Protein 4INZ (pdb70)

Secondary structure (DSSP, 8-state):
-EEEEEETTEEEEEEEEE-SSEEEEE--TT--GGGGHHHHHHHTTTSEEEEE--TTSTTS---SSGGGGSHHHHHHHHHHHHHHTT-S-EEEEE-THHHHHHHHHHHH-GGGEEEEEEESS--HHHHHHHHHH-HHHHHHTHHHHHTTSTHHHHHHHHHHHHHHIIIIIHHHHHHT-S-HHHHHHHHHHHHHS-HHHHHHHHTT---SSHHHHT-SSSS--S-S---S-EEEEEETT-SSS-GGGGTTGGGT-SSEEEEEETT--S-HHHHSHHHHHHHHHHHHH-/-EEEETTEEEEEEEE--SSEEEEE--TT--GGGGHHHHHHHTTTSEEEEEPPTTSTTS----SGGGGSHHHHHHHHHHHHHHTT-S-EEEEE-THHHHHHHHHHHH-GGGEEEEEEESS--HHHHHHHHHH-HHHHHHTTHHHHTTSTHHHHHHHHHHHHHHIIIIIHHHHHHT---HHHHHHHHHHHHHS-HHHHHHHHHT---SSHHHHTSSSSS--S-S---S-EEEEEETT-SSS-GGGGTTGGGT-SSEEEEEETT--S-HHHHSHHHHHHHHHHHHH-

Nearest PDB structures (foldseek):
  4inz-assembly2_B  TM=1.004E+00  e=4.047E-64  Priestia megaterium
  4o08-assembly2_B  TM=1.001E+00  e=4.659E-62  Priestia megaterium
  4io0-assembly2_B  TM=1.001E+00  e=1.285E-59  Priestia megaterium
  8agm-assembly2_DDD  TM=9.256E-01  e=1.103E-31  metagenome
  3a2l-assembly1_A  TM=7.648E-01  e=1.924E-16  Bradyrhizobium japonicum

Solvent-accessible surface area: 22863 Å² total; per-residue (Å²): 87,86,53,73,20,108,3,47,70,6,64,0,2,21,23,18,95,31,108,47,96,0,0,0,0,0,0,0,12,4,6,12,1,38,0,0,27,63,0,8,91,71,0,2,112,88,29,29,0,0,0,0,0,4,7,0,2,13,14,0,69,45,27,108,50,81,146,25,3,55,19,89,40,3,5,43,4,0,51,52,0,0,85,50,33,68,50,92,23,0,2,0,0,0,0,7,21,0,0,3,0,0,4,0,0,0,11,62,62,54,116,24,3,67,54,0,0,1,1,0,3,11,4,3,9,0,12,0,67,12,12,94,100,19,152,99,0,54,150,19,13,108,65,5,126,82,6,53,122,143,102,0,50,83,66,5,63,117,111,79,27,9,2,0,64,118,90,22,10,71,40,0,77,183,138,60,44,9,84,84,81,12,34,30,24,0,16,14,3,5,26,1,10,25,3,91,6,3,0,5,1,11,37,17,18,95,16,70,81,140,117,22,50,155,116,143,10,14,16,87,31,119,95,77,58,4,109,24,39,0,5,3,0,5,0,49,94,3,91,26,12,29,41,67,1,14,74,34,3,102,119,31,0,75,82,32,27,65,54,101,3,68,122,0,25,39,9,0,0,6,24,83,37,138,75,0,14,89,20,0,58,88,8,26,115,159,122,105,22,112,3,45,68,3,61,0,20,14,60,38,99,43,155,46,94,1,0,0,0,0,0,0,14,5,6,12,2,45,0,0,31,62,0,5,90,71,0,17,136,87,29,28,0,0,0,0,0,6,6,0,2,14,81,0,76,77,24,100,40,89,111,15,3,66,17,92,41,3,5,42,4,1,50,52,0,0,86,52,43,69,44,92,22,0,5,0,0,0,0,9,22,0,0,3,0,0,4,0,0,0,15,76,62,54,115,24,4,70,54,0,0,1,1,0,3,10,4,1,10,0,12,0,63,11,10,97,104,18,162,85,0,80,152,20,14,115,65,4,110,80,6,63,96,127,96,0,35,76,88,6,63,127,108,91,24,16,4,0,57,113,91,20,10,62,39,0,82,174,127,59,40,11,80,86,117,12,35,104,27,0,21,72,2,4,110,70,11,24,4,85,6,1,0,5,1,10,44,23,19,114,14,52,69,133,113,24,44,156,67,141,9,11,15,86,28,170,108,69,67,4,94,22,54,1,0,3,0,6,0,39,93,3,91,29,12,27,52,69,2,7,76,29,4,86,123,51,0,68,83,30,15,8,9,54,7,30,118,0,20,36,8,0,0,6,23,82,35,92,56,0,15,15,0,0,57,10,9,24,109,115

Radius of gyration: 27.03 Å; Cα contacts (8 Å, |Δi|>4): 1140; chains: 2; bounding box: 72×45×69 Å

InterPro domains:
  IPR000073 Alpha/beta hydrolase fold-1 [PF00561] (23-274)
  IPR000639 Epoxide hydrolase-like [PR00412] (28-46)
  IPR000639 Epoxide hydrolase-like [PR00412] (93-106)
  IPR000639 Epoxide hydrolase-like [PR00412] (107-120)
  IPR000639 Epoxide hydrolase-like [PR00412] (229-245)
  IPR000639 Epoxide hydrolase-like [PR00412] (262-284)
  IPR029058 Alpha/Beta hydrolase fold [G3DSA:3.40.50.1820] (2-286)
  IPR029058 Alpha/Beta hydrolase fold [SSF53474] (4-287)

Sequence (570 aa):
SKQYINVNGVNLHYISKGQGELMLFLHGFPDFSHIWRHQIDEFSNDFHTVALDLRGYNLSEKPSGLESYEIDVLVEDIRQVIEGLGYSSCTLVVHDWGAGIGWTFAYRYPEYVQKLIAFNGPHPYTFMRELRTNKNQQKASEYAKWFQKQEVQDYMMERDDNFSGLRKLVIDPGVKKGYLTADDVQAYMNSWENGSVLSMMLSYYRNLKIFTEEDLRRKSLFPLEEEVLNIPVQIIWGNQDPTTFMPENLDGIEEYVPNISVHRLAEASHAPQHEKPQEVNNVMWNFLNKQYINVNGVNNLHYISKGQGELMLFLHGFPDFSHIWRHQIDEFSNDFHTVALDLRGYNLSEKPSGLESYEIDVLVEDIRQVIEGLGYSSCTLVVHDWGAGIGWTFAYRYPEYVQKLIAFNGPHPYTFMRELRTNKNQQKASEYAKWFQKQEVQDYMERDNFSGLRKLVIDPGVKKGYLTADDVQAYMNSWENGSVLSMLSYYRNLKIFTEEDLRRKSLFPLEEEVLNIPVQIIWGNQDPTFMPENLDGIEEYVPNNISVHRLAEASHAPQHEKPQEVNNVMWNFLNK

B-factor: mean 27.92, std 10.81, range [12.81, 71.01]

Foldseek 3Di:
DWDWFDFLNWIWIKDWAADDFEEEEEEAPPFAQVLQVLVCVVCRPPHTYMYIGQAQWFQIDPDDDLVCQDLVNRLRRVCCVCVRVPHQAHAYEYAAVRQLNVLQNCQVCVRRHQEYEYEDYANFFLLLVCCVPPPLLVVLAVVLVVLLDPCVQCCQPPPLRVNVCVVPVPVCVVLPLADPVNVVVRSSGPVRGHSVSSSSNSNNFQCPDPVSSPDRTRDDGPAQAREHAYEYEYECAESNHHPSSCPPCCVRYVRYYYDYDPPDYRRCCRSPVVVVSVVVVVSVVD/DWDDFLHWIWDKDWAAADFEEEEEEAPPFAQVLQVLVRVVCRPPHTYIYIGQAQWFQIDPDDDLVCQDLVSSLRRVCGVQVRVPHQAHAYEAAAVRCVNVLQNCQVPVSRYQEYEYEDYANFFLLLVCCVPPPLLVVLAVVLVVLLDPCVQCVQPPPLRVVRCVVPVVVCVVLPLADPVNVVVSSSRPVRGHPVSNSSNSNNWQCDDPVSSVDRTRDDGDAQAREHAYEYEYECAASRGHPSSCPPCCVRYVRYHYHYDPPGYRRCCRSPVVVVSVSVVVSVVD

CATH classification: 3.40.50.1820

Structure (mmCIF, N/CA/C/O backbone):
data_4INZ
#
_entry.id   4INZ
#
_cell.length_a   63.829
_cell.length_b   77.651
_cell.length_c   120.034
_cell.angle_alpha   90.00
_cell.angle_beta   90.00
_cell.angle_gamma   90.00
#
_symmetry.space_group_name_H-M   'P 21 21 21'
#
loop_
_entity.id
_entity.type
_entity.pdbx_description
1 polymer 'Soluble epoxide hydrolase'
2 non-polymer 1,2-ETHANEDIOL
3 non-polymer DI(HYDROXYETHYL)ETHER
4 water water
#
loop_
_atom_site.group_PDB
_atom_site.id
_atom_site.type_symbol
_atom_site.label_atom_id
_atom_site.label_alt_id
_atom_site.label_comp_id
_atom_site.label_asym_id
_atom_site.label_entity_id
_atom_site.label_seq_id
_atom_site.pdbx_PDB_ins_code
_atom_site.Cartn_x
_atom_site.Cartn_y
_atom_site.Cartn_z
_atom_site.occupancy
_atom_site.B_iso_or_equiv
_atom_site.auth_seq_id
_atom_site.auth_comp_id
_atom_site.auth_asym_id
_atom_site.auth_atom_id
_atom_site.pdbx_PDB_model_num
ATOM 1 N N . SER A 1 19 ? 9.768 0.721 30.059 1.00 43.09 2 SER A N 1
ATOM 2 C CA . SER A 1 19 ? 10.019 1.622 28.940 1.00 45.26 2 SER A CA 1
ATOM 3 C C . SER A 1 19 ? 9.534 3.035 29.251 1.00 44.53 2 SER A C 1
ATOM 4 O O . SER A 1 19 ? 8.828 3.258 30.242 1.00 41.21 2 SER A O 1
ATOM 7 N N . LYS A 1 20 ? 9.923 3.987 28.406 1.00 45.02 3 LYS A N 1
ATOM 8 C CA . LYS A 1 20 ? 9.500 5.375 28.567 1.00 46.20 3 LYS A CA 1
ATOM 9 C C . LYS A 1 20 ? 8.871 5.868 27.279 1.00 47.30 3 LYS A C 1
ATOM 10 O O . LYS A 1 20 ? 9.525 5.889 26.230 1.00 48.16 3 LYS A O 1
ATOM 16 N N . GLN A 1 21 ? 7.602 6.258 27.359 1.00 45.96 4 GLN A N 1
ATOM 17 C CA . GLN A 1 21 ? 6.876 6.715 26.182 1.00 47.07 4 GLN A CA 1
ATOM 18 C C . GLN A 1 21 ? 5.822 7.765 26.512 1.00 44.79 4 GLN A C 1
ATOM 19 O O . GLN A 1 21 ? 5.784 8.308 27.620 1.00 39.48 4 GLN A O 1
ATOM 25 N N . TYR A 1 22 ? 4.963 8.034 25.531 1.00 47.18 5 TYR A N 1
ATOM 26 C CA . TYR A 1 22 ? 4.020 9.144 25.602 1.00 47.01 5 TYR A CA 1
ATOM 27 C C . TYR A 1 22 ? 2.569 8.734 25.419 1.00 48.99 5 TYR A C 1
ATOM 28 O O . TYR A 1 22 ? 2.257 7.748 24.740 1.00 51.20 5 TYR A O 1
ATOM 37 N N . ILE A 1 23 ? 1.684 9.520 26.021 1.00 46.91 6 ILE A N 1
ATOM 38 C CA . ILE A 1 23 ? 0.254 9.372 25.812 1.00 46.59 6 ILE A CA 1
ATOM 39 C C . ILE A 1 23 ? -0.363 10.750 25.583 1.00 45.63 6 ILE A C 1
ATOM 40 O O . ILE A 1 23 ? -0.093 11.699 26.314 1.00 45.45 6 ILE A O 1
ATOM 45 N N . ASN A 1 24 ? -1.159 10.871 24.529 1.00 46.02 7 ASN A N 1
ATOM 46 C CA . ASN A 1 24 ? -1.788 12.142 24.218 1.00 45.95 7 ASN A CA 1
ATOM 47 C C . ASN A 1 24 ? -3.119 12.259 24.939 1.00 45.29 7 ASN A C 1
ATOM 48 O O . ASN A 1 24 ? -4.039 11.472 24.703 1.00 45.03 7 ASN A O 1
ATOM 53 N N . VAL A 1 25 ? -3.214 13.237 25.830 1.00 44.61 8 VAL A N 1
ATOM 54 C CA . VAL A 1 25 ? -4.433 13.456 26.588 1.00 44.32 8 VAL A CA 1
ATOM 55 C C . VAL A 1 25 ? -4.699 14.942 26.738 1.00 42.98 8 VAL A C 1
ATOM 56 O O . VAL A 1 25 ? -3.774 15.736 26.921 1.00 42.05 8 VAL A O 1
ATOM 60 N N . ASN A 1 26 ? -5.969 15.317 26.644 1.00 41.92 9 ASN A N 1
ATOM 61 C CA . ASN A 1 26 ? -6.390 16.648 27.048 1.00 41.61 9 ASN A CA 1
ATOM 62 C C . ASN A 1 26 ? -5.558 17.756 26.405 1.00 42.25 9 ASN A C 1
ATOM 63 O O . ASN A 1 26 ? -5.260 18.772 27.038 1.00 40.50 9 ASN A O 1
ATOM 68 N N . GLY A 1 27 ? -5.174 17.547 25.149 1.00 44.15 10 GLY A N 1
ATOM 69 C CA . GLY A 1 27 ? -4.494 18.571 24.374 1.00 43.64 10 GLY A CA 1
ATOM 70 C C . GLY A 1 27 ? -2.990 18.652 24.571 1.00 43.57 10 GLY A C 1
ATOM 71 O O . GLY A 1 27 ? -2.340 19.552 24.034 1.00 44.70 10 GLY A O 1
ATOM 72 N N . VAL A 1 28 ? -2.434 17.717 25.336 1.00 40.10 11 VAL A N 1
ATOM 73 C CA . VAL A 1 28 ? -0.998 17.702 25.598 1.00 40.40 11 VAL A CA 1
ATOM 74 C C . VAL A 1 28 ? -0.425 16.293 25.482 1.00 39.34 11 VAL A C 1
ATOM 75 O O . VAL A 1 28 ? -1.157 15.309 25.600 1.00 42.22 11 VAL A O 1
ATOM 79 N N . ASN A 1 29 ? 0.881 16.202 25.238 1.00 34.51 12 ASN A N 1
ATOM 80 C CA . ASN A 1 29 ? 1.581 14.926 25.258 1.00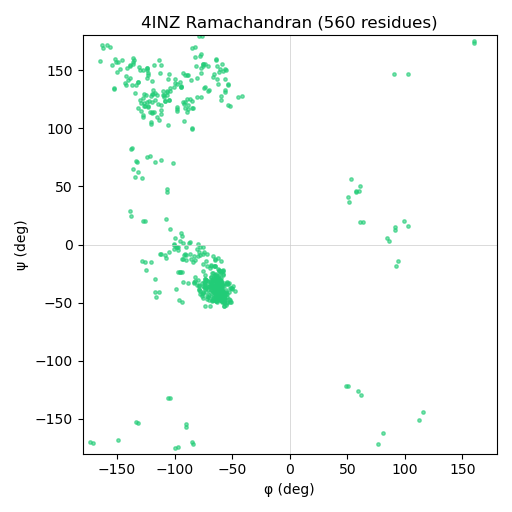 33.78 12 ASN A CA 1
ATOM 81 C C . ASN A 1 29 ? 2.256 14.759 26.607 1.00 31.62 12 ASN A C 1
ATOM 82 O O . ASN A 1 29 ? 3.142 15.544 26.958 1.00 29.64 12 ASN A O 1
ATOM 87 N N . LEU A 1 30 ? 1.836 13.750 27.367 1.00 29.14 13 LEU A N 1
ATOM 88 C CA . LEU A 1 30 ? 2.452 13.474 28.659 1.00 26.71 13 LEU A CA 1
ATOM 89 C C . LEU A 1 30 ? 3.375 12.269 28.576 1.00 26.35 13 LEU A C 1
ATOM 90 O O . LEU A 1 30 ? 3.022 11.242 27.994 1.00 27.78 13 LEU A O 1
ATOM 95 N N . HIS A 1 31 ? 4.557 12.407 29.163 1.00 24.93 14 HIS A N 1
ATOM 96 C CA . HIS A 1 31 ? 5.530 11.328 29.233 1.00 24.08 14 HIS A CA 1
ATOM 97 C C . HIS A 1 31 ? 5.304 10.471 30.481 1.00 23.94 14 HIS A C 1
ATOM 98 O O . HIS A 1 31 ? 4.893 10.980 31.521 1.00 23.63 14 HIS A O 1
ATOM 105 N N . TYR A 1 32 ? 5.558 9.168 30.390 1.00 24.29 15 TYR A N 1
ATOM 106 C CA . TYR A 1 32 ? 5.398 8.307 31.569 1.00 22.04 15 TYR A CA 1
ATOM 107 C C . TYR A 1 32 ? 6.344 7.117 31.539 1.00 23.73 15 TYR A C 1
ATOM 108 O O . TYR A 1 32 ? 6.822 6.722 30.474 1.00 23.19 15 TYR A O 1
ATOM 117 N N . ILE A 1 33 ? 6.620 6.567 32.720 1.00 21.69 16 ILE A N 1
ATOM 118 C CA . ILE A 1 33 ? 7.366 5.323 32.864 1.00 23.24 16 ILE A CA 1
ATOM 119 C C . ILE A 1 33 ? 6.369 4.201 33.043 1.00 24.79 16 ILE A C 1
ATOM 120 O O . ILE A 1 33 ? 5.406 4.346 33.796 1.00 22.91 16 ILE A O 1
ATOM 125 N N . SER A 1 34 ? 6.615 3.074 32.378 1.00 26.55 17 SER A N 1
ATOM 126 C CA . SER A 1 34 ? 5.710 1.936 32.433 1.00 28.79 17 SER A CA 1
ATOM 127 C C . SER A 1 34 ? 6.484 0.643 32.666 1.00 29.13 17 SER A C 1
ATOM 128 O O . SER A 1 34 ? 7.542 0.428 32.067 1.00 28.78 17 SER A O 1
ATOM 131 N N . LYS A 1 35 ? 5.955 -0.208 33.542 1.00 28.20 18 LYS A N 1
ATOM 132 C CA . LYS A 1 35 ? 6.532 -1.526 33.790 1.00 28.06 18 LYS A CA 1
ATOM 133 C C . LYS A 1 35 ? 5.445 -2.480 34.289 1.00 26.73 18 LYS A C 1
ATOM 134 O O . LYS A 1 35 ? 4.446 -2.044 34.847 1.00 26.01 18 LYS A O 1
ATOM 140 N N . GLY A 1 36 ? 5.627 -3.777 34.071 1.00 24.84 19 GLY A N 1
ATOM 141 C CA . GLY A 1 36 ? 4.692 -4.757 34.587 1.00 25.78 19 GLY A CA 1
ATOM 142 C C . GLY A 1 36 ? 3.425 -4.952 33.781 1.00 26.95 19 GLY A C 1
ATOM 143 O O . GLY A 1 36 ? 3.343 -4.570 32.617 1.00 29.58 19 GLY A O 1
ATOM 144 N N . GLN A 1 37 ? 2.428 -5.553 34.419 1.00 29.35 20 GLN A N 1
ATOM 145 C CA . GLN A 1 37 ? 1.204 -5.967 33.748 1.00 29.14 20 GLN A CA 1
ATOM 146 C C . GLN A 1 37 ? 0.141 -6.259 34.797 1.00 29.99 20 GLN A C 1
ATOM 147 O O . GLN A 1 37 ? 0.460 -6.532 35.959 1.00 28.34 20 GLN A O 1
ATOM 153 N N . GLY A 1 38 ? -1.122 -6.205 34.390 1.00 29.45 21 GLY A N 1
ATOM 154 C CA . GLY A 1 38 ? -2.219 -6.432 35.312 1.00 31.07 21 GLY A CA 1
ATOM 155 C C . GLY A 1 38 ? -3.036 -5.177 35.548 1.00 30.27 21 GLY A C 1
ATOM 156 O O . GLY A 1 38 ? -3.126 -4.314 34.671 1.00 31.38 21 GLY A O 1
ATOM 157 N N . GLU A 1 39 ? -3.638 -5.084 36.732 1.00 31.64 22 GLU A N 1
ATOM 158 C CA . GLU A 1 39 ? -4.380 -3.894 37.133 1.00 31.79 22 GLU A CA 1
ATOM 159 C C . GLU A 1 39 ? -3.447 -2.690 37.161 1.00 29.19 22 GLU A C 1
ATOM 160 O O . GLU A 1 39 ? -2.250 -2.826 37.441 1.00 29.14 22 GLU A O 1
ATOM 166 N N . LEU A 1 40 ? -3.994 -1.514 36.873 1.00 25.78 23 LEU A N 1
ATOM 167 C CA . LEU A 1 40 ? -3.194 -0.296 36.814 1.00 24.24 23 LEU A CA 1
ATOM 168 C C . LEU A 1 40 ? -2.921 0.278 38.200 1.00 25.30 23 LEU A C 1
ATOM 169 O O . LEU A 1 40 ? -3.844 0.502 38.987 1.00 26.61 23 LEU A O 1
ATOM 174 N N . MET A 1 41 ? -1.641 0.504 38.483 1.00 21.90 24 MET A N 1
ATOM 175 C CA . MET A 1 41 ? -1.221 1.287 39.634 1.00 20.65 24 MET A CA 1
ATOM 176 C C . MET A 1 41 ? -0.561 2.547 39.078 1.00 20.53 24 MET A C 1
ATOM 177 O O . MET A 1 41 ? 0.538 2.496 38.516 1.00 21.05 24 MET A O 1
ATOM 182 N N . LEU A 1 42 ? -1.259 3.669 39.206 1.00 20.12 25 LEU A N 1
ATOM 183 C CA . LEU A 1 42 ? -0.828 4.932 38.616 1.00 19.92 25 LEU A CA 1
ATOM 184 C C . LEU A 1 42 ? -0.272 5.853 39.696 1.00 19.59 25 LEU A C 1
ATOM 185 O O . LEU A 1 42 ? -0.956 6.137 40.680 1.00 21.11 25 LEU A O 1
ATOM 190 N N . PHE A 1 43 ? 0.969 6.302 39.508 1.00 18.42 26 PHE A N 1
ATOM 191 C CA . PHE A 1 43 ? 1.684 7.116 40.498 1.00 16.20 26 PHE A CA 1
ATOM 192 C C . PHE A 1 43 ? 1.775 8.564 40.029 1.00 18.12 26 PHE A C 1
ATOM 193 O O . PHE A 1 43 ? 2.177 8.826 38.884 1.00 19.61 26 PHE A O 1
ATOM 201 N N . LEU A 1 44 ? 1.439 9.495 40.919 1.00 17.02 27 LEU A N 1
ATOM 202 C CA . LEU A 1 44 ? 1.506 10.926 40.632 1.00 16.95 27 LEU A CA 1
ATOM 203 C C . LEU A 1 44 ? 2.440 11.632 41.607 1.00 17.84 27 LEU A C 1
ATOM 204 O O . LEU A 1 44 ? 2.156 11.710 42.815 1.00 17.93 27 LEU A O 1
ATOM 209 N N . HIS A 1 45 ? 3.540 12.156 41.074 1.00 16.97 28 HIS A N 1
ATOM 210 C CA . HIS A 1 45 ? 4.522 12.902 41.846 1.00 15.00 28 HIS A CA 1
ATOM 211 C C . HIS A 1 45 ? 4.054 14.325 42.095 1.00 14.81 28 HIS A C 1
ATOM 212 O O . HIS A 1 45 ? 2.967 14.729 41.658 1.00 17.36 28 HIS A O 1
ATOM 219 N N . GLY A 1 46 ? 4.887 15.084 42.805 1.00 17.17 29 GLY A N 1
ATOM 220 C CA . GLY A 1 46 ? 4.638 16.496 43.038 1.00 17.61 29 GLY A CA 1
ATOM 221 C C . GLY A 1 46 ? 5.887 17.327 42.777 1.00 17.15 29 GLY A C 1
ATOM 222 O O . GLY A 1 46 ? 6.754 16.931 42.007 1.00 19.34 29 GLY A O 1
ATOM 223 N N . PHE A 1 47 ? 5.987 18.471 43.442 1.00 18.86 30 PHE A N 1
ATOM 224 C CA . PHE A 1 47 ? 7.044 19.442 43.171 1.00 18.60 30 PHE A CA 1
ATOM 225 C C . PHE A 1 47 ? 8.242 19.256 44.096 1.00 18.52 30 PHE A C 1
ATOM 226 O O . PHE A 1 47 ? 8.068 19.111 45.305 1.00 18.93 30 PHE A O 1
ATOM 234 N N . PRO A 1 48 ? 9.473 19.306 43.549 1.00 18.63 31 PRO A N 1
ATOM 235 C CA . PRO A 1 48 ? 9.870 19.464 42.151 1.00 17.75 31 PRO A CA 1
ATOM 236 C C . PRO A 1 48 ? 10.397 18.151 41.603 1.00 16.85 31 PRO A C 1
ATOM 237 O O . PRO A 1 48 ? 11.433 18.133 40.932 1.00 20.08 31 PRO A O 1
ATOM 241 N N . ASP A 1 49 ? 9.696 17.062 41.888 1.00 17.55 32 ASP A N 1
ATOM 242 C CA . ASP A 1 49 ? 10.144 15.745 41.460 1.00 18.67 32 ASP A CA 1
ATOM 243 C C . ASP A 1 49 ? 9.577 15.398 40.089 1.00 18.62 32 ASP A C 1
ATOM 244 O O . ASP A 1 49 ? 9.278 16.281 39.293 1.00 18.09 32 ASP A O 1
ATOM 249 N N . PHE A 1 50 ? 9.450 14.105 39.825 1.00 18.16 33 PHE A N 1
ATOM 250 C CA . PHE A 1 50 ? 8.909 13.608 38.567 1.00 17.00 33 PHE A CA 1
ATOM 251 C C . PHE A 1 50 ? 8.762 12.102 38.698 1.00 17.32 33 PHE A C 1
ATOM 252 O O . PHE A 1 50 ? 8.895 11.570 39.791 1.00 17.23 33 PHE A O 1
ATOM 260 N N . SER A 1 51 ? 8.482 11.414 37.596 1.00 17.75 34 SER A N 1
ATOM 261 C CA . SER A 1 51 ? 8.179 9.987 37.665 1.00 17.39 34 SER A CA 1
ATOM 262 C C . SER A 1 51 ? 9.234 9.168 38.413 1.00 17.63 34 SER A C 1
ATOM 263 O O . SER A 1 51 ? 8.909 8.176 39.078 1.00 16.74 34 SER A O 1
ATOM 266 N N . HIS A 1 52 ? 10.492 9.584 38.311 1.00 18.21 35 HIS A N 1
ATOM 267 C CA . HIS A 1 52 ? 11.603 8.824 38.891 1.00 18.70 35 HIS A CA 1
ATOM 268 C C . HIS A 1 52 ? 11.486 8.666 40.413 1.00 17.98 35 HIS A C 1
ATOM 269 O O . HIS A 1 52 ? 12.067 7.746 40.987 1.00 18.07 35 HIS A O 1
ATOM 276 N N . ILE A 1 53 ? 10.743 9.550 41.076 1.00 16.60 36 ILE A N 1
ATOM 277 C CA . ILE A 1 53 ? 10.665 9.457 42.537 1.00 16.12 36 ILE A CA 1
ATOM 278 C C . ILE A 1 53 ? 10.043 8.124 42.969 1.00 16.91 36 ILE A C 1
ATOM 279 O O . ILE A 1 53 ? 10.260 7.655 44.092 1.00 18.46 36 ILE A O 1
ATOM 284 N N . TRP A 1 54 ? 9.300 7.502 42.057 1.00 16.60 37 TRP A N 1
ATOM 285 C CA . TRP A 1 54 ? 8.571 6.274 42.361 1.00 16.70 37 TRP A CA 1
ATOM 286 C C . TRP A 1 54 ? 9.339 5.001 42.018 1.00 17.02 37 TRP A C 1
ATOM 287 O O . TRP A 1 54 ? 8.794 3.894 42.107 1.00 17.68 37 TRP A O 1
ATOM 298 N N . ARG A 1 55 ? 10.602 5.157 41.634 1.00 16.01 38 ARG A N 1
ATOM 299 C CA . ARG A 1 55 ? 11.396 4.035 41.127 1.00 17.89 38 ARG A CA 1
ATOM 300 C C . ARG A 1 55 ? 11.332 2.759 41.983 1.00 18.24 38 ARG A C 1
ATOM 301 O O . ARG A 1 55 ? 11.284 1.646 41.445 1.00 18.28 38 ARG A O 1
ATOM 309 N N . HIS A 1 56 ? 11.353 2.908 43.307 1.00 17.15 39 HIS A N 1
ATOM 310 C CA . HIS A 1 56 ? 11.376 1.735 44.179 1.00 17.48 39 HIS A CA 1
ATOM 311 C C . HIS A 1 56 ? 10.035 1.011 44.219 1.00 18.07 39 HIS A C 1
ATOM 312 O O . HIS A 1 56 ? 9.983 -0.209 44.417 1.00 19.20 39 HIS A O 1
ATOM 319 N N . GLN A 1 57 ? 8.952 1.761 44.045 1.00 15.86 40 GLN A N 1
ATOM 320 C CA . GLN A 1 57 ? 7.626 1.150 43.982 1.00 17.01 40 GLN A CA 1
ATOM 321 C C . GLN A 1 57 ? 7.374 0.547 42.607 1.00 18.00 40 GLN A C 1
ATOM 322 O O . GLN A 1 57 ? 6.727 -0.487 42.489 1.00 19.61 40 GLN A O 1
ATOM 328 N N . ILE A 1 58 ? 7.878 1.199 41.567 1.00 17.78 41 ILE A N 1
ATOM 329 C CA . ILE A 1 58 ? 7.807 0.624 40.224 1.00 20.02 41 ILE A CA 1
ATOM 330 C C . ILE A 1 58 ? 8.490 -0.751 40.218 1.00 21.64 41 ILE A C 1
ATOM 331 O O . ILE A 1 58 ? 7.935 -1.731 39.713 1.00 23.57 41 ILE A O 1
ATOM 336 N N . ASP A 1 59 ? 9.683 -0.831 40.800 1.00 20.89 42 ASP A N 1
ATOM 337 C CA . ASP A 1 59 ? 10.409 -2.103 40.821 1.00 23.39 42 ASP A CA 1
ATOM 338 C C . ASP A 1 59 ? 9.693 -3.168 41.647 1.00 22.56 42 ASP A C 1
ATOM 339 O O . ASP A 1 59 ? 9.671 -4.351 41.282 1.00 24.14 42 ASP A O 1
ATOM 344 N N . GLU A 1 60 ? 9.097 -2.750 42.757 1.00 20.19 43 GLU A N 1
ATOM 345 C CA . GLU A 1 60 ? 8.507 -3.708 43.684 1.00 19.32 43 GLU A CA 1
ATOM 346 C C . GLU A 1 60 ? 7.155 -4.228 43.212 1.00 20.36 43 GLU A C 1
ATOM 347 O O . GLU A 1 60 ? 6.853 -5.412 43.353 1.00 23.87 43 GLU A O 1
ATOM 353 N N . PHE A 1 61 ? 6.336 -3.343 42.656 1.00 18.85 44 PHE A N 1
ATOM 354 C CA . PHE A 1 61 ? 4.952 -3.707 42.340 1.00 19.27 44 PHE A CA 1
ATOM 355 C C . PHE A 1 61 ? 4.704 -4.106 40.891 1.00 22.38 44 PHE A C 1
ATOM 356 O O . PHE A 1 61 ? 3.592 -4.503 40.541 1.00 23.02 44 PHE A O 1
ATOM 364 N N . SER A 1 62 ? 5.742 -4.037 40.061 1.00 21.93 45 SER A N 1
ATOM 365 C CA . SER A 1 62 ? 5.589 -4.366 38.639 1.00 23.98 45 SER A CA 1
ATOM 366 C C . SER A 1 62 ? 5.469 -5.864 38.328 1.00 26.92 45 SER A C 1
ATOM 367 O O . SER A 1 62 ? 5.185 -6.241 37.189 1.00 29.07 45 SER A O 1
ATOM 370 N N . ASN A 1 63 ? 5.676 -6.720 39.321 1.00 29.27 46 ASN A N 1
ATOM 371 C CA . ASN A 1 63 ? 5.475 -8.151 39.111 1.00 31.81 46 ASN A CA 1
ATOM 372 C C . ASN A 1 63 ? 4.016 -8.544 39.293 1.00 30.04 46 ASN A C 1
ATOM 373 O O . ASN A 1 63 ? 3.606 -9.634 38.894 1.00 32.35 46 ASN A O 1
ATOM 378 N N . ASP A 1 64 ? 3.233 -7.653 39.893 1.00 27.17 47 ASP A N 1
ATOM 379 C CA . ASP A 1 64 ? 1.836 -7.950 40.191 1.00 27.33 47 ASP A CA 1
ATOM 380 C C . ASP A 1 64 ? 0.866 -6.916 39.630 1.00 26.69 47 ASP A C 1
ATOM 381 O O . ASP A 1 64 ? -0.342 -7.165 39.555 1.00 27.96 47 ASP A O 1
ATOM 386 N N . PHE A 1 65 ? 1.399 -5.767 39.231 1.00 23.87 48 PHE A N 1
ATOM 387 C CA . PHE A 1 65 ? 0.590 -4.661 38.727 1.00 24.04 48 PHE A CA 1
ATOM 388 C C . PHE A 1 65 ? 1.228 -4.064 37.474 1.00 23.39 48 PHE A C 1
ATOM 389 O O . PHE A 1 65 ? 2.428 -4.211 37.247 1.00 22.83 48 PHE A O 1
ATOM 397 N N . HIS A 1 66 ? 0.421 -3.378 36.670 1.00 22.72 49 HIS A N 1
ATOM 398 C CA . HIS A 1 66 ? 0.946 -2.518 35.624 1.00 22.54 49 HIS A CA 1
ATOM 399 C C . HIS A 1 66 ? 1.248 -1.178 36.278 1.00 22.92 49 HIS A C 1
ATOM 400 O O . HIS A 1 66 ? 0.344 -0.366 36.495 1.00 23.71 49 HIS A O 1
ATOM 407 N N . THR A 1 67 ? 2.516 -0.957 36.609 1.00 22.22 50 THR A N 1
ATOM 408 C CA . THR A 1 67 ? 2.916 0.262 37.304 1.00 20.37 50 THR A CA 1
ATOM 409 C C . THR A 1 67 ? 3.232 1.360 36.300 1.00 21.06 50 THR A C 1
ATOM 410 O O . THR A 1 67 ? 4.118 1.207 35.465 1.00 22.88 50 THR A O 1
ATOM 414 N N . VAL A 1 68 ? 2.501 2.465 36.390 1.00 19.79 51 VAL A N 1
ATOM 415 C CA . VAL A 1 68 ? 2.719 3.617 35.520 1.00 19.83 51 VAL A CA 1
ATOM 416 C C . VAL A 1 68 ? 2.968 4.865 36.360 1.00 20.60 51 VAL A C 1
ATOM 417 O O . VAL A 1 68 ? 2.145 5.224 37.213 1.00 20.70 51 VAL A O 1
ATOM 421 N N . ALA A 1 69 ? 4.110 5.512 36.141 1.00 18.83 52 ALA A N 1
ATOM 422 C CA . ALA A 1 69 ? 4.408 6.770 36.823 1.00 19.45 52 ALA A CA 1
ATOM 423 C C . ALA A 1 69 ? 4.403 7.910 35.812 1.00 20.82 52 ALA A C 1
ATOM 424 O O . ALA A 1 69 ? 5.218 7.942 34.888 1.00 20.82 52 ALA A O 1
ATOM 426 N N . LEU A 1 70 ? 3.465 8.837 35.988 1.00 20.42 53 LEU A N 1
ATOM 427 C CA . LEU A 1 70 ? 3.260 9.935 35.051 1.00 18.37 53 LEU A CA 1
ATOM 428 C C . LEU A 1 70 ? 4.179 11.119 35.354 1.00 19.21 53 LEU A C 1
ATOM 429 O O . LEU A 1 70 ? 4.417 11.442 36.518 1.00 20.71 53 LEU A O 1
ATOM 434 N N . ASP A 1 71 ? 4.695 11.759 34.304 1.00 17.44 54 ASP A N 1
ATOM 435 C CA . ASP A 1 71 ? 5.274 13.090 34.451 1.00 16.86 54 ASP A CA 1
ATOM 436 C C . ASP A 1 71 ? 4.153 14.097 34.234 1.00 18.10 54 ASP A C 1
ATOM 437 O O . ASP A 1 71 ? 3.603 14.184 33.131 1.00 21.23 54 ASP A O 1
ATOM 442 N N . LEU A 1 72 ? 3.791 14.835 35.280 1.00 17.98 55 LEU A N 1
ATOM 443 C CA . LEU A 1 72 ? 2.724 15.831 35.168 1.00 19.84 55 LEU A CA 1
ATOM 444 C C . LEU A 1 72 ? 3.052 16.881 34.105 1.00 20.95 55 LEU A C 1
ATOM 445 O O . LEU A 1 72 ? 4.219 17.125 33.807 1.00 20.03 55 LEU A O 1
ATOM 450 N N . ARG A 1 73 ? 2.024 17.513 33.546 1.00 22.57 56 ARG A N 1
ATOM 451 C CA . ARG A 1 73 ? 2.257 18.524 32.522 1.00 23.22 56 ARG A CA 1
ATOM 452 C C . ARG A 1 73 ? 3.231 19.567 33.051 1.00 22.26 56 ARG A C 1
ATOM 453 O O . ARG A 1 73 ? 3.153 19.977 34.216 1.00 24.06 56 ARG A O 1
ATOM 461 N N . GLY A 1 74 ? 4.167 19.970 32.198 1.00 19.31 57 GLY A N 1
ATOM 462 C CA . GLY A 1 74 ? 5.173 20.937 32.585 1.00 20.27 57 GLY A CA 1
ATOM 463 C C . GLY A 1 74 ? 6.452 20.308 33.115 1.00 21.28 57 GLY A C 1
ATOM 464 O O . GLY A 1 74 ? 7.485 20.962 33.145 1.00 23.62 57 GLY A O 1
ATOM 465 N N . TYR A 1 75 ? 6.381 19.042 33.526 1.00 20.97 58 TYR A N 1
ATOM 466 C CA . TYR A 1 75 ? 7.518 18.353 34.144 1.00 18.99 58 TYR A CA 1
ATOM 467 C C . TYR A 1 75 ? 8.299 17.440 33.200 1.00 19.36 58 TYR A C 1
ATOM 468 O O . TYR A 1 75 ? 7.714 16.739 32.370 1.00 20.18 58 TYR A O 1
ATOM 477 N N . ASN A 1 76 ? 9.621 17.427 33.373 1.00 19.30 59 ASN A N 1
ATOM 478 C CA . ASN A 1 76 ? 10.497 16.509 32.647 1.00 18.76 59 ASN A CA 1
ATOM 479 C C . ASN A 1 76 ? 10.189 16.520 31.151 1.00 20.25 59 ASN A C 1
ATOM 480 O O . ASN A 1 76 ? 10.251 17.570 30.513 1.00 21.46 59 ASN A O 1
ATOM 485 N N . LEU A 1 77 ? 9.840 15.364 30.597 1.00 20.97 60 LEU A N 1
ATOM 486 C CA . LEU A 1 77 ? 9.620 15.257 29.153 1.00 21.13 60 LEU A CA 1
ATOM 487 C C . LEU A 1 77 ? 8.177 15.525 28.720 1.00 24.50 60 LEU A C 1
ATOM 488 O O . LEU A 1 77 ? 7.863 15.512 27.527 1.00 26.39 60 LEU A O 1
ATOM 493 N N . SER A 1 78 ? 7.296 15.775 29.681 1.00 22.37 61 SER A N 1
ATOM 494 C CA . SER A 1 78 ? 5.918 16.095 29.338 1.00 22.36 61 SER A CA 1
ATOM 495 C C . SER A 1 78 ? 5.822 17.475 28.716 1.00 23.21 61 SER A C 1
ATOM 496 O O . SER A 1 78 ? 6.657 18.338 28.971 1.00 24.12 61 SER A O 1
ATOM 499 N N . GLU A 1 79 ? 4.794 17.672 27.899 1.00 25.49 62 GLU A N 1
ATOM 500 C CA . GLU A 1 79 ? 4.558 18.946 27.250 1.00 27.97 62 GLU A CA 1
ATOM 501 C C . GLU A 1 79 ? 4.473 20.084 28.266 1.00 26.48 62 GLU A C 1
ATOM 502 O O . GLU A 1 79 ? 4.060 19.879 29.414 1.00 24.13 62 GLU A O 1
ATOM 508 N N . LYS A 1 80 ? 4.875 21.277 27.835 1.00 25.18 63 LYS A N 1
ATOM 509 C CA . LYS A 1 80 ? 4.886 22.454 28.694 1.00 27.07 63 LYS A CA 1
ATOM 510 C C . LYS A 1 80 ? 4.058 23.587 28.085 1.00 30.84 63 LYS A C 1
ATOM 511 O O . LYS A 1 80 ? 4.606 24.565 27.558 1.00 31.23 63 LYS A O 1
ATOM 517 N N . PRO A 1 81 ? 2.725 23.459 28.153 1.00 31.09 64 PRO A N 1
ATOM 518 C CA . PRO A 1 81 ? 1.853 24.464 27.533 1.00 32.68 64 PRO A CA 1
ATOM 519 C C . PRO A 1 81 ? 2.019 25.832 28.185 1.00 33.00 64 PRO A C 1
ATOM 520 O O . PRO A 1 81 ? 2.394 25.915 29.358 1.00 31.93 64 PRO A O 1
ATOM 524 N N . SER A 1 82 ? 1.743 26.889 27.421 1.00 32.73 65 SER A N 1
ATOM 525 C CA . SER A 1 82 ? 1.857 28.258 27.910 1.00 33.35 65 SER A CA 1
ATOM 526 C C . SER A 1 82 ? 0.628 28.674 28.701 1.00 32.76 65 SER A C 1
ATOM 527 O O . SER A 1 82 ? -0.467 28.155 28.479 1.00 32.36 65 SER A O 1
ATOM 530 N N . GLY A 1 83 ? 0.820 29.616 29.620 1.00 32.40 66 GLY A N 1
ATOM 531 C CA . GLY A 1 83 ? -0.287 30.248 30.319 1.00 31.88 66 GLY A CA 1
ATOM 532 C C . GLY A 1 83 ? -0.696 29.570 31.613 1.00 31.72 66 GLY A C 1
ATOM 533 O O . GLY A 1 83 ? -0.625 28.346 31.740 1.00 33.19 66 GLY A O 1
ATOM 534 N N . LEU A 1 84 ? -1.142 30.371 32.575 1.00 30.67 67 LEU A N 1
ATOM 535 C CA . LEU A 1 84 ? -1.545 29.855 33.882 1.00 32.60 67 LEU A CA 1
ATOM 536 C C . LEU A 1 84 ? -2.751 28.936 33.784 1.00 31.95 67 LEU A C 1
ATOM 537 O O . LEU A 1 84 ? -2.863 27.960 34.532 1.00 32.67 67 LEU A O 1
ATOM 542 N N . GLU A 1 85 ? -3.654 29.253 32.865 1.00 31.59 68 GLU A N 1
ATOM 543 C CA . GLU A 1 85 ? -4.894 28.502 32.731 1.00 33.65 68 GLU A CA 1
ATOM 544 C C . GLU A 1 85 ? -4.634 27.040 32.386 1.00 33.41 68 GLU A C 1
ATOM 545 O O . GLU A 1 85 ? -5.477 26.180 32.636 1.00 36.04 68 GLU A O 1
ATOM 551 N N . SER A 1 86 ? -3.459 26.761 31.825 1.00 31.29 69 SER A N 1
ATOM 552 C CA . SER A 1 86 ? -3.102 25.399 31.442 1.00 29.05 69 SER A CA 1
ATOM 553 C C . SER A 1 86 ? -2.743 24.526 32.641 1.00 27.75 69 SER A C 1
ATOM 554 O O . SER A 1 86 ? -2.526 23.317 32.495 1.00 26.35 69 SER A O 1
ATOM 557 N N . TYR A 1 87 ? -2.677 25.139 33.822 1.00 25.84 70 TYR A N 1
ATOM 558 C CA . TYR A 1 87 ? -2.243 24.430 35.030 1.00 24.90 70 TYR A CA 1
ATOM 559 C C . TYR A 1 87 ? -3.259 24.530 36.162 1.00 26.64 70 TYR A C 1
ATOM 560 O O . TYR A 1 87 ? -2.926 24.332 37.332 1.00 28.66 70 TYR A O 1
ATOM 569 N N . GLU A 1 88 ? -4.501 24.833 35.799 1.00 28.02 71 GLU A N 1
ATOM 570 C CA . GLU A 1 88 ? -5.605 24.874 36.752 1.00 28.57 71 GLU A CA 1
ATOM 571 C C . GLU A 1 88 ? -6.081 23.469 37.114 1.00 26.83 71 GLU A C 1
ATOM 572 O O . GLU A 1 88 ? -5.973 22.544 36.315 1.00 25.97 71 GLU A O 1
ATOM 578 N N . ILE A 1 89 ? -6.631 23.326 38.315 1.00 26.40 72 ILE A N 1
ATOM 579 C CA . ILE A 1 89 ? -7.024 22.018 38.843 1.00 26.15 72 ILE A CA 1
ATOM 580 C C . ILE A 1 89 ? -7.943 21.211 37.913 1.00 27.80 72 ILE A C 1
ATOM 581 O O . ILE A 1 89 ? -7.765 20.006 37.769 1.00 27.14 72 ILE A O 1
ATOM 586 N N . ASP A 1 90 ? -8.917 21.859 37.275 1.00 29.38 73 ASP A N 1
ATOM 587 C CA . ASP A 1 90 ? -9.826 21.116 36.409 1.00 30.68 73 ASP A CA 1
ATOM 588 C C . ASP A 1 90 ? -9.074 20.481 35.238 1.00 31.23 73 ASP A C 1
ATOM 589 O O . ASP A 1 90 ? -9.410 19.379 34.792 1.00 31.94 73 ASP A O 1
ATOM 594 N N . VAL A 1 91 ? -8.061 21.186 34.740 1.00 29.07 74 VAL A N 1
ATOM 595 C CA . VAL A 1 91 ? -7.249 20.684 33.638 1.00 28.57 74 VAL A CA 1
ATOM 596 C C . VAL A 1 91 ? -6.435 19.482 34.095 1.00 28.33 74 VAL A C 1
ATOM 597 O O . VAL A 1 91 ? -6.403 18.447 33.427 1.00 30.00 74 VAL A O 1
ATOM 601 N N . LEU A 1 92 ? -5.788 19.627 35.247 1.00 26.02 75 LEU A N 1
ATOM 602 C CA . LEU A 1 92 ? -4.967 18.564 35.813 1.00 26.28 75 LEU A CA 1
ATOM 603 C C . LEU A 1 92 ? -5.789 17.312 36.110 1.00 26.27 75 LEU A C 1
ATOM 604 O O . LEU A 1 92 ? -5.334 16.194 35.881 1.00 27.17 75 LEU A O 1
ATOM 609 N N . VAL A 1 93 ? -6.999 17.507 36.626 1.00 27.12 76 VAL A N 1
ATOM 610 C CA . VAL A 1 93 ? -7.890 16.391 36.927 1.00 28.03 76 VAL A CA 1
ATOM 611 C C . VAL A 1 93 ? -8.306 15.651 35.656 1.00 29.84 76 VAL A C 1
ATOM 612 O O . VAL A 1 93 ? -8.390 14.422 35.642 1.00 30.64 76 VAL A O 1
ATOM 616 N N . GLU A 1 94 ? -8.555 16.400 34.584 1.00 31.68 77 GLU A N 1
ATOM 617 C CA . GLU A 1 94 ? -8.915 15.790 33.306 1.00 32.91 77 GLU A CA 1
ATOM 618 C C . GLU A 1 94 ? -7.734 15.022 32.711 1.00 32.90 77 GLU A C 1
ATOM 619 O O . GLU A 1 94 ? -7.920 13.980 32.077 1.00 35.09 77 GLU A O 1
ATOM 625 N N . ASP A 1 95 ? -6.520 15.528 32.917 1.00 29.97 78 ASP A N 1
ATOM 626 C CA . ASP A 1 95 ? -5.332 14.791 32.500 1.00 31.22 78 ASP A CA 1
ATOM 627 C C . ASP A 1 95 ? -5.403 13.386 33.070 1.00 30.23 78 ASP A C 1
ATOM 628 O O . ASP A 1 95 ? -5.212 12.403 32.356 1.00 30.69 78 ASP A O 1
ATOM 633 N N . ILE A 1 96 ? -5.673 13.300 34.371 1.00 27.98 79 ILE A N 1
ATOM 634 C CA . ILE A 1 96 ? -5.642 12.021 35.059 1.00 27.45 79 ILE A CA 1
ATOM 635 C C . ILE A 1 96 ? -6.746 11.111 34.545 1.00 29.74 79 ILE A C 1
ATOM 636 O O . ILE A 1 96 ? -6.528 9.921 34.334 1.00 30.23 79 ILE A O 1
ATOM 641 N N . ARG A 1 97 ? -7.927 11.676 34.323 1.00 33.17 80 ARG A N 1
ATOM 642 C CA . ARG A 1 97 ? -9.036 10.888 33.803 1.00 34.91 80 ARG A CA 1
ATOM 643 C C . ARG A 1 97 ? -8.686 10.263 32.455 1.00 35.50 80 ARG A C 1
ATOM 644 O O . ARG A 1 97 ? -8.930 9.076 32.233 1.00 36.35 80 ARG A O 1
ATOM 652 N N . GLN A 1 98 ? -8.115 11.064 31.559 1.00 35.41 81 GLN A N 1
ATOM 653 C CA . GLN A 1 98 ? -7.804 10.596 30.210 1.00 35.14 81 GLN A CA 1
ATOM 654 C C . GLN A 1 98 ? -6.614 9.635 30.191 1.00 34.55 81 GLN A C 1
ATOM 655 O O . GLN A 1 98 ? -6.539 8.752 29.344 1.00 36.72 81 GLN A O 1
ATOM 661 N N . VAL A 1 99 ? -5.681 9.804 31.120 1.00 33.28 82 VAL A N 1
ATOM 662 C CA . VAL A 1 99 ? -4.552 8.888 31.200 1.00 32.36 82 VAL A CA 1
ATOM 663 C C . VAL A 1 99 ? -5.016 7.475 31.544 1.00 33.32 82 VAL A C 1
ATOM 664 O O . VAL A 1 99 ? -4.587 6.498 30.923 1.00 34.74 82 VAL A O 1
ATOM 668 N N . ILE A 1 100 ? -5.896 7.370 32.531 1.00 33.23 83 ILE A N 1
ATOM 669 C CA . ILE A 1 100 ? -6.429 6.074 32.948 1.00 35.74 83 ILE A CA 1
ATOM 670 C C . ILE A 1 100 ? -7.149 5.385 31.787 1.00 38.57 83 ILE A C 1
ATOM 671 O O . ILE A 1 100 ? -6.927 4.202 31.506 1.00 38.08 83 ILE A O 1
ATOM 676 N N . GLU A 1 101 ? -7.995 6.136 31.097 1.00 39.30 84 GLU A N 1
ATOM 677 C CA . GLU A 1 101 ? -8.711 5.588 29.952 1.00 42.14 84 GLU A CA 1
ATOM 678 C C . GLU A 1 101 ? -7.779 5.344 28.772 1.00 42.07 84 GLU A C 1
ATOM 679 O O . GLU A 1 101 ? -7.921 4.353 28.053 1.00 41.39 84 GLU A O 1
ATOM 685 N N . GLY A 1 102 ? -6.829 6.251 28.571 1.00 40.76 85 GLY A N 1
ATOM 686 C CA . GLY A 1 102 ? -5.902 6.140 27.460 1.00 41.45 85 GLY A CA 1
ATOM 687 C C . GLY A 1 102 ? -5.061 4.881 27.550 1.00 41.00 85 GLY A C 1
ATOM 688 O O . GLY A 1 102 ? -4.710 4.276 26.533 1.00 41.43 85 GLY A O 1
ATOM 689 N N . LEU A 1 103 ? -4.736 4.490 28.778 1.00 39.10 86 LEU A N 1
ATOM 690 C CA . LEU A 1 103 ? -3.938 3.295 29.029 1.00 38.69 86 LEU A CA 1
ATOM 691 C C . LEU A 1 103 ? -4.766 2.022 28.902 1.00 40.88 86 LEU A C 1
ATOM 692 O O . LEU A 1 103 ? -4.223 0.916 28.923 1.00 42.35 86 LEU A O 1
ATOM 697 N N . GLY A 1 104 ? -6.080 2.183 28.782 1.00 41.77 87 GLY A N 1
ATOM 698 C CA . GLY A 1 104 ? -6.967 1.058 28.543 1.00 43.21 87 GLY A CA 1
ATOM 699 C C . GLY A 1 104 ? -7.740 0.593 29.763 1.00 44.34 87 GLY A C 1
ATOM 700 O O . GLY A 1 104 ? -8.304 -0.501 29.762 1.00 45.66 87 GLY A O 1
ATOM 701 N N . TYR A 1 105 ? -7.781 1.426 30.800 1.00 41.80 88 TYR A N 1
ATOM 702 C CA . TYR A 1 105 ? -8.422 1.055 32.062 1.00 38.55 88 TYR A CA 1
ATOM 703 C C . TYR A 1 105 ? -9.672 1.880 32.372 1.00 40.45 88 TYR A C 1
ATOM 704 O O . TYR A 1 105 ? -9.849 2.981 31.844 1.00 41.81 88 TYR A O 1
ATOM 713 N N . SER A 1 106 ? -10.535 1.335 33.228 1.00 39.45 89 SER A N 1
ATOM 714 C CA . SER A 1 106 ? -11.699 2.062 33.731 1.00 39.13 89 SER A CA 1
ATOM 715 C C . SER A 1 106 ? -11.511 2.441 35.203 1.00 37.58 89 SER A C 1
ATOM 716 O O . SER A 1 106 ? -12.298 3.201 35.766 1.00 36.80 89 SER A O 1
ATOM 719 N N . SER A 1 107 ? -10.465 1.905 35.824 1.00 34.67 90 SER A N 1
ATOM 720 C CA . SER A 1 107 ? -10.113 2.296 37.183 1.00 34.00 90 SER A CA 1
ATOM 721 C C . SER A 1 107 ? -8.687 1.877 37.496 1.00 32.28 90 SER A C 1
ATOM 722 O O . SER A 1 107 ? -8.058 1.158 36.718 1.00 32.53 90 SER A O 1
ATOM 725 N N . CYS A 1 108 ? -8.184 2.324 38.643 1.00 30.71 91 CYS A N 1
ATOM 726 C CA . CYS A 1 108 ? -6.813 2.046 39.025 1.00 27.18 91 CYS A CA 1
ATOM 727 C C . CYS A 1 108 ? -6.628 2.121 40.534 1.00 25.40 91 CYS A C 1
ATOM 728 O O . CYS A 1 108 ? -7.514 2.560 41.265 1.00 26.60 91 CYS A O 1
ATOM 731 N N . THR A 1 109 ? -5.466 1.675 40.991 1.00 22.55 92 THR A N 1
ATOM 732 C CA . THR A 1 109 ? -4.992 2.016 42.319 1.00 21.12 92 THR A CA 1
ATOM 733 C C . THR A 1 109 ? -4.188 3.279 42.099 1.00 22.58 92 THR A C 1
ATOM 734 O O . THR A 1 109 ? -3.267 3.278 41.281 1.00 22.20 92 THR A O 1
ATOM 738 N N . LEU A 1 110 ? -4.556 4.356 42.796 1.00 20.70 93 LEU A N 1
ATOM 739 C CA . LEU A 1 110 ? -3.925 5.659 42.607 1.00 19.38 93 LEU A CA 1
ATOM 740 C C . LEU A 1 110 ? -2.973 5.976 43.765 1.00 18.80 93 LEU A C 1
ATOM 741 O O . LEU A 1 110 ? -3.374 5.963 44.934 1.00 21.70 93 LEU A O 1
ATOM 746 N N . VAL A 1 111 ? -1.714 6.260 43.437 1.00 17.62 94 VAL A N 1
ATOM 747 C CA . VAL A 1 111 ? -0.671 6.491 44.446 1.00 16.77 94 VAL A CA 1
ATOM 748 C C . VAL A 1 111 ? -0.118 7.902 44.268 1.00 16.98 94 VAL A C 1
ATOM 749 O O . VAL A 1 111 ? 0.349 8.250 43.186 1.00 19.42 94 VAL A O 1
ATOM 753 N N . VAL A 1 112 ? -0.178 8.720 45.313 1.00 15.24 95 VAL A N 1
ATOM 754 C CA . VAL A 1 112 ? -0.007 10.162 45.112 1.00 16.89 95 VAL A CA 1
ATOM 755 C C . VAL A 1 112 ? 0.843 10.836 46.181 1.00 17.06 95 VAL A C 1
ATOM 756 O O . VAL A 1 112 ? 0.917 10.359 47.310 1.00 17.66 95 VAL A O 1
ATOM 760 N N . HIS A 1 113 ? 1.460 11.961 45.817 1.00 16.00 96 HIS A N 1
ATOM 761 C CA . HIS A 1 113 ? 2.395 12.670 46.693 1.00 16.96 96 HIS A CA 1
ATOM 762 C C . HIS A 1 113 ? 2.404 14.162 46.337 1.00 18.32 96 HIS A C 1
ATOM 763 O O . HIS A 1 113 ? 2.420 14.516 45.158 1.00 18.96 96 HIS A O 1
ATOM 770 N N . ASP A 1 114 ? 2.358 15.022 47.353 1.00 18.85 97 ASP A N 1
ATOM 771 C CA . ASP A 1 114 ? 2.575 16.467 47.186 1.00 21.25 97 ASP A CA 1
ATOM 772 C C . ASP A 1 114 ? 1.542 17.059 46.208 1.00 20.36 97 ASP A C 1
ATOM 773 O O . ASP A 1 114 ? 0.341 16.863 46.408 1.00 20.66 97 ASP A O 1
ATOM 778 N N . TRP A 1 115 ? 1.975 17.758 45.155 1.00 20.12 98 TRP A N 1
ATOM 779 C CA . TRP A 1 115 ? 1.012 18.256 44.165 1.00 19.71 98 TRP A CA 1
ATOM 780 C C . TRP A 1 115 ? 0.196 17.106 43.577 1.00 18.51 98 TRP A C 1
ATOM 781 O O . TRP A 1 115 ? -0.990 17.260 43.281 1.00 20.90 98 TRP A O 1
ATOM 792 N N . GLY A 1 116 ? 0.837 15.955 43.403 1.00 18.58 99 GLY A N 1
ATOM 793 C CA . GLY A 1 116 ? 0.149 14.770 42.921 1.00 17.49 99 GLY A CA 1
ATOM 794 C C . GLY A 1 116 ? -0.986 14.356 43.841 1.00 19.48 99 GLY A C 1
ATOM 795 O O . GLY A 1 116 ? -1.997 13.823 43.387 1.00 20.15 99 GLY A O 1
ATOM 796 N N . ALA A 1 117 ? -0.808 14.598 45.137 1.00 18.52 100 ALA A N 1
ATOM 797 C CA . ALA A 1 117 ? -1.845 14.318 46.131 1.00 18.77 100 ALA A CA 1
ATOM 798 C C . ALA A 1 117 ? -2.966 15.362 46.095 1.00 19.45 100 ALA A C 1
ATOM 799 O O . ALA A 1 117 ? -4.140 15.018 46.188 1.00 21.21 100 ALA A O 1
ATOM 801 N N . GLY A 1 118 ? -2.611 16.635 45.959 1.00 19.56 101 GLY A N 1
ATOM 802 C CA . GLY A 1 118 ? -3.615 17.666 45.760 1.00 22.27 101 GLY A CA 1
ATOM 803 C C . GLY A 1 118 ? -4.523 17.301 44.591 1.00 24.22 101 GLY A C 1
ATOM 804 O O . GLY A 1 118 ? -5.753 17.363 44.687 1.00 25.51 101 GLY A O 1
ATOM 805 N N . ILE A 1 119 ? -3.906 16.895 43.487 1.00 22.22 102 ILE A N 1
ATOM 806 C CA . ILE A 1 119 ? -4.644 16.514 42.290 1.00 22.80 102 ILE A CA 1
ATOM 807 C C . ILE A 1 119 ? -5.399 15.205 42.509 1.00 22.04 102 ILE A C 1
ATOM 808 O O . ILE A 1 119 ? -6.589 15.098 42.200 1.00 24.75 102 ILE A O 1
ATOM 813 N N . GLY A 1 120 ? -4.700 14.219 43.058 1.00 21.66 103 GLY A N 1
ATOM 814 C CA . GLY A 1 120 ? -5.243 12.883 43.223 1.00 21.10 103 GLY A CA 1
ATOM 815 C C . GLY A 1 120 ? -6.406 12.781 44.193 1.00 22.50 103 GLY A C 1
ATOM 816 O O . GLY A 1 120 ? -7.365 12.061 43.918 1.00 23.82 103 GLY A O 1
ATOM 817 N N . TRP A 1 121 ? -6.324 13.474 45.330 1.00 23.15 104 TRP A N 1
ATOM 818 C CA . TRP A 1 121 ? -7.449 13.513 46.262 1.00 23.92 104 TRP A CA 1
ATOM 819 C C . TRP A 1 121 ? -8.654 14.095 45.538 1.00 25.56 104 TRP A C 1
ATOM 820 O O . TRP A 1 121 ? -9.762 13.550 45.598 1.00 24.13 104 TRP A O 1
ATOM 831 N N . THR A 1 122 ? -8.430 15.212 44.852 1.00 24.87 105 THR A N 1
ATOM 832 C CA . THR A 1 122 ? -9.503 15.885 44.127 1.00 26.49 105 THR A CA 1
ATOM 833 C C . THR A 1 122 ? -10.114 14.954 43.076 1.00 26.39 105 THR A C 1
ATOM 834 O O . THR A 1 122 ? -11.337 14.864 42.943 1.00 27.96 105 THR A O 1
ATOM 838 N N . PHE A 1 123 ? -9.256 14.248 42.347 1.00 25.50 106 PHE A N 1
ATOM 839 C CA . PHE A 1 123 ? -9.714 13.299 41.342 1.00 26.26 106 PHE A CA 1
ATOM 840 C C . PHE A 1 123 ? -10.534 12.166 41.963 1.00 27.68 106 PHE A C 1
ATOM 841 O O . PHE A 1 123 ? -11.568 11.771 41.420 1.00 27.51 106 PHE A O 1
ATOM 849 N N . ALA A 1 124 ? -10.064 11.630 43.088 1.00 26.99 107 ALA A N 1
ATOM 850 C CA . ALA A 1 124 ? -10.772 10.539 43.760 1.00 27.17 107 ALA A CA 1
ATOM 851 C C . ALA A 1 124 ? -12.152 10.982 44.242 1.00 29.13 107 ALA A C 1
ATOM 852 O O . ALA A 1 124 ? -13.119 10.221 44.172 1.00 28.88 107 ALA A O 1
ATOM 854 N N . TYR A 1 125 ? -12.241 12.213 44.735 1.00 29.73 108 TYR A N 1
ATOM 855 C CA . TYR A 1 125 ? -13.515 12.749 45.201 1.00 33.85 108 TYR A CA 1
ATOM 856 C C . TYR A 1 125 ? -14.499 12.939 44.047 1.00 34.55 108 TYR A C 1
ATOM 857 O O . TYR A 1 125 ? -15.690 12.655 44.178 1.00 35.68 108 TYR A O 1
ATOM 866 N N . ARG A 1 126 ? -13.998 13.424 42.916 1.00 34.21 109 ARG A N 1
ATOM 867 C CA . ARG A 1 126 ? -14.859 13.726 41.779 1.00 34.84 109 ARG A CA 1
ATOM 868 C C . ARG A 1 126 ? -15.155 12.487 40.938 1.00 36.72 109 ARG A C 1
ATOM 869 O O . ARG A 1 126 ? -16.242 12.356 40.374 1.00 38.00 109 ARG A O 1
ATOM 877 N N . TYR A 1 127 ? -14.187 11.582 40.857 1.00 36.54 110 TYR A N 1
ATOM 878 C CA . TYR A 1 127 ? -14.329 10.382 40.040 1.00 38.79 110 TYR A CA 1
ATOM 879 C C . TYR A 1 127 ? -14.002 9.126 40.839 1.00 38.78 110 TYR A C 1
ATOM 880 O O . TYR A 1 127 ? -13.126 8.353 40.446 1.00 38.48 110 TYR A O 1
ATOM 889 N N . PRO A 1 128 ? -14.712 8.908 41.955 1.00 38.41 111 PRO A N 1
ATOM 890 C CA . PRO A 1 128 ? -14.389 7.765 42.814 1.00 39.63 111 PRO A CA 1
ATOM 891 C C . PRO A 1 128 ? -14.485 6.429 42.082 1.00 39.36 111 PRO A C 1
ATOM 892 O O . PRO A 1 128 ? -13.855 5.464 42.505 1.00 38.65 111 PRO A O 1
ATOM 896 N N . GLU A 1 129 ? -15.253 6.377 40.998 1.00 39.77 112 GLU A N 1
ATOM 897 C CA . GLU A 1 129 ? -15.411 5.134 40.252 1.00 39.45 112 GLU A CA 1
ATOM 898 C C . GLU A 1 129 ? -14.149 4.784 39.454 1.00 38.95 112 GLU A C 1
ATOM 899 O O . GLU A 1 129 ? -13.993 3.657 38.984 1.00 40.30 112 GLU A O 1
ATOM 905 N N . TYR A 1 130 ? -13.247 5.750 39.309 1.00 35.97 113 TYR A N 1
ATOM 906 C CA . TYR A 1 130 ? -11.998 5.524 38.593 1.00 34.18 113 TYR A CA 1
ATOM 907 C C . TYR A 1 130 ? -10.903 5.061 39.551 1.00 32.59 113 TYR A C 1
ATOM 908 O O . TYR A 1 130 ? -9.814 4.686 39.120 1.00 33.23 113 TYR A O 1
ATOM 917 N N . VAL A 1 131 ? -11.191 5.095 40.849 1.00 30.79 114 VAL A N 1
ATOM 918 C CA . VAL A 1 131 ? -10.180 4.794 41.860 1.00 29.37 114 VAL A CA 1
ATOM 919 C C . VAL A 1 131 ? -10.568 3.614 42.758 1.00 28.96 114 VAL A C 1
ATOM 920 O O . VAL A 1 131 ? -11.393 3.755 43.659 1.00 29.45 114 VAL A O 1
ATOM 924 N N . GLN A 1 132 ? -9.966 2.454 42.512 1.00 28.64 115 GLN A N 1
ATOM 925 C CA . GLN A 1 132 ? -10.227 1.272 43.329 1.00 28.06 115 GLN A CA 1
ATOM 926 C C . GLN A 1 132 ? -9.766 1.493 44.764 1.00 28.18 115 GLN A C 1
ATOM 927 O O . GLN A 1 132 ? -10.492 1.216 45.725 1.00 28.46 115 GLN A O 1
ATOM 933 N N . LYS A 1 133 ? -8.537 1.975 44.895 1.00 25.61 116 LYS A N 1
ATOM 934 C CA . LYS A 1 133 ? -7.956 2.279 46.192 1.00 26.13 116 LYS A CA 1
ATOM 935 C C . LYS A 1 133 ? -7.017 3.456 46.013 1.00 24.68 116 LYS A C 1
ATOM 936 O O . LYS A 1 133 ? -6.434 3.636 44.938 1.00 23.60 116 LYS A O 1
ATOM 942 N N . LEU A 1 134 ? -6.864 4.245 47.070 1.00 23.45 117 LEU A N 1
ATOM 943 C CA . LEU A 1 134 ? -5.992 5.411 47.050 1.00 21.57 117 LEU A CA 1
ATOM 944 C C . LEU A 1 134 ? -4.890 5.263 48.088 1.00 21.11 117 LEU A C 1
ATOM 945 O O . LEU A 1 134 ? -5.165 4.952 49.251 1.00 20.23 117 LEU A O 1
ATOM 950 N N . ILE A 1 135 ? -3.645 5.477 47.662 1.00 18.22 118 ILE A N 1
ATOM 951 C CA . ILE A 1 135 ? -2.518 5.503 48.581 1.00 16.62 118 ILE A CA 1
ATOM 952 C C . ILE A 1 135 ? -1.912 6.893 48.517 1.00 17.62 118 ILE A C 1
ATOM 953 O O . ILE A 1 135 ? -1.399 7.308 47.473 1.00 18.71 118 ILE A O 1
ATOM 958 N N . ALA A 1 136 ? -2.003 7.625 49.625 1.00 17.10 119 ALA A N 1
ATOM 959 C CA . ALA A 1 136 ? -1.561 9.013 49.650 1.00 15.38 119 ALA A CA 1
ATOM 960 C C . ALA A 1 136 ? -0.378 9.208 50.588 1.00 16.97 119 ALA A C 1
ATOM 961 O O . ALA A 1 136 ? -0.432 8.806 51.751 1.00 18.41 119 ALA A O 1
ATOM 963 N N . PHE A 1 137 ? 0.679 9.835 50.070 1.00 17.09 120 PHE A N 1
ATOM 964 C CA . PHE A 1 137 ? 1.836 10.237 50.872 1.00 16.59 120 PHE A CA 1
ATOM 965 C C . PHE A 1 137 ? 1.702 11.709 51.275 1.00 18.31 120 PHE A C 1
ATOM 966 O O . PHE A 1 137 ? 0.674 12.333 51.018 1.00 19.48 120 PHE A O 1
ATOM 974 N N . ASN A 1 138 ? 2.734 12.263 51.908 1.00 18.11 121 ASN A N 1
ATOM 975 C CA . ASN A 1 138 ? 2.694 13.658 52.354 1.00 17.21 121 ASN A CA 1
ATOM 976 C C . ASN A 1 138 ? 2.130 14.597 51.295 1.00 18.46 121 ASN A C 1
ATOM 977 O O . ASN A 1 138 ? 2.611 14.617 50.169 1.00 17.66 121 ASN A O 1
ATOM 982 N N . GLY A 1 139 ? 1.125 15.380 51.669 1.00 18.70 122 GLY A N 1
ATOM 983 C CA . GLY A 1 139 ? 0.466 16.294 50.749 1.00 18.40 122 GLY A CA 1
ATOM 984 C C . GLY A 1 139 ? -0.891 16.654 51.319 1.00 20.74 122 GLY A C 1
ATOM 985 O O . GLY A 1 139 ? -1.296 16.105 52.337 1.00 20.80 122 GLY A O 1
ATOM 986 N N . PRO A 1 140 ? -1.608 17.572 50.663 1.00 20.41 123 PRO A N 1
ATOM 987 C CA . PRO A 1 140 ? -2.829 18.098 51.284 1.00 21.81 123 PRO A CA 1
ATOM 988 C C . PRO A 1 140 ? -4.094 17.277 51.010 1.00 23.81 123 PRO A C 1
ATOM 989 O O . PRO A 1 140 ? -4.439 17.029 49.852 1.00 24.95 123 PRO A O 1
ATOM 993 N N . HIS A 1 141 ? -4.777 16.864 52.077 1.00 22.26 124 HIS A N 1
ATOM 994 C CA . HIS A 1 141 ? -6.148 16.387 51.947 1.00 23.42 124 HIS A CA 1
ATOM 995 C C . HIS A 1 141 ? -7.018 17.618 51.714 1.00 25.28 124 HIS A C 1
ATOM 996 O O . HIS A 1 141 ? -6.830 18.635 52.372 1.00 27.86 124 HIS A O 1
ATOM 1003 N N . PRO A 1 142 ? -7.959 17.544 50.762 1.00 27.01 125 PRO A N 1
ATOM 1004 C CA . PRO A 1 142 ? -8.722 18.742 50.384 1.00 27.80 125 PRO A CA 1
ATOM 1005 C C . PRO A 1 142 ? -9.331 19.505 51.560 1.00 27.75 125 PRO A C 1
ATOM 1006 O O . PRO A 1 142 ? -9.355 20.737 51.537 1.00 29.11 125 PRO A O 1
ATOM 1010 N N . TYR A 1 143 ? -9.812 18.796 52.573 1.00 26.92 126 TYR A N 1
ATOM 1011 C CA . TYR A 1 143 ? -10.539 19.462 53.654 1.00 27.82 126 TYR A CA 1
ATOM 1012 C C . TYR A 1 143 ? -9.671 19.775 54.866 1.00 27.87 126 TYR A C 1
ATOM 1013 O O . TYR A 1 143 ? -9.700 20.897 55.375 1.00 27.51 126 TYR A O 1
ATOM 1022 N N . THR A 1 144 ? -8.901 18.798 55.337 1.00 27.47 127 THR A N 1
ATOM 1023 C CA . THR A 1 144 ? -8.075 19.044 56.509 1.00 26.66 127 THR A CA 1
ATOM 1024 C C . THR A 1 144 ? -7.004 20.096 56.239 1.00 26.06 127 THR A C 1
ATOM 1025 O O . THR A 1 144 ? -6.612 20.826 57.146 1.00 28.79 127 THR A O 1
ATOM 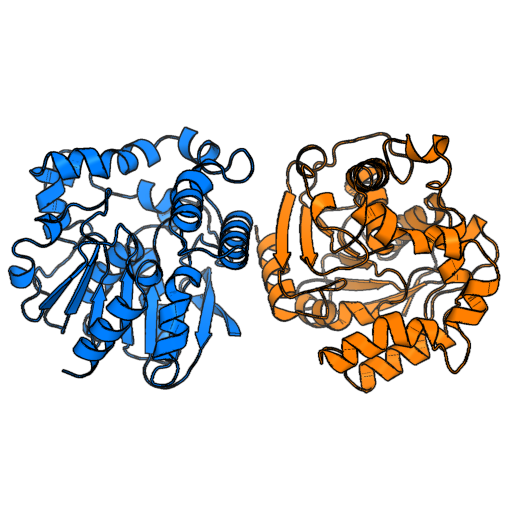1029 N N . PHE A 1 145 ? -6.532 20.187 54.995 1.00 24.96 128 PHE A N 1
ATOM 1030 C CA . PHE A 1 145 ? -5.494 21.168 54.692 1.00 24.62 128 PHE A CA 1
ATOM 1031 C C . PHE A 1 145 ? -5.985 22.597 54.879 1.00 25.94 128 PHE A C 1
ATOM 1032 O O . PHE A 1 145 ? -5.273 23.442 55.425 1.00 25.54 128 PHE A O 1
ATOM 1040 N N . MET A 1 146 ? -7.196 22.877 54.411 1.00 26.33 129 MET A N 1
ATOM 1041 C CA . MET A 1 146 ? -7.776 24.202 54.607 1.00 27.94 129 MET A CA 1
ATOM 1042 C C . MET A 1 146 ? -7.982 24.477 56.097 1.00 28.77 129 MET A C 1
ATOM 1043 O O . MET A 1 146 ? -7.750 25.586 56.572 1.00 28.44 129 MET A O 1
ATOM 1048 N N . ARG A 1 147 ? -8.405 23.456 56.834 1.00 27.19 130 ARG A N 1
ATOM 1049 C CA . ARG A 1 147 ? -8.562 23.594 58.276 1.00 28.33 130 ARG A CA 1
ATOM 1050 C C . ARG A 1 147 ? -7.249 24.031 58.936 1.00 29.34 130 ARG A C 1
ATOM 1051 O O . ARG A 1 147 ? -7.232 24.915 59.789 1.00 29.21 130 ARG A O 1
ATOM 1059 N N . GLU A 1 148 ? -6.145 23.407 58.543 1.00 29.77 131 GLU A N 1
ATOM 1060 C CA . GLU A 1 148 ? -4.854 23.729 59.144 1.00 28.30 131 GLU A CA 1
ATOM 1061 C C . GLU A 1 148 ? -4.324 25.094 58.698 1.00 28.71 131 GLU A C 1
ATOM 1062 O O . GLU A 1 148 ? -3.733 25.822 59.495 1.00 28.30 131 GLU A O 1
ATOM 1068 N N . LEU A 1 149 ? -4.543 25.445 57.432 1.00 29.26 132 LEU A N 1
ATOM 1069 C CA . LEU A 1 149 ? -4.156 26.772 56.948 1.00 30.90 132 LEU A CA 1
ATOM 1070 C C . LEU A 1 149 ? -4.870 27.864 57.732 1.00 33.07 132 LEU A C 1
ATOM 1071 O O . LEU A 1 149 ? -4.316 28.942 57.956 1.00 34.67 132 LEU A O 1
ATOM 1076 N N . ARG A 1 150 ? -6.105 27.588 58.137 1.00 32.55 133 ARG A N 1
ATOM 1077 C CA . ARG A 1 150 ? -6.903 28.573 58.867 1.00 34.00 133 ARG A CA 1
ATOM 1078 C C . ARG A 1 150 ? -6.442 28.771 60.310 1.00 35.88 133 ARG A C 1
ATOM 1079 O O . ARG A 1 150 ? -6.474 29.889 60.827 1.00 37.11 133 ARG A O 1
ATOM 1087 N N . THR A 1 151 ? -6.016 27.695 60.963 1.00 36.38 134 THR A N 1
ATOM 1088 C CA . THR A 1 151 ? -5.851 27.745 62.417 1.00 40.16 134 THR A CA 1
ATOM 1089 C C . THR A 1 151 ? -4.473 27.351 62.928 1.00 40.08 134 THR A C 1
ATOM 1090 O O . THR A 1 151 ? -4.090 27.717 64.040 1.00 43.26 134 THR A O 1
ATOM 1094 N N . ASN A 1 152 ? -3.735 26.594 62.128 1.00 36.25 135 ASN A N 1
ATOM 1095 C CA . ASN A 1 152 ? -2.473 26.027 62.582 1.00 33.95 135 ASN A CA 1
ATOM 1096 C C . ASN A 1 152 ? -1.311 26.955 62.258 1.00 35.31 135 ASN A C 1
ATOM 1097 O O . ASN A 1 152 ? -0.915 27.076 61.103 1.00 34.88 135 ASN A O 1
ATOM 1102 N N . LYS A 1 153 ? -0.774 27.619 63.279 1.00 36.66 136 LYS A N 1
ATOM 1103 C CA . LYS A 1 153 ? 0.323 28.561 63.070 1.00 37.43 136 LYS A CA 1
ATOM 1104 C C . LYS A 1 153 ? 1.548 27.908 62.436 1.00 35.87 136 LYS A C 1
ATOM 1105 O O . LYS A 1 153 ? 2.225 28.519 61.602 1.00 34.44 136 LYS A O 1
ATOM 1111 N N . ASN A 1 154 ? 1.830 26.669 62.832 1.00 34.46 137 ASN A N 1
ATOM 1112 C CA . ASN A 1 154 ? 2.959 25.940 62.274 1.00 34.30 137 ASN A CA 1
ATOM 1113 C C . ASN A 1 154 ? 2.762 25.665 60.783 1.00 30.88 137 ASN A C 1
ATOM 1114 O O . ASN A 1 154 ? 3.707 25.744 60.002 1.00 31.93 137 ASN A O 1
ATOM 1119 N N . GLN A 1 155 ? 1.533 25.352 60.385 1.00 29.42 138 GLN A N 1
ATOM 1120 C CA . GLN A 1 155 ? 1.252 25.080 58.979 1.00 27.67 138 GLN A CA 1
ATOM 1121 C C . GLN A 1 155 ? 1.300 26.364 58.164 1.00 29.78 138 GLN A C 1
ATOM 1122 O O . GLN A 1 155 ? 1.728 26.369 57.006 1.00 31.70 138 GLN A O 1
ATOM 1128 N N . GLN A 1 156 ? 0.843 27.452 58.768 1.00 31.25 139 GLN A N 1
ATOM 1129 C CA . GLN A 1 156 ? 0.888 28.748 58.106 1.00 32.69 139 GLN A CA 1
ATOM 1130 C C . GLN A 1 156 ? 2.327 29.131 57.769 1.00 35.23 139 GLN A C 1
ATOM 1131 O O . GLN A 1 156 ? 2.617 29.586 56.659 1.00 35.36 139 GLN A O 1
ATOM 1137 N N . LYS A 1 157 ? 3.228 28.936 58.729 1.00 36.98 140 LYS A N 1
ATOM 1138 C CA . LYS A 1 157 ? 4.643 29.206 58.512 1.00 38.94 140 LYS A CA 1
ATOM 1139 C C . LYS A 1 157 ? 5.218 28.245 57.479 1.00 37.15 140 LYS A C 1
ATOM 1140 O O . LYS A 1 157 ? 5.929 28.653 56.563 1.00 39.74 140 LYS A O 1
ATOM 1146 N N . ALA A 1 158 ? 4.903 26.966 57.638 1.00 33.55 141 ALA A N 1
ATOM 1147 C CA . ALA A 1 158 ? 5.400 25.933 56.738 1.00 34.71 141 ALA A CA 1
ATOM 1148 C C . ALA A 1 158 ? 5.013 26.206 55.289 1.00 34.99 141 ALA A C 1
ATOM 1149 O O . ALA A 1 158 ? 5.761 25.872 54.372 1.00 35.70 141 ALA A O 1
ATOM 1151 N N . SER A 1 159 ? 3.846 26.815 55.088 1.00 34.06 142 SER A N 1
ATOM 1152 C CA . SER A 1 159 ? 3.304 27.008 53.743 1.00 33.10 142 SER A CA 1
ATOM 1153 C C . SER A 1 159 ? 3.624 28.379 53.145 1.00 35.72 142 SER A C 1
ATOM 1154 O O . SER A 1 159 ? 3.178 28.690 52.042 1.00 36.45 142 SER A O 1
ATOM 1157 N N . GLU A 1 160 ? 4.394 29.189 53.869 1.00 37.08 143 GLU A N 1
ATOM 1158 C CA . GLU A 1 160 ? 4.696 30.553 53.439 1.00 39.03 143 GLU A CA 1
ATOM 1159 C C . GLU A 1 160 ? 5.369 30.588 52.074 1.00 37.87 143 GLU A C 1
ATOM 1160 O O . GLU A 1 160 ? 5.271 31.579 51.352 1.00 37.65 143 GLU A O 1
ATOM 1166 N N . TYR A 1 161 ? 6.055 29.505 51.723 1.00 37.27 144 TYR A N 1
ATOM 1167 C CA . TYR A 1 161 ? 6.758 29.446 50.446 1.00 34.64 144 TYR A CA 1
ATOM 1168 C C . TYR A 1 161 ? 5.784 29.541 49.273 1.00 32.84 144 TYR A C 1
ATOM 1169 O O . TYR A 1 161 ? 6.148 30.016 48.198 1.00 35.16 144 TYR A O 1
ATOM 1178 N N . ALA A 1 162 ? 4.549 29.091 49.477 1.00 32.47 145 ALA A N 1
ATOM 1179 C CA . ALA A 1 162 ? 3.545 29.138 48.414 1.00 32.98 145 ALA A CA 1
ATOM 1180 C C . ALA A 1 162 ? 3.212 30.580 48.035 1.00 35.15 145 ALA A C 1
ATOM 1181 O O . ALA A 1 162 ? 2.972 30.888 46.865 1.00 35.54 145 ALA A O 1
ATOM 1183 N N . LYS A 1 163 ? 3.203 31.463 49.028 1.00 34.47 146 LYS A N 1
ATOM 1184 C CA . LYS A 1 163 ? 3.022 32.882 48.767 1.00 35.09 146 LYS A CA 1
ATOM 1185 C C . LYS A 1 163 ? 4.253 33.423 48.042 1.00 35.06 146 LYS A C 1
ATOM 1186 O O . LYS A 1 163 ? 4.139 34.161 47.065 1.00 34.44 146 LYS A O 1
ATOM 1192 N N . TRP A 1 164 ? 5.434 33.030 48.508 1.00 34.09 147 TRP A N 1
ATOM 1193 C CA . TRP A 1 164 ? 6.671 33.462 47.873 1.00 31.47 147 TRP A CA 1
ATOM 1194 C C . TRP A 1 164 ? 6.733 32.999 46.418 1.00 30.45 147 TRP A C 1
ATOM 1195 O O . TRP A 1 164 ? 7.225 33.723 45.552 1.00 29.82 147 TRP A O 1
ATOM 1206 N N . PHE A 1 165 ? 6.223 31.799 46.147 1.00 28.93 148 PHE A N 1
ATOM 1207 C CA . PHE A 1 165 ? 6.233 31.267 44.779 1.00 26.62 148 PHE A CA 1
ATOM 1208 C C . PHE A 1 165 ? 5.426 32.125 43.808 1.00 28.01 148 PHE A C 1
ATOM 1209 O O . PHE A 1 165 ? 5.494 31.929 42.598 1.00 28.61 148 PHE A O 1
ATOM 1217 N N . GLN A 1 166 ? 4.649 33.064 44.337 1.00 31.12 149 GLN A N 1
ATOM 1218 C CA . GLN A 1 166 ? 3.879 33.964 43.485 1.00 32.69 149 GLN A CA 1
ATOM 1219 C C . GLN A 1 166 ? 4.805 35.019 42.872 1.00 34.28 149 GLN A C 1
ATOM 1220 O O . GLN A 1 166 ? 4.494 35.601 41.829 1.00 35.54 149 GLN A O 1
ATOM 1226 N N . LYS A 1 167 ? 5.947 35.253 43.519 1.00 34.47 150 LYS A N 1
ATOM 1227 C CA . LYS A 1 167 ? 6.865 36.315 43.104 1.00 35.15 150 LYS A CA 1
ATOM 1228 C C . LYS A 1 167 ? 7.692 35.933 41.876 1.00 37.98 150 LYS A C 1
ATOM 1229 O O . LYS A 1 167 ? 8.048 34.771 41.688 1.00 37.37 150 LYS A O 1
ATOM 1235 N N . GLN A 1 168 ? 8.014 36.923 41.051 1.00 41.01 151 GLN A N 1
ATOM 1236 C CA . GLN A 1 168 ? 8.758 36.665 39.822 1.00 42.67 151 GLN A CA 1
ATOM 1237 C C . GLN A 1 168 ? 10.194 36.203 40.064 1.00 39.70 151 GLN A C 1
ATOM 1238 O O . GLN A 1 168 ? 10.776 35.527 39.223 1.00 39.97 151 GLN A O 1
ATOM 1244 N N . GLU A 1 169 ? 10.764 36.557 41.211 1.00 35.90 152 GLU A N 1
ATOM 1245 C CA . GLU A 1 169 ? 12.158 36.220 41.478 1.00 33.92 152 GLU A CA 1
ATOM 1246 C C . GLU A 1 169 ? 12.380 34.717 41.661 1.00 31.11 152 GLU A C 1
ATOM 1247 O O . GLU A 1 169 ? 13.507 34.242 41.546 1.00 31.22 152 GLU A O 1
ATOM 1253 N N . VAL A 1 170 ? 11.313 33.969 41.939 1.00 29.34 153 VAL A N 1
ATOM 1254 C CA . VAL A 1 170 ? 11.469 32.567 42.321 1.00 28.10 153 VAL A CA 1
ATOM 1255 C C . VAL A 1 170 ? 11.984 31.688 41.183 1.00 29.65 153 VAL A C 1
ATOM 1256 O O . VAL A 1 170 ? 12.772 30.769 41.415 1.00 31.10 153 VAL A O 1
ATOM 1260 N N . GLN A 1 171 ? 11.551 31.956 39.955 1.00 28.67 154 GLN A N 1
ATOM 1261 C CA . GLN A 1 171 ? 12.042 31.154 38.840 1.00 30.99 154 GLN A CA 1
ATOM 1262 C C . GLN A 1 171 ? 13.566 31.217 38.757 1.00 30.31 154 GLN A C 1
ATOM 1263 O O . GLN A 1 171 ? 14.231 30.188 38.669 1.00 31.37 154 GLN A O 1
ATOM 1269 N N . ASP A 1 172 ? 14.115 32.426 38.781 1.00 30.25 155 ASP A N 1
ATOM 1270 C CA . ASP A 1 172 ? 15.565 32.589 38.753 1.00 31.01 155 ASP A CA 1
ATOM 1271 C C . ASP A 1 172 ? 16.214 31.895 39.956 1.00 29.52 155 ASP A C 1
ATOM 1272 O O . ASP A 1 172 ? 17.267 31.267 39.829 1.00 28.82 155 ASP A O 1
ATOM 1277 N N . TYR A 1 173 ? 15.582 32.000 41.121 1.00 27.91 156 TYR A N 1
ATOM 1278 C CA . TYR A 1 173 ? 16.117 31.341 42.302 1.00 27.81 156 TYR A CA 1
ATOM 1279 C C . TYR A 1 173 ? 16.232 29.837 42.056 1.00 25.64 156 TYR A C 1
ATOM 1280 O O . TYR A 1 173 ? 17.211 29.205 42.444 1.00 25.75 156 TYR A O 1
ATOM 1289 N N . MET A 1 174 ? 15.227 29.266 41.406 1.00 24.64 157 MET A N 1
ATOM 1290 C CA A MET A 1 174 ? 15.207 27.823 41.189 0.94 24.76 157 MET A CA 1
ATOM 1291 C CA B MET A 1 174 ? 15.192 27.826 41.175 0.06 24.80 157 MET A CA 1
ATOM 1292 C C . MET A 1 174 ? 16.162 27.389 40.079 1.00 24.64 157 MET A C 1
ATOM 1293 O O . MET A 1 174 ? 16.815 26.348 40.193 1.00 26.68 157 MET A O 1
ATOM 1302 N N . GLU A 1 175 ? 16.247 28.190 39.016 1.00 24.26 158 GLU A N 1
ATOM 1303 C CA . GLU A 1 175 ? 17.012 27.823 37.821 1.00 25.99 158 GLU A CA 1
ATOM 1304 C C . GLU A 1 175 ? 18.489 28.211 37.825 1.00 26.43 158 GLU A C 1
ATOM 1305 O O . GLU A 1 175 ? 19.319 27.515 37.228 1.00 26.64 158 GLU A O 1
ATOM 1311 N N . ARG A 1 176 ? 18.814 29.334 38.458 1.00 26.61 159 ARG A N 1
ATOM 1312 C CA . ARG A 1 176 ? 20.154 29.916 38.334 1.00 28.55 159 ARG A CA 1
ATOM 1313 C C . ARG A 1 176 ? 21.251 28.943 38.771 1.00 28.24 159 ARG A C 1
ATOM 1314 O O . ARG A 1 176 ? 21.035 28.095 39.641 1.00 29.33 159 ARG A O 1
ATOM 1322 N N . ASP A 1 177 ? 22.419 29.063 38.148 1.00 28.73 160 ASP A N 1
ATOM 1323 C CA A ASP A 1 177 ? 23.585 28.272 38.520 0.52 29.78 160 ASP A CA 1
ATOM 1324 C CA B ASP A 1 177 ? 23.584 28.280 38.553 0.48 30.90 160 ASP A CA 1
ATOM 1325 C C . ASP A 1 177 ? 23.281 26.783 38.604 1.00 31.36 160 ASP A C 1
ATOM 1326 O O . ASP A 1 177 ? 23.380 26.159 39.665 1.00 32.04 160 ASP A O 1
ATOM 1335 N N . ASN A 1 178 ? 22.910 26.212 37.464 1.00 31.65 161 ASN A N 1
ATOM 1336 C CA . ASN A 1 178 ? 22.668 24.782 37.392 1.00 31.91 161 ASN A CA 1
ATOM 1337 C C . ASN A 1 178 ? 21.551 24.353 38.350 1.00 27.78 161 ASN A C 1
ATOM 1338 O O . ASN A 1 178 ? 21.683 23.372 39.074 1.00 27.00 161 ASN A O 1
ATOM 1343 N N . PHE A 1 179 ? 20.453 25.107 38.343 1.00 26.50 162 PHE A N 1
ATOM 1344 C CA . PHE A 1 179 ? 19.285 24.802 39.172 1.00 24.58 162 PHE A CA 1
ATOM 1345 C C . PHE A 1 179 ? 19.616 24.731 40.662 1.00 25.05 162 PHE A C 1
ATOM 1346 O O . PHE A 1 179 ? 19.168 23.826 41.365 1.00 24.22 162 PHE A O 1
ATOM 1354 N N . SER A 1 180 ? 20.382 25.708 41.139 1.00 25.22 163 SER A N 1
ATOM 1355 C CA . SER A 1 180 ? 20.868 25.709 42.511 1.00 28.62 163 SER A CA 1
ATOM 1356 C C . SER A 1 180 ? 19.737 25.652 43.533 1.00 28.99 163 SER A C 1
ATOM 1357 O O . SER A 1 180 ? 19.841 24.949 44.536 1.00 29.17 163 SER A O 1
ATOM 1360 N N . GLY A 1 181 ? 18.656 26.385 43.279 1.00 28.87 164 GLY A N 1
ATOM 1361 C CA . GLY A 1 181 ? 17.539 26.404 44.208 1.00 26.63 164 GLY A CA 1
ATOM 1362 C C . GLY A 1 181 ? 16.911 25.031 44.368 1.00 26.36 164 GLY A C 1
ATOM 1363 O O . GLY A 1 181 ? 16.547 24.619 45.476 1.00 27.67 164 GLY A O 1
ATOM 1364 N N . LEU A 1 182 ? 16.781 24.316 43.256 1.00 24.49 165 LEU A N 1
ATOM 1365 C CA . LEU A 1 182 ? 16.198 22.976 43.276 1.00 25.21 165 LEU A CA 1
ATOM 1366 C C . LEU A 1 182 ? 17.173 21.959 43.866 1.00 26.16 165 LEU A C 1
ATOM 1367 O O . LEU A 1 182 ? 16.771 21.030 44.567 1.00 25.05 165 LEU A O 1
ATOM 1372 N N . ARG A 1 183 ? 18.458 22.137 43.577 1.00 27.58 166 ARG A N 1
ATOM 1373 C CA . ARG A 1 183 ? 19.488 21.266 44.142 1.00 28.95 166 ARG A CA 1
ATOM 1374 C C . ARG A 1 183 ? 19.487 21.330 45.662 1.00 29.45 166 ARG A C 1
ATOM 1375 O O . ARG A 1 183 ? 19.598 20.306 46.344 1.00 30.03 166 ARG A O 1
ATOM 1383 N N . LYS A 1 184 ? 19.373 22.539 46.195 1.00 29.03 167 LYS A N 1
ATOM 1384 C CA . LYS A 1 184 ? 19.419 22.711 47.636 1.00 33.00 167 LYS A CA 1
ATOM 1385 C C . LYS A 1 184 ? 18.167 22.124 48.265 1.00 32.48 167 LYS A C 1
ATOM 1386 O O . LYS A 1 184 ? 18.206 21.587 49.368 1.00 33.93 167 LYS A O 1
ATOM 1392 N N . LEU A 1 185 ? 17.062 22.196 47.537 1.00 30.59 168 LEU A N 1
ATOM 1393 C CA . LEU A 1 185 ? 15.784 21.720 48.042 1.00 30.46 168 LEU A CA 1
ATOM 1394 C C . LEU A 1 185 ? 15.727 20.195 48.118 1.00 28.18 168 LEU A C 1
ATOM 1395 O O . LEU A 1 185 ? 15.324 19.637 49.138 1.00 27.67 168 LEU A O 1
ATOM 1400 N N . VAL A 1 186 ? 16.158 19.527 47.053 1.00 28.15 169 VAL A N 1
ATOM 1401 C CA . VAL A 1 186 ? 15.985 18.079 46.927 1.00 26.78 169 VAL A CA 1
ATOM 1402 C C . VAL A 1 186 ? 17.284 17.274 46.863 1.00 25.62 169 VAL A C 1
ATOM 1403 O O . VAL A 1 186 ? 17.388 16.203 47.463 1.00 25.79 169 VAL A O 1
ATOM 1407 N N . ILE A 1 187 ? 18.271 17.776 46.129 1.00 23.46 170 ILE A N 1
ATOM 1408 C CA . ILE A 1 187 ? 19.484 17.003 45.888 1.00 24.11 170 ILE A CA 1
ATOM 1409 C C . ILE A 1 187 ? 20.382 16.927 47.116 1.00 25.89 170 ILE A C 1
ATOM 1410 O O . ILE A 1 187 ? 20.789 15.846 47.544 1.00 24.46 170 ILE A O 1
ATOM 1415 N N . ASP A 1 188 ? 20.705 18.081 47.677 1.00 26.89 171 ASP A N 1
ATOM 1416 C CA . ASP A 1 188 ? 21.641 18.118 48.790 1.00 26.75 171 ASP A CA 1
ATOM 1417 C C . ASP A 1 188 ? 21.230 17.204 49.957 1.00 26.28 171 ASP A C 1
ATOM 1418 O O . ASP A 1 188 ? 22.034 16.405 50.425 1.00 26.48 171 ASP A O 1
ATOM 1423 N N . PRO A 1 189 ? 19.972 17.292 50.413 1.00 27.10 172 PRO A N 1
ATOM 1424 C CA . PRO A 1 189 ? 19.582 16.392 51.508 1.00 26.61 172 PRO A CA 1
ATOM 1425 C C . PRO A 1 189 ? 19.523 14.906 51.124 1.00 24.81 172 PRO A C 1
ATOM 1426 O O . PRO A 1 189 ? 19.843 14.044 51.950 1.00 26.03 172 PRO A O 1
ATOM 1430 N N . GLY A 1 190 ? 19.114 14.604 49.895 1.00 22.89 173 GLY A N 1
ATOM 1431 C CA . GLY A 1 190 ? 19.032 13.220 49.460 1.00 22.79 173 GLY A CA 1
ATOM 1432 C C . GLY A 1 190 ? 20.397 12.563 49.326 1.00 22.99 173 GLY A C 1
ATOM 1433 O O . GLY A 1 190 ? 20.568 11.380 49.617 1.00 24.52 173 GLY A O 1
ATOM 1434 N N . VAL A 1 191 ? 21.373 13.331 48.864 1.00 24.90 174 VAL A N 1
ATOM 1435 C CA . VAL A 1 191 ? 22.741 12.837 48.774 1.00 26.14 174 VAL A CA 1
ATOM 1436 C C . VAL A 1 191 ? 23.344 12.685 50.175 1.00 26.84 174 VAL A C 1
ATOM 1437 O O . VAL A 1 191 ? 23.968 11.674 50.497 1.00 26.35 174 VAL A O 1
ATOM 1441 N N . LYS A 1 192 ? 23.141 13.690 51.013 1.00 25.44 175 LYS A N 1
ATOM 1442 C CA . LYS A 1 192 ? 23.686 13.641 52.365 1.00 27.17 175 LYS A CA 1
ATOM 1443 C C . LYS A 1 192 ? 23.116 12.455 53.141 1.00 26.00 175 LYS A C 1
ATOM 1444 O O . LYS A 1 192 ? 23.853 11.742 53.819 1.00 25.70 175 LYS A O 1
ATOM 1450 N N . LYS A 1 193 ? 21.808 12.240 53.029 1.00 25.19 176 LYS A N 1
ATOM 1451 C CA . LYS A 1 193 ? 21.146 11.188 53.799 1.00 25.37 176 LYS A CA 1
ATOM 1452 C C . LYS A 1 193 ? 21.285 9.817 53.145 1.00 25.85 176 LYS A C 1
ATOM 1453 O O . LYS A 1 193 ? 20.995 8.794 53.764 1.00 28.53 176 LYS A O 1
ATOM 1459 N N . GLY A 1 194 ? 21.709 9.804 51.887 1.00 24.28 177 GLY A N 1
ATOM 1460 C CA . GLY A 1 194 ? 22.024 8.567 51.203 1.00 25.90 177 GLY A CA 1
ATOM 1461 C C . GLY A 1 194 ? 20.910 7.905 50.417 1.00 24.94 177 GLY A C 1
ATOM 1462 O O . GLY A 1 194 ? 21.055 6.751 50.011 1.00 27.70 177 GLY A O 1
ATOM 1463 N N . TYR A 1 195 ? 19.800 8.603 50.190 1.00 22.06 178 TYR A N 1
ATOM 1464 C CA . TYR A 1 195 ? 18.714 7.990 49.424 1.00 19.35 178 TYR A CA 1
ATOM 1465 C C . TYR A 1 195 ? 18.683 8.406 47.946 1.00 21.54 178 TYR A C 1
ATOM 1466 O O . TYR A 1 195 ? 17.836 7.932 47.186 1.00 23.02 178 TYR A O 1
ATOM 1475 N N . LEU A 1 196 ? 19.603 9.286 47.557 1.00 20.92 179 LEU A N 1
ATOM 1476 C CA . LEU A 1 196 ? 19.856 9.580 46.142 1.00 20.74 179 LEU A CA 1
ATOM 1477 C C . LEU A 1 196 ? 21.257 9.136 45.741 1.00 21.10 179 LEU A C 1
ATOM 1478 O O . LEU A 1 196 ? 22.253 9.591 46.325 1.00 22.67 179 LEU A O 1
ATOM 1483 N N . THR A 1 197 ? 21.335 8.247 44.753 1.00 21.64 180 THR A N 1
ATOM 1484 C CA . THR A 1 197 ? 22.625 7.842 44.186 1.00 23.07 180 THR A CA 1
ATOM 1485 C C . THR A 1 197 ? 23.066 8.877 43.160 1.00 23.59 180 THR A C 1
ATOM 1486 O O . THR A 1 197 ? 22.288 9.750 42.783 1.00 22.69 180 THR A O 1
ATOM 1490 N N . ALA A 1 198 ? 24.309 8.765 42.695 1.00 24.48 181 ALA A N 1
ATOM 1491 C CA . ALA A 1 198 ? 24.817 9.662 41.665 1.00 25.12 181 ALA A CA 1
ATOM 1492 C C . ALA A 1 198 ? 23.926 9.607 40.427 1.00 24.07 181 ALA A C 1
ATOM 1493 O O . ALA A 1 198 ? 23.637 10.629 39.811 1.00 24.43 181 ALA A O 1
ATOM 1495 N N . ASP A 1 199 ? 23.496 8.407 40.059 1.00 24.68 182 ASP A N 1
ATOM 1496 C CA . ASP A 1 199 ? 22.614 8.269 38.907 1.00 24.21 182 ASP A CA 1
ATOM 1497 C C . ASP A 1 199 ? 21.258 8.924 39.169 1.00 23.33 182 ASP A C 1
ATOM 1498 O O . ASP A 1 199 ? 20.656 9.497 38.258 1.00 23.28 182 ASP A O 1
ATOM 1503 N N . ASP A 1 200 ? 20.776 8.851 40.408 1.00 20.86 183 ASP A N 1
ATOM 1504 C CA . ASP A 1 200 ? 19.520 9.522 40.740 1.00 19.98 183 ASP A CA 1
ATOM 1505 C C . ASP A 1 200 ? 19.674 11.026 40.572 1.00 19.16 183 ASP A C 1
ATOM 1506 O O . ASP A 1 200 ? 18.774 11.705 40.066 1.00 19.68 183 ASP A O 1
ATOM 1511 N N . VAL A 1 201 ? 20.812 11.550 41.021 1.00 19.97 184 VAL A N 1
ATOM 1512 C CA . VAL A 1 201 ? 21.078 12.979 40.918 1.00 22.58 184 VAL A CA 1
ATOM 1513 C C . VAL A 1 201 ? 21.066 13.398 39.449 1.00 22.17 184 VAL A C 1
ATOM 1514 O O . VAL A 1 201 ? 20.454 14.404 39.082 1.00 21.97 184 VAL A O 1
ATOM 1518 N N . GLN A 1 202 ? 21.721 12.607 38.609 1.00 22.14 185 GLN A N 1
ATOM 1519 C CA . GLN A 1 202 ? 21.761 12.882 37.174 1.00 22.81 185 GLN A CA 1
ATOM 1520 C C . GLN A 1 202 ? 20.363 12.867 36.563 1.00 21.18 185 GLN A C 1
ATOM 1521 O O . GLN A 1 202 ? 20.037 13.694 35.701 1.00 20.91 185 GLN A O 1
ATOM 1527 N N . ALA A 1 203 ? 19.538 11.924 37.003 1.00 20.78 186 ALA A N 1
ATOM 1528 C CA . ALA A 1 203 ? 18.176 11.834 36.496 1.00 18.87 186 ALA A CA 1
ATOM 1529 C C . ALA A 1 203 ? 17.379 13.077 36.874 1.00 18.63 186 ALA A C 1
ATOM 1530 O O . ALA A 1 203 ? 16.622 13.607 36.066 1.00 19.06 186 ALA A O 1
ATOM 1532 N N . TYR A 1 204 ? 17.540 13.532 38.109 1.00 18.11 187 TYR A N 1
ATOM 1533 C CA . TYR A 1 204 ? 16.870 14.750 38.542 1.00 17.64 187 TYR A CA 1
ATOM 1534 C C . TYR A 1 204 ? 17.349 15.953 37.743 1.00 19.52 187 TYR A C 1
ATOM 1535 O O . TYR A 1 204 ? 16.537 16.766 37.300 1.00 18.31 187 TYR A O 1
ATOM 1544 N N . MET A 1 205 ? 18.663 16.072 37.559 1.00 20.86 188 MET A N 1
ATOM 1545 C CA . MET A 1 205 ? 19.203 17.200 36.809 1.00 20.60 188 MET A CA 1
ATOM 1546 C C . MET A 1 205 ? 18.654 17.201 35.386 1.00 19.65 188 MET A C 1
ATOM 1547 O O . MET A 1 205 ? 18.262 18.247 34.866 1.00 20.42 188 MET A O 1
ATOM 1552 N N . ASN A 1 206 ? 18.646 16.032 34.749 1.00 18.58 189 ASN A N 1
ATOM 1553 C CA . ASN A 1 206 ? 18.033 15.908 33.432 1.00 18.13 189 ASN A CA 1
ATOM 1554 C C . ASN A 1 206 ? 16.575 16.361 33.433 1.00 18.93 189 ASN A C 1
ATOM 1555 O O . ASN A 1 206 ? 16.119 17.027 32.492 1.00 20.33 189 ASN A O 1
ATOM 1560 N N . SER A 1 207 ? 15.836 15.984 34.475 1.00 18.72 190 SER A N 1
ATOM 1561 C CA . SER A 1 207 ? 14.418 16.310 34.535 1.00 18.78 190 SER A CA 1
ATOM 1562 C C . SER A 1 207 ? 14.205 17.818 34.564 1.00 19.11 190 SER A C 1
ATOM 1563 O O . SER A 1 207 ? 13.264 18.327 33.963 1.00 18.78 190 SER A O 1
ATOM 1566 N N . TRP A 1 208 ? 15.090 18.530 35.256 1.00 19.56 191 TRP A N 1
ATOM 1567 C CA . TRP A 1 208 ? 14.972 19.983 35.360 1.00 19.30 191 TRP A CA 1
ATOM 1568 C C . TRP A 1 208 ? 15.396 20.683 34.066 1.00 19.84 191 TRP A C 1
ATOM 1569 O O . TRP A 1 208 ? 14.803 21.697 33.671 1.00 21.30 191 TRP A O 1
ATOM 1580 N N . GLU A 1 209 ? 16.409 20.132 33.406 1.00 18.92 192 GLU A N 1
ATOM 1581 C CA . GLU A 1 209 ? 16.854 20.645 32.110 1.00 19.03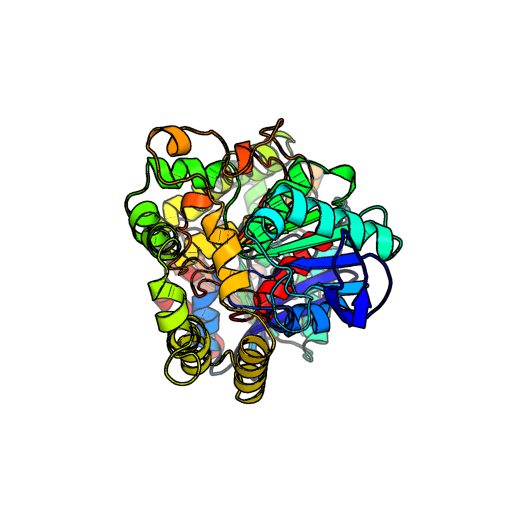 192 GLU A CA 1
ATOM 1582 C C . GLU A 1 209 ? 15.760 20.467 31.070 1.00 16.83 192 GLU A C 1
ATOM 1583 O O . GLU A 1 209 ? 15.556 21.330 30.217 1.00 19.33 192 GLU A O 1
ATOM 1589 N N . ASN A 1 210 ? 15.069 19.332 31.133 1.00 16.99 193 ASN A N 1
ATOM 1590 C CA . ASN A 1 210 ? 14.028 19.001 30.156 1.00 17.00 193 ASN A CA 1
ATOM 1591 C C . ASN A 1 210 ? 12.675 19.641 30.468 1.00 18.06 193 ASN A C 1
ATOM 1592 O O . ASN A 1 210 ? 11.902 19.971 29.562 1.00 19.75 193 ASN A O 1
ATOM 1597 N N . GLY A 1 211 ? 12.399 19.818 31.753 1.00 19.21 194 GLY A N 1
ATOM 1598 C CA . GLY A 1 211 ? 11.133 20.366 32.206 1.00 17.79 194 GLY A CA 1
ATOM 1599 C C . GLY A 1 211 ? 11.137 21.878 32.169 1.00 20.95 194 GLY A C 1
ATOM 1600 O O . GLY A 1 211 ? 12.067 22.486 31.652 1.00 22.69 194 GLY A O 1
ATOM 1601 N N . SER A 1 212 ? 10.093 22.482 32.733 1.00 22.32 195 SER A N 1
ATOM 1602 C CA . SER A 1 212 ? 9.969 23.933 32.785 1.00 23.15 195 SER A CA 1
ATOM 1603 C C . SER A 1 212 ? 9.671 24.400 34.202 1.00 23.39 195 SER A C 1
ATOM 1604 O O . SER A 1 212 ? 8.610 24.098 34.759 1.00 22.22 195 SER A O 1
ATOM 1607 N N . VAL A 1 213 ? 10.601 25.144 34.784 1.00 23.17 196 VAL A N 1
ATOM 1608 C CA . VAL A 1 213 ? 10.378 25.688 36.114 1.00 23.23 196 VAL A CA 1
ATOM 1609 C C . VAL A 1 213 ? 9.183 26.639 36.102 1.00 24.43 196 VAL A C 1
ATOM 1610 O O . VAL A 1 213 ? 8.406 26.683 37.056 1.00 23.59 196 VAL A O 1
ATOM 1614 N N . LEU A 1 214 ? 9.017 27.381 35.011 1.00 24.93 197 LEU A N 1
ATOM 1615 C CA . LEU A 1 214 ? 7.857 28.260 34.883 1.00 24.50 197 L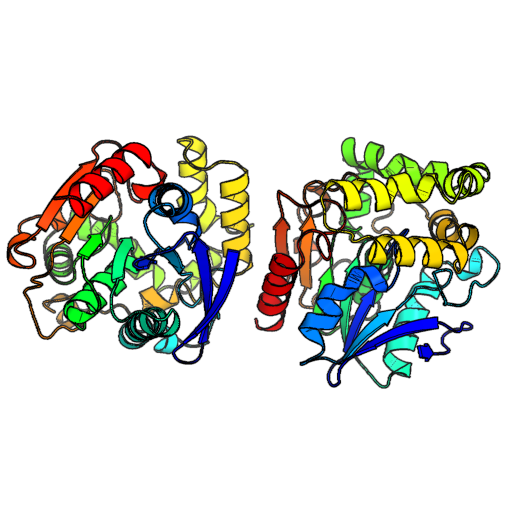EU A CA 1
ATOM 1616 C C . LEU A 1 214 ? 6.564 27.454 35.016 1.00 24.02 197 LEU A C 1
ATOM 1617 O O . LEU A 1 214 ? 5.670 27.811 35.786 1.00 24.44 197 LEU A O 1
ATOM 1622 N N . SER A 1 215 ? 6.478 26.356 34.274 1.00 23.81 198 SER A N 1
ATOM 1623 C CA . SER A 1 215 ? 5.326 25.468 34.344 1.00 21.90 198 SER A CA 1
ATOM 1624 C C . SER A 1 215 ? 5.111 24.948 35.761 1.00 21.65 198 SER A C 1
ATOM 1625 O O . SER A 1 215 ? 3.987 24.930 36.261 1.00 23.78 198 SER A O 1
ATOM 1628 N N . MET A 1 216 ? 6.191 24.503 36.399 1.00 21.32 199 MET A N 1
ATOM 1629 C CA A MET A 1 216 ? 6.082 23.953 37.738 0.60 20.24 199 MET A CA 1
ATOM 1630 C CA B MET A 1 216 ? 6.119 23.980 37.765 0.40 20.94 199 MET A CA 1
ATOM 1631 C C . MET A 1 216 ? 5.501 24.996 38.705 1.00 21.13 199 MET A C 1
ATOM 1632 O O . MET A 1 216 ? 4.583 24.691 39.472 1.00 22.45 199 MET A O 1
ATOM 1641 N N . LEU A 1 217 ? 6.023 26.219 38.653 1.00 21.19 200 LEU A N 1
ATOM 1642 C CA . LEU A 1 217 ? 5.541 27.294 39.522 1.00 23.29 200 LEU A CA 1
ATOM 1643 C C . LEU A 1 217 ? 4.111 27.707 39.190 1.00 25.59 200 LEU A C 1
ATOM 1644 O O . LEU A 1 217 ? 3.373 28.170 40.067 1.00 26.98 200 LEU A O 1
ATOM 1649 N N . SER A 1 218 ? 3.723 27.537 37.929 1.00 26.07 201 SER A N 1
ATOM 1650 C CA . SER A 1 218 ? 2.386 27.921 37.473 1.00 26.83 201 SER A CA 1
ATOM 1651 C C . SER A 1 218 ? 1.275 27.213 38.252 1.00 25.87 201 SER A C 1
ATOM 1652 O O . SER A 1 218 ? 0.217 27.795 38.498 1.00 26.33 201 SER A O 1
ATOM 1655 N N . TYR A 1 219 ? 1.516 25.964 38.636 1.00 23.60 202 TYR A N 1
ATOM 1656 C CA . TYR A 1 219 ? 0.583 25.239 39.493 1.00 22.34 202 TYR A CA 1
ATOM 1657 C C . TYR A 1 219 ? 0.237 26.069 40.721 1.00 23.65 202 TYR A C 1
ATOM 1658 O O . TYR A 1 219 ? -0.937 26.216 41.075 1.00 24.92 202 TYR A O 1
ATOM 1667 N N . TYR A 1 220 ? 1.269 26.586 41.383 1.00 22.31 203 TYR A N 1
ATOM 1668 C CA . TYR A 1 220 ? 1.098 27.327 42.633 1.00 23.21 203 TYR A CA 1
ATOM 1669 C C . TYR A 1 220 ? 0.386 28.657 42.422 1.00 25.18 203 TYR A C 1
ATOM 1670 O O . TYR A 1 220 ? -0.291 29.170 43.323 1.00 25.62 203 TYR A O 1
ATOM 1679 N N . ARG A 1 221 ? 0.546 29.217 41.232 1.00 26.33 204 ARG A N 1
ATOM 1680 C CA . ARG A 1 221 ? 0.036 30.557 40.958 1.00 26.39 204 ARG A CA 1
ATOM 1681 C C . ARG A 1 221 ? -1.460 30.577 40.669 1.00 29.11 204 ARG A C 1
ATOM 1682 O O . ARG A 1 221 ? -2.037 31.637 40.420 1.00 31.36 204 ARG A O 1
ATOM 1690 N N . ASN A 1 222 ? -2.077 29.400 40.713 1.00 30.11 205 ASN A N 1
ATOM 1691 C CA . ASN A 1 222 ? -3.526 29.273 40.615 1.00 30.89 205 ASN A CA 1
ATOM 1692 C C . ASN A 1 222 ? -4.175 28.965 41.957 1.00 28.47 205 ASN A C 1
ATOM 1693 O O . ASN A 1 222 ? -5.400 28.940 42.062 1.00 28.78 205 ASN A O 1
ATOM 1698 N N . LEU A 1 223 ? -3.358 28.723 42.979 1.00 27.82 206 LEU A N 1
ATOM 1699 C CA . LEU A 1 223 ? -3.890 28.383 44.299 1.00 27.20 206 LEU A CA 1
ATOM 1700 C C . LEU A 1 223 ? -4.738 29.511 44.879 1.00 30.91 206 LEU A C 1
ATOM 1701 O O . LEU A 1 223 ? -4.385 30.687 44.781 1.00 31.99 206 LEU A O 1
ATOM 1706 N N . LYS A 1 224 ? -5.859 29.140 45.488 1.00 33.92 207 LYS A N 1
ATOM 1707 C CA . LYS A 1 224 ? -6.755 30.112 46.100 1.00 37.82 207 LYS A CA 1
ATOM 1708 C C . LYS A 1 224 ? -6.730 29.930 47.609 1.00 37.84 207 LYS A C 1
ATOM 1709 O O . LYS A 1 224 ? -7.676 29.414 48.203 1.00 39.78 207 LYS A O 1
ATOM 1715 N N . ILE A 1 225 ? -5.626 30.340 48.223 1.00 36.42 208 ILE A N 1
ATOM 1716 C CA . ILE A 1 225 ? -5.429 30.130 49.653 1.00 35.42 208 ILE A CA 1
ATOM 1717 C C . ILE A 1 225 ? -4.822 31.356 50.300 1.00 38.37 208 ILE A C 1
ATOM 1718 O O . ILE A 1 225 ? -4.178 31.256 51.342 1.00 39.87 208 ILE A O 1
ATOM 1723 N N . PHE A 1 226 ? -5.033 32.515 49.684 1.00 39.81 209 PHE A N 1
ATOM 1724 C CA . PHE A 1 226 ? -4.359 33.730 50.129 1.00 42.51 209 PHE A CA 1
ATOM 1725 C C . PHE A 1 226 ? -5.298 34.791 50.707 1.00 45.71 209 PHE A C 1
ATOM 1726 O O . PHE A 1 226 ? -4.978 35.407 51.723 1.00 49.19 209 PHE A O 1
ATOM 1734 N N . THR A 1 227 ? -6.457 34.990 50.082 1.00 47.61 210 THR A N 1
ATOM 1735 C CA . THR A 1 227 ? -7.430 35.974 50.577 1.00 48.11 210 THR A CA 1
ATOM 1736 C C . THR A 1 227 ? -8.295 35.421 51.706 1.00 50.62 210 THR A C 1
ATOM 1737 O O . THR A 1 227 ? -8.405 34.206 51.880 1.00 50.13 210 THR A O 1
ATOM 1741 N N . GLU A 1 228 ? -8.919 36.322 52.463 1.00 53.05 211 GLU A N 1
ATOM 1742 C CA . GLU A 1 228 ? -9.814 35.929 53.546 1.00 53.75 211 GLU A CA 1
ATOM 1743 C C . GLU A 1 228 ? -10.915 35.016 53.032 1.00 53.40 211 GLU A C 1
ATOM 1744 O O . GLU A 1 228 ? -11.141 33.934 53.575 1.00 53.58 211 GLU A O 1
ATOM 1750 N N . GLU A 1 229 ? -11.601 35.459 51.982 1.00 53.79 212 GLU A N 1
ATOM 1751 C CA . GLU A 1 229 ? -12.699 34.684 51.412 1.00 55.16 212 GLU A CA 1
ATOM 1752 C C . GLU A 1 229 ? -12.247 33.307 50.929 1.00 51.67 212 GLU A C 1
ATOM 1753 O O . GLU A 1 229 ? -12.985 32.326 51.046 1.00 51.86 212 GLU A O 1
ATOM 1759 N N . ASP A 1 230 ? -11.040 33.233 50.381 1.00 47.78 213 ASP A N 1
ATOM 1760 C CA . ASP A 1 230 ? -10.529 31.962 49.881 1.00 45.57 213 ASP A CA 1
ATOM 1761 C C . ASP A 1 230 ? -10.137 31.013 51.012 1.00 43.61 213 ASP A C 1
ATOM 1762 O O . ASP A 1 230 ? -10.358 29.810 50.922 1.00 43.25 213 ASP A O 1
ATOM 1767 N N . LEU A 1 231 ? -9.562 31.561 52.077 1.00 43.31 214 LEU A N 1
ATOM 1768 C CA . LEU A 1 231 ? -9.177 30.758 53.230 1.00 43.61 214 LEU A CA 1
ATOM 1769 C C . LEU A 1 231 ? -10.393 30.174 53.948 1.00 43.60 214 LEU A C 1
ATOM 1770 O O . LEU A 1 231 ? -10.268 29.221 54.719 1.00 43.76 214 LEU A O 1
ATOM 1775 N N . ARG A 1 232 ? -11.568 30.743 53.692 1.00 42.98 215 ARG A N 1
ATOM 1776 C CA . ARG A 1 232 ? -12.795 30.254 54.316 1.00 43.07 215 ARG A CA 1
ATOM 1777 C C . ARG A 1 232 ? -13.391 29.055 53.576 1.00 41.57 215 ARG A C 1
ATOM 1778 O O . ARG A 1 232 ? -14.317 28.413 54.071 1.00 41.74 215 ARG A O 1
ATOM 1786 N N . ARG A 1 233 ? -12.862 28.753 52.394 1.00 39.20 216 ARG A N 1
ATOM 1787 C CA . ARG A 1 233 ? -13.383 27.640 51.608 1.00 38.82 216 ARG A CA 1
ATOM 1788 C C . ARG A 1 233 ? -13.168 26.330 52.357 1.00 36.00 216 ARG A C 1
ATOM 1789 O O . ARG A 1 233 ? -12.148 26.152 53.017 1.00 34.94 216 ARG A O 1
ATOM 1797 N N . LYS A 1 234 ? -14.133 25.420 52.254 1.00 36.12 217 LYS A N 1
ATOM 1798 C CA . LYS A 1 234 ? -14.061 24.138 52.951 1.00 37.15 217 LYS A CA 1
ATOM 1799 C C . LYS A 1 234 ? -13.007 23.200 52.362 1.00 36.36 217 LYS A C 1
ATOM 1800 O O . LYS A 1 234 ? -12.419 22.387 53.079 1.00 36.41 217 LYS A O 1
ATOM 1806 N N . SER A 1 235 ? -12.770 23.299 51.058 1.00 34.49 218 SER A N 1
ATOM 1807 C CA . SER A 1 235 ? -11.795 22.419 50.421 1.00 33.22 218 SER A CA 1
ATOM 1808 C C . SER A 1 235 ? -10.790 23.185 49.561 1.00 31.43 218 SER A C 1
ATOM 1809 O O . SER A 1 235 ? -11.104 24.241 49.014 1.00 32.12 218 SER A O 1
ATOM 1812 N N . LEU A 1 236 ? -9.579 22.647 49.459 1.00 28.92 219 LEU A N 1
ATOM 1813 C CA . LEU A 1 236 ? -8.502 23.300 48.717 1.00 27.22 219 LEU A CA 1
ATOM 1814 C C . LEU A 1 236 ? -8.908 23.597 47.271 1.00 28.78 219 LEU A C 1
ATOM 1815 O O . LEU A 1 236 ? -8.620 24.672 46.736 1.00 28.50 219 LEU A O 1
ATOM 1820 N N . PHE A 1 237 ? -9.578 22.628 46.654 1.00 31.44 220 PHE A N 1
ATOM 1821 C CA . PHE A 1 237 ? -10.188 22.787 45.340 1.00 30.98 220 PHE A CA 1
ATOM 1822 C C . PHE A 1 237 ? -11.672 22.438 45.462 1.00 32.61 220 PHE A C 1
ATOM 1823 O O . PHE A 1 237 ? -12.050 21.634 46.314 1.00 32.10 220 PHE A O 1
ATOM 1831 N N . PRO A 1 238 ? -12.524 23.054 44.628 1.00 34.22 221 PRO A N 1
ATOM 1832 C CA . PRO A 1 238 ? -13.974 22.882 44.785 1.00 35.29 221 PRO A CA 1
ATOM 1833 C C . PRO A 1 238 ? -14.421 21.425 44.737 1.00 35.73 221 PRO A C 1
ATOM 1834 O O . PRO A 1 238 ? -14.034 20.685 43.832 1.00 35.51 221 PRO A O 1
ATOM 1838 N N . LEU A 1 239 ? -15.233 21.030 45.714 1.00 36.03 222 LEU A N 1
ATOM 1839 C CA . LEU A 1 239 ? -15.770 19.679 45.776 1.00 35.46 222 LEU A CA 1
ATOM 1840 C C . LEU A 1 239 ? -17.236 19.690 46.187 1.00 38.16 222 LEU A C 1
ATOM 1841 O O . LEU A 1 239 ? -17.658 20.492 47.019 1.00 38.76 222 LEU A O 1
ATOM 1846 N N . GLU A 1 240 ? -17.996 18.778 45.595 1.00 40.88 223 GLU A N 1
ATOM 1847 C CA . GLU A 1 240 ? -19.401 18.573 45.916 1.00 44.86 223 GLU A CA 1
ATOM 1848 C C . GLU A 1 240 ? -19.551 17.780 47.215 1.00 43.64 223 GLU A C 1
ATOM 1849 O O . GLU A 1 240 ? -20.384 18.101 48.059 1.00 45.51 223 GLU A O 1
ATOM 1855 N N . GLU A 1 241 ? -18.733 16.743 47.369 1.00 43.85 224 GLU A N 1
ATOM 1856 C CA . GLU A 1 241 ? -18.844 15.833 48.504 1.00 46.81 224 GLU A CA 1
ATOM 1857 C C . GLU A 1 241 ? -17.751 16.045 49.542 1.00 42.84 224 GLU A C 1
ATOM 1858 O O . GLU A 1 241 ? -16.618 16.383 49.199 1.00 41.17 224 GLU A O 1
ATOM 1864 N N . GLU A 1 242 ? -18.098 15.831 50.810 1.00 40.85 225 GLU A N 1
ATOM 1865 C CA . GLU A 1 242 ? -17.134 15.930 51.902 1.00 40.70 225 GLU A CA 1
ATOM 1866 C C . GLU A 1 242 ? -16.549 14.570 52.258 1.00 38.79 225 GLU A C 1
ATOM 1867 O O . GLU A 1 242 ? -15.451 14.484 52.809 1.00 40.28 225 GLU A O 1
ATOM 1873 N N . VAL A 1 243 ? -17.282 13.510 51.938 1.00 37.36 226 VAL A N 1
ATOM 1874 C CA . VAL A 1 243 ? -16.873 12.160 52.315 1.00 36.68 226 VAL A CA 1
ATOM 1875 C C . VAL A 1 243 ? -16.435 11.321 51.115 1.00 35.54 226 VAL A C 1
ATOM 1876 O O . VAL A 1 243 ? -17.110 11.290 50.088 1.00 37.49 226 VAL A O 1
ATOM 1880 N N . LEU A 1 244 ? -15.291 10.656 51.252 1.00 32.71 227 LEU A N 1
ATOM 1881 C CA . LEU A 1 244 ? -14.782 9.747 50.232 1.00 31.55 227 LEU A CA 1
ATOM 1882 C C . LEU A 1 244 ? -14.846 8.323 50.779 1.00 33.39 227 LEU A C 1
ATOM 1883 O O . LEU A 1 244 ? -14.226 8.023 51.800 1.00 35.48 227 LEU A O 1
ATOM 1888 N N . ASN A 1 245 ? -15.586 7.444 50.108 1.00 32.97 228 ASN A N 1
ATOM 1889 C CA . ASN A 1 245 ? -15.874 6.128 50.677 1.00 34.00 228 ASN A CA 1
ATOM 1890 C C . ASN A 1 245 ? -14.988 4.951 50.250 1.00 36.64 228 ASN A C 1
ATOM 1891 O O . ASN A 1 245 ? -15.166 3.831 50.741 1.00 39.31 228 ASN A O 1
ATOM 1896 N N . ILE A 1 246 ? -14.035 5.196 49.358 1.00 33.13 229 ILE A N 1
ATOM 1897 C CA . ILE A 1 246 ? -13.158 4.126 48.892 1.00 31.00 229 ILE A CA 1
ATOM 1898 C C . ILE A 1 246 ? -12.094 3.843 49.948 1.00 30.47 229 ILE A C 1
ATOM 1899 O O . ILE A 1 246 ? -11.874 4.660 50.836 1.00 30.43 229 ILE A O 1
ATOM 1904 N N . PRO A 1 247 ? -11.440 2.675 49.869 1.00 30.67 230 PRO A N 1
ATOM 1905 C CA . PRO A 1 247 ? -10.371 2.376 50.825 1.00 28.08 230 PRO A CA 1
ATOM 1906 C C . PRO A 1 247 ? -9.154 3.255 50.562 1.00 27.02 230 PRO A C 1
ATOM 1907 O O . PRO A 1 247 ? -8.721 3.380 49.413 1.00 26.47 230 PRO A O 1
ATOM 1911 N N . VAL A 1 248 ? -8.612 3.846 51.621 1.00 24.54 231 VAL A N 1
ATOM 1912 C CA . VAL A 1 248 ? -7.480 4.757 51.508 1.00 22.89 231 VAL A CA 1
ATOM 1913 C C . VAL A 1 248 ? -6.390 4.401 52.513 1.00 22.56 231 VAL A C 1
ATOM 1914 O O . VAL A 1 248 ? -6.677 4.052 53.663 1.00 23.14 231 VAL A O 1
ATOM 1918 N N . GLN A 1 249 ? -5.142 4.487 52.061 1.00 19.55 232 GLN A N 1
ATOM 1919 C CA . GLN A 1 249 ? -3.983 4.328 52.927 1.00 18.11 232 GLN A CA 1
ATOM 1920 C C . GLN A 1 249 ? -3.150 5.598 52.872 1.00 19.12 232 GLN A C 1
ATOM 1921 O O . GLN A 1 249 ? -2.792 6.050 51.783 1.00 20.79 232 GLN A O 1
ATOM 1927 N N . ILE A 1 250 ? -2.841 6.161 54.042 1.00 18.41 233 ILE A N 1
ATOM 1928 C CA . ILE A 1 250 ? -1.908 7.273 54.146 1.00 17.83 233 ILE A CA 1
ATOM 1929 C C . ILE A 1 250 ? -0.559 6.738 54.609 1.00 15.47 233 ILE A C 1
ATOM 1930 O O . ILE A 1 250 ? -0.499 5.919 55.529 1.00 19.00 233 ILE A O 1
ATOM 1935 N N . ILE A 1 251 ? 0.516 7.194 53.967 1.00 16.21 234 ILE A N 1
ATOM 1936 C CA . ILE A 1 251 ? 1.881 6.856 54.381 1.00 16.56 234 ILE A CA 1
ATOM 1937 C C . ILE A 1 251 ? 2.638 8.167 54.526 1.00 18.15 234 ILE A C 1
ATOM 1938 O O . ILE A 1 251 ? 2.895 8.852 53.540 1.00 20.48 234 ILE A O 1
ATOM 1943 N N . TRP A 1 252 ? 2.982 8.521 55.762 1.00 17.13 235 TRP A N 1
ATOM 1944 C CA . TRP A 1 252 ? 3.278 9.910 56.092 1.00 16.14 235 TRP A CA 1
ATOM 1945 C C . TRP A 1 252 ? 4.591 10.055 56.831 1.00 17.98 235 TRP A C 1
ATOM 1946 O O . TRP A 1 252 ? 4.781 9.442 57.880 1.00 18.81 235 TRP A O 1
ATOM 1957 N N . GLY A 1 253 ? 5.490 10.880 56.297 1.00 16.59 236 GLY A N 1
ATOM 1958 C CA . GLY A 1 253 ? 6.756 11.135 56.960 1.00 16.36 236 GLY A CA 1
ATOM 1959 C C . GLY A 1 253 ? 6.578 12.215 58.008 1.00 19.28 236 GLY A C 1
ATOM 1960 O O . GLY A 1 253 ? 6.234 13.350 57.675 1.00 19.44 236 GLY A O 1
ATOM 1961 N N . ASN A 1 254 ? 6.808 11.880 59.276 1.00 20.10 237 ASN A N 1
ATOM 1962 C CA . ASN A 1 254 ? 6.557 12.845 60.346 1.00 24.31 237 ASN A CA 1
ATOM 1963 C C . ASN A 1 254 ? 7.437 14.094 60.322 1.00 26.35 237 ASN A C 1
ATOM 1964 O O . ASN A 1 254 ? 7.040 15.141 60.845 1.00 29.29 237 ASN A O 1
ATOM 1969 N N . GLN A 1 255 ? 8.631 13.987 59.743 1.00 24.30 238 GLN A N 1
ATOM 1970 C CA . GLN A 1 255 ? 9.598 15.086 59.809 1.00 25.72 238 GLN A CA 1
ATOM 1971 C C . GLN A 1 255 ? 9.414 16.119 58.697 1.00 25.96 238 GLN A C 1
ATOM 1972 O O . GLN A 1 255 ? 10.175 17.088 58.603 1.00 28.05 238 GLN A O 1
ATOM 1978 N N . ASP A 1 256 ? 8.399 15.913 57.862 1.00 24.36 239 ASP A N 1
ATOM 1979 C CA . ASP A 1 256 ? 8.113 16.818 56.752 1.00 24.23 239 ASP A CA 1
ATOM 1980 C C . ASP A 1 256 ? 7.975 18.267 57.220 1.00 24.62 239 ASP A C 1
ATOM 1981 O O . ASP A 1 256 ? 7.097 18.575 58.015 1.00 26.24 239 ASP A O 1
ATOM 1986 N N . PRO A 1 257 ? 8.827 19.168 56.709 1.00 24.56 240 PRO A N 1
ATOM 1987 C CA . PRO A 1 257 ? 8.737 20.580 57.104 1.00 28.29 240 PRO A CA 1
ATOM 1988 C C . PRO A 1 257 ? 7.632 21.350 56.378 1.00 29.82 240 PRO A C 1
ATOM 1989 O O . PRO A 1 257 ? 7.329 22.480 56.762 1.00 31.73 240 PRO A O 1
ATOM 1993 N N . THR A 1 258 ? 7.028 20.749 55.359 1.00 28.38 241 THR A N 1
ATOM 1994 C CA A THR A 1 258 ? 6.036 21.433 54.531 0.59 27.67 241 THR A CA 1
ATOM 1995 C CA B THR A 1 258 ? 6.033 21.467 54.564 0.41 26.39 241 THR A CA 1
ATOM 1996 C C . THR A 1 258 ? 4.595 21.123 54.932 1.00 26.22 241 THR A C 1
ATOM 1997 O O . THR A 1 258 ? 3.703 21.952 54.780 1.00 27.81 241 THR A O 1
ATOM 2004 N N . PHE A 1 259 ? 4.365 19.912 55.421 1.00 26.10 242 PHE A N 1
ATOM 2005 C CA . PHE A 1 259 ? 3.028 19.521 55.873 1.00 25.86 242 PHE A CA 1
ATOM 2006 C C . PHE A 1 259 ? 3.086 19.003 57.307 1.00 25.25 242 PHE A C 1
ATOM 2007 O O . PHE A 1 259 ? 3.772 18.024 57.599 1.00 27.38 242 PHE A O 1
ATOM 2015 N N . MET A 1 260 ? 2.369 19.683 58.195 1.00 25.89 243 MET A N 1
ATOM 2016 C CA . MET A 1 260 ? 2.387 19.377 59.622 1.00 25.81 243 MET A CA 1
ATOM 2017 C C . MET A 1 260 ? 1.580 18.127 59.926 1.00 25.04 243 MET A C 1
ATOM 2018 O O . MET A 1 260 ? 0.677 17.771 59.177 1.00 25.21 243 MET A O 1
ATOM 2023 N N . PRO A 1 261 ? 1.906 17.445 61.032 1.00 26.68 244 PRO A N 1
ATOM 2024 C CA . PRO A 1 261 ? 1.212 16.200 61.372 1.00 25.47 244 PRO A CA 1
ATOM 2025 C C . PRO A 1 261 ? -0.293 16.382 61.559 1.00 25.33 244 PRO A C 1
ATOM 2026 O O . PRO A 1 261 ? -1.042 15.431 61.328 1.00 24.34 244 PRO A O 1
ATOM 2030 N N . GLU A 1 262 ? -0.730 17.572 61.974 1.00 25.71 245 GLU A N 1
ATOM 2031 C CA . GLU A 1 262 ? -2.150 17.802 62.261 1.00 25.81 245 GLU A CA 1
ATOM 2032 C C . GLU A 1 262 ? -3.048 17.679 61.027 1.00 24.87 245 GLU A C 1
ATOM 2033 O O . GLU A 1 262 ? -4.271 17.614 61.150 1.00 25.92 245 GLU A O 1
ATOM 2039 N N . ASN A 1 263 ? -2.445 17.648 59.840 1.00 23.52 246 ASN A N 1
ATOM 2040 C CA . ASN A 1 263 ? -3.214 17.424 58.622 1.00 22.42 246 ASN A CA 1
ATOM 2041 C C . ASN A 1 263 ? -3.967 16.104 58.690 1.00 23.13 246 ASN A C 1
ATOM 2042 O O . ASN A 1 263 ? -4.958 15.909 57.992 1.00 24.01 246 ASN A O 1
ATOM 2047 N N . LEU A 1 264 ? -3.496 15.203 59.549 1.00 22.89 247 LEU A N 1
ATOM 2048 C CA . LEU A 1 264 ? -4.083 13.874 59.649 1.00 22.54 247 LEU A CA 1
ATOM 2049 C C . LEU A 1 264 ? -5.148 13.774 60.733 1.00 25.79 247 LEU A C 1
ATOM 2050 O O . LEU A 1 264 ? -5.886 12.789 60.788 1.00 26.82 247 LEU A O 1
ATOM 2055 N N . ASP A 1 265 ? -5.221 14.786 61.591 1.00 27.01 248 ASP A N 1
ATOM 2056 C CA . ASP A 1 265 ? -6.212 14.802 62.663 1.00 27.52 248 ASP A CA 1
ATOM 2057 C C . ASP A 1 265 ? -7.633 14.737 62.107 1.00 29.18 248 ASP A C 1
ATOM 2058 O O . ASP A 1 265 ? -8.028 15.568 61.282 1.00 27.90 248 ASP A O 1
ATOM 2063 N N . GLY A 1 266 ? -8.397 13.749 62.562 1.00 30.18 249 GLY A N 1
ATOM 2064 C CA . GLY A 1 266 ? -9.798 13.632 62.205 1.00 30.84 249 GLY A CA 1
ATOM 2065 C C . GLY A 1 266 ? -10.051 13.396 60.727 1.00 31.25 249 GLY A C 1
ATOM 2066 O O . GLY A 1 266 ? -11.154 13.629 60.232 1.00 31.62 249 GLY A O 1
ATOM 2067 N N . ILE A 1 267 ? -9.030 12.934 60.014 1.00 30.17 250 ILE A N 1
ATOM 2068 C CA . ILE A 1 267 ? -9.179 12.688 58.586 1.00 28.73 250 ILE A CA 1
ATOM 2069 C C . ILE A 1 267 ? -10.243 11.613 58.330 1.00 30.36 250 ILE A C 1
ATOM 2070 O O . ILE A 1 267 ? -10.902 11.621 57.290 1.00 29.45 250 ILE A O 1
ATOM 2075 N N . GLU A 1 268 ? -10.440 10.719 59.298 1.00 29.39 251 GLU A N 1
ATOM 2076 C CA . GLU A 1 268 ? -11.421 9.647 59.147 1.00 33.45 251 GLU A CA 1
ATOM 2077 C C . GLU A 1 268 ? -12.863 10.154 59.048 1.00 34.52 251 GLU A C 1
ATOM 2078 O O . GLU A 1 268 ? -13.745 9.425 58.599 1.00 35.87 251 GLU A O 1
ATOM 2084 N N . GLU A 1 269 ? -13.104 11.389 59.477 1.00 34.66 252 GLU A N 1
ATOM 2085 C CA . GLU A 1 269 ? -14.422 11.995 59.315 1.00 36.00 252 GLU A CA 1
ATOM 2086 C C . GLU A 1 269 ? -14.717 12.215 57.831 1.00 34.69 252 GLU A C 1
ATOM 2087 O O . GLU A 1 269 ? -15.873 12.153 57.399 1.00 33.73 252 GLU A O 1
ATOM 2093 N N . TYR A 1 270 ? -13.665 12.480 57.059 1.00 32.19 253 TYR A N 1
ATOM 2094 C CA . TYR A 1 270 ? -13.800 12.742 55.628 1.00 32.72 253 TYR A CA 1
ATOM 2095 C C . TYR A 1 270 ? -13.574 11.493 54.804 1.00 33.71 253 TYR A C 1
ATOM 2096 O O . TYR A 1 270 ? -14.030 11.403 53.665 1.00 35.14 253 TYR A O 1
ATOM 2105 N N . VAL A 1 271 ? -12.850 10.543 55.388 1.00 31.90 254 VAL A N 1
ATOM 2106 C CA . VAL A 1 271 ? -12.451 9.318 54.707 1.00 29.77 254 VAL A CA 1
ATOM 2107 C C . VAL A 1 271 ? -12.611 8.143 55.665 1.00 29.34 254 VAL A C 1
ATOM 2108 O O . VAL A 1 271 ? -11.648 7.723 56.296 1.00 29.72 254 VAL A O 1
ATOM 2112 N N . PRO A 1 272 ? -13.838 7.613 55.784 1.00 28.71 255 PRO A N 1
ATOM 2113 C CA . PRO A 1 272 ? -14.166 6.624 56.822 1.00 29.82 255 PRO A CA 1
ATOM 2114 C C . PRO A 1 272 ? -13.365 5.322 56.765 1.00 31.53 255 PRO A C 1
ATOM 2115 O O . PRO A 1 272 ? -13.076 4.737 57.814 1.00 33.47 255 PRO A O 1
ATOM 2119 N N . ASN A 1 273 ? -13.030 4.859 55.568 1.00 31.21 256 ASN A N 1
ATOM 2120 C CA . ASN A 1 273 ? -12.276 3.624 55.435 1.00 31.43 256 ASN A CA 1
ATOM 2121 C C . ASN A 1 273 ? -10.821 3.946 55.165 1.00 30.86 256 ASN A C 1
ATOM 2122 O O . ASN A 1 273 ? -10.319 3.723 54.063 1.00 33.43 256 ASN A O 1
ATOM 2127 N N . ILE A 1 274 ? -10.147 4.478 56.176 1.00 27.55 257 ILE A N 1
ATOM 2128 C CA . ILE A 1 274 ? -8.771 4.917 56.010 1.00 25.53 257 ILE A CA 1
ATOM 2129 C C . ILE A 1 274 ? -7.834 4.238 57.003 1.00 24.78 257 ILE A C 1
ATOM 2130 O O . ILE A 1 274 ? -8.228 3.911 58.134 1.00 28.67 257 ILE A O 1
ATOM 2135 N N . SER A 1 275 ? -6.599 4.014 56.563 1.00 21.04 258 SER A N 1
ATOM 2136 C CA . SER A 1 275 ? -5.535 3.540 57.438 1.00 19.76 258 SER A CA 1
ATOM 2137 C C . SER A 1 275 ? -4.388 4.523 57.335 1.00 19.70 258 SER A C 1
ATOM 2138 O O . SER A 1 275 ? -4.126 5.059 56.257 1.00 22.81 258 SER A O 1
ATOM 2141 N N . VAL A 1 276 ? -3.711 4.764 58.448 1.00 18.28 259 VAL A N 1
ATOM 2142 C CA . VAL A 1 276 ? -2.616 5.727 58.480 1.00 17.66 259 VAL A CA 1
ATOM 2143 C C . VAL A 1 276 ? -1.360 5.078 59.043 1.00 18.83 259 VAL A C 1
ATOM 2144 O O . VAL A 1 276 ? -1.404 4.445 60.098 1.00 19.53 259 VAL A O 1
ATOM 2148 N N . HIS A 1 277 ? -0.247 5.232 58.327 1.00 17.19 260 HIS A N 1
ATOM 2149 C CA . HIS A 1 277 ? 1.057 4.767 58.802 1.00 17.53 260 HIS A CA 1
ATOM 2150 C C . HIS A 1 277 ? 1.992 5.957 58.833 1.00 18.62 260 HIS A C 1
ATOM 2151 O O . HIS A 1 277 ? 2.194 6.612 57.811 1.00 19.41 260 HIS A O 1
ATOM 2158 N N . ARG A 1 278 ? 2.566 6.238 59.999 1.00 17.72 261 ARG A N 1
ATOM 2159 C CA . ARG A 1 278 ? 3.453 7.386 60.151 1.00 17.60 261 ARG A CA 1
ATOM 2160 C C . ARG A 1 278 ? 4.892 6.935 60.357 1.00 20.54 261 ARG A C 1
ATOM 2161 O O . ARG A 1 278 ? 5.165 6.116 61.227 1.00 19.83 261 ARG A O 1
ATOM 2169 N N . LEU A 1 279 ? 5.810 7.477 59.562 1.00 19.81 262 LEU A N 1
ATOM 2170 C CA . LEU A 1 279 ? 7.221 7.141 59.696 1.00 20.91 262 LEU A CA 1
ATOM 2171 C C . LEU A 1 279 ? 7.928 8.203 60.520 1.00 24.28 262 LEU A C 1
ATOM 2172 O O . LEU A 1 279 ? 7.971 9.367 60.132 1.00 24.92 262 LEU A O 1
ATOM 2177 N N . ALA A 1 280 ? 8.483 7.801 61.658 1.00 28.74 263 ALA A N 1
ATOM 2178 C CA . ALA A 1 280 ? 9.188 8.739 62.519 1.00 32.88 263 ALA A CA 1
ATOM 2179 C C . ALA A 1 280 ? 10.480 9.251 61.882 1.00 32.20 263 ALA A C 1
ATOM 2180 O O . ALA A 1 280 ? 10.896 10.382 62.132 1.00 33.30 263 ALA A O 1
ATOM 2182 N N . GLU A 1 281 ? 11.106 8.425 61.052 1.00 31.34 264 GLU A N 1
ATOM 2183 C CA . GLU A 1 281 ? 12.422 8.756 60.509 1.00 30.65 264 GLU A CA 1
ATOM 2184 C C . GLU A 1 281 ? 12.397 9.139 59.029 1.00 27.60 264 GLU A C 1
ATOM 2185 O O . GLU A 1 281 ? 13.417 9.055 58.340 1.00 28.85 264 GLU A O 1
ATOM 2191 N N . ALA A 1 282 ? 11.234 9.557 58.538 1.00 22.87 265 ALA A N 1
ATOM 2192 C CA . ALA A 1 282 ? 11.151 10.058 57.172 1.00 20.30 265 ALA A CA 1
ATOM 2193 C C . ALA A 1 282 ? 10.573 11.456 57.137 1.00 20.88 265 ALA A C 1
ATOM 2194 O O . ALA A 1 282 ? 9.770 11.840 57.994 1.00 23.36 265 ALA A O 1
ATOM 2196 N N . SER A 1 283 ? 10.977 12.203 56.121 1.00 18.87 266 SER A N 1
ATOM 2197 C CA . SER A 1 283 ? 10.538 13.572 55.948 1.00 19.02 266 SER A CA 1
ATOM 2198 C C . SER A 1 283 ? 9.497 13.620 54.834 1.00 18.71 266 SER A C 1
ATOM 2199 O O . SER A 1 283 ? 8.573 12.812 54.808 1.00 19.79 266 SER A O 1
ATOM 2202 N N . HIS A 1 284 ? 9.662 14.548 53.901 1.00 20.17 267 HIS A N 1
ATOM 2203 C CA . HIS A 1 284 ? 8.629 14.851 52.908 1.00 19.95 267 HIS A CA 1
ATOM 2204 C C . HIS A 1 284 ? 8.272 13.717 51.938 1.00 17.30 267 HIS A C 1
ATOM 2205 O O . HIS A 1 284 ? 7.147 13.660 51.415 1.00 18.15 267 HIS A O 1
ATOM 2212 N N . ALA A 1 285 ? 9.226 12.837 51.669 1.00 17.20 268 ALA A N 1
ATOM 2213 C CA . ALA A 1 285 ? 9.058 11.854 50.591 1.00 16.76 268 ALA A CA 1
ATOM 2214 C C . ALA A 1 285 ? 9.426 10.432 51.016 1.00 16.38 268 ALA A C 1
ATOM 2215 O O . ALA A 1 285 ? 10.440 9.873 50.575 1.00 15.26 268 ALA A O 1
ATOM 2217 N N . PRO A 1 286 ? 8.585 9.829 51.863 1.00 16.67 269 PRO A N 1
ATOM 2218 C CA . PRO A 1 286 ? 8.855 8.488 52.391 1.00 16.39 269 PRO A CA 1
ATOM 2219 C C . PRO A 1 286 ? 9.107 7.469 51.288 1.00 15.90 269 PRO A C 1
ATOM 2220 O O . PRO A 1 286 ? 9.879 6.542 51.490 1.00 15.94 269 PRO A O 1
ATOM 2224 N N . GLN A 1 287 ? 8.459 7.631 50.142 1.00 15.39 270 GLN A N 1
ATOM 2225 C CA . GLN A 1 287 ? 8.511 6.588 49.130 1.00 15.44 270 GLN A CA 1
ATOM 2226 C C . GLN A 1 287 ? 9.935 6.265 48.671 1.00 17.06 270 GLN A C 1
ATOM 2227 O O . GLN A 1 287 ? 10.226 5.109 48.357 1.00 17.20 270 GLN A O 1
ATOM 2233 N N . HIS A 1 288 ? 10.821 7.264 48.622 1.00 16.84 271 HIS A N 1
ATOM 2234 C CA . HIS A 1 288 ? 12.223 6.964 48.303 1.00 16.47 271 HIS A CA 1
ATOM 2235 C C . HIS A 1 288 ? 13.213 7.172 49.448 1.00 17.34 271 HIS A C 1
ATOM 2236 O O . HIS A 1 288 ? 14.368 6.772 49.335 1.00 17.97 271 HIS A O 1
ATOM 2243 N N . GLU A 1 289 ? 12.752 7.748 50.559 1.00 15.87 272 GLU A N 1
ATOM 2244 C CA . GLU A 1 289 ? 13.573 7.816 51.771 1.00 17.92 272 GLU A CA 1
ATOM 2245 C C . GLU A 1 289 ? 13.643 6.476 52.500 1.00 17.58 272 GLU A C 1
ATOM 2246 O O . GLU A 1 289 ? 14.714 6.074 52.980 1.00 19.48 272 GLU A O 1
ATOM 2252 N N . LYS A 1 290 ? 12.498 5.797 52.590 1.00 17.69 273 LYS A N 1
ATOM 2253 C CA . LYS A 1 290 ? 12.376 4.531 53.314 1.00 17.22 273 LYS A CA 1
ATOM 2254 C C . LYS A 1 290 ? 11.560 3.545 52.479 1.00 17.04 273 LYS A C 1
ATOM 2255 O O . LYS A 1 290 ? 10.460 3.142 52.868 1.00 16.56 273 LYS A O 1
ATOM 2261 N N . PRO A 1 291 ? 12.093 3.151 51.323 1.00 16.73 274 PRO A N 1
ATOM 2262 C CA . PRO A 1 291 ? 11.271 2.385 50.377 1.00 16.81 274 PRO A CA 1
ATOM 2263 C C . PRO A 1 291 ? 10.822 1.024 50.910 1.00 17.37 274 PRO A C 1
ATOM 2264 O O . PRO A 1 291 ? 9.711 0.590 50.598 1.00 17.85 274 PRO A O 1
ATOM 2268 N N . GLN A 1 292 ? 11.660 0.348 51.689 1.00 20.09 275 GLN A N 1
ATOM 2269 C CA . GLN A 1 292 ? 11.276 -0.979 52.159 1.00 20.55 275 GLN A CA 1
ATOM 2270 C C . GLN A 1 292 ? 10.102 -0.899 53.134 1.00 20.51 275 GLN A C 1
ATOM 2271 O O . GLN A 1 292 ? 9.123 -1.642 53.009 1.00 21.66 275 GLN A O 1
ATOM 2277 N N . GLU A 1 293 ? 10.203 -0.002 54.112 1.00 19.52 276 GLU A N 1
ATOM 2278 C CA . GLU A 1 293 ? 9.106 0.199 55.063 1.00 18.67 276 GLU A CA 1
ATOM 2279 C C . GLU A 1 293 ? 7.813 0.579 54.328 1.00 18.68 276 GLU A C 1
ATOM 2280 O O . GLU A 1 293 ? 6.729 0.050 54.609 1.00 17.86 276 GLU A O 1
ATOM 2286 N N . VAL A 1 294 ? 7.933 1.516 53.397 1.00 16.75 277 VAL A N 1
ATOM 2287 C CA . VAL A 1 294 ? 6.788 1.964 52.610 1.00 16.56 277 VAL A CA 1
ATOM 2288 C C . VAL A 1 294 ? 6.177 0.820 51.800 1.00 16.66 277 VAL A C 1
ATOM 2289 O O . VAL A 1 294 ? 4.951 0.613 51.800 1.00 17.40 277 VAL A O 1
ATOM 2293 N N . ASN A 1 295 ? 7.029 0.070 51.112 1.00 15.31 278 ASN A N 1
ATOM 2294 C CA . ASN A 1 295 ? 6.543 -1.010 50.257 1.00 16.67 278 ASN A CA 1
ATOM 2295 C C . ASN A 1 295 ? 5.783 -2.059 51.052 1.00 16.79 278 ASN A C 1
ATOM 2296 O O . ASN A 1 295 ? 4.767 -2.588 50.594 1.00 17.25 278 ASN A O 1
ATOM 2301 N N . ASN A 1 296 ? 6.258 -2.349 52.256 1.00 16.96 279 ASN A N 1
ATOM 2302 C CA . ASN A 1 296 ? 5.593 -3.359 53.070 1.00 17.53 279 ASN A CA 1
ATOM 2303 C C . ASN A 1 296 ? 4.222 -2.892 53.552 1.00 18.01 279 ASN A C 1
ATOM 2304 O O . ASN A 1 296 ? 3.293 -3.692 53.668 1.00 18.56 279 ASN A O 1
ATOM 2309 N N . VAL A 1 297 ? 4.102 -1.595 53.821 1.00 17.55 280 VAL A N 1
ATOM 2310 C CA . VAL A 1 297 ? 2.818 -1.018 54.215 1.00 17.55 280 VAL A CA 1
ATOM 2311 C C . VAL A 1 297 ? 1.848 -1.016 53.030 1.00 17.63 280 VAL A C 1
ATOM 2312 O O . VAL A 1 297 ? 0.658 -1.321 53.184 1.00 18.28 280 VAL A O 1
ATOM 2316 N N . MET A 1 298 ? 2.360 -0.693 51.845 1.00 15.87 281 MET A N 1
ATOM 2317 C CA . MET A 1 298 ? 1.527 -0.728 50.648 1.00 17.45 281 MET A CA 1
ATOM 2318 C C . MET A 1 298 ? 0.980 -2.130 50.424 1.00 17.85 281 MET A C 1
ATOM 2319 O O . MET A 1 298 ? -0.213 -2.295 50.193 1.00 17.63 281 MET A O 1
ATOM 2324 N N . TRP A 1 299 ? 1.845 -3.140 50.506 1.00 17.42 282 TRP A N 1
ATOM 2325 C CA . TRP A 1 299 ? 1.392 -4.526 50.370 1.00 18.60 282 TRP A CA 1
ATOM 2326 C C . TRP A 1 299 ? 0.333 -4.855 51.414 1.00 19.41 282 TRP A C 1
ATOM 2327 O O . TRP A 1 299 ? -0.696 -5.471 51.112 1.00 20.38 282 TRP A O 1
ATOM 2338 N N . ASN A 1 300 ? 0.594 -4.452 52.649 1.00 18.73 283 ASN A N 1
ATOM 2339 C CA . ASN A 1 300 ? -0.337 -4.743 53.728 1.00 18.11 283 ASN A CA 1
ATOM 2340 C C . ASN A 1 300 ? -1.731 -4.202 53.404 1.00 18.81 283 ASN A C 1
ATOM 2341 O O . ASN A 1 300 ? -2.745 -4.893 53.561 1.00 19.09 283 ASN A O 1
ATOM 2346 N N . PHE A 1 301 ? -1.763 -2.961 52.941 1.00 16.62 284 PHE A N 1
ATOM 2347 C CA . PHE A 1 301 ? -2.995 -2.299 52.535 1.00 18.75 284 PHE A CA 1
ATOM 2348 C C . PHE A 1 301 ? -3.674 -2.992 51.353 1.00 20.09 284 PHE A C 1
ATOM 2349 O O . PHE A 1 301 ? -4.880 -3.269 51.384 1.00 21.44 284 PHE A O 1
ATOM 2357 N N . LEU A 1 302 ? -2.904 -3.269 50.308 1.00 21.10 285 LEU A N 1
ATOM 2358 C CA . LEU A 1 302 ? -3.465 -3.863 49.091 1.00 20.99 285 LEU A CA 1
ATOM 2359 C C . LEU A 1 302 ? -4.029 -5.257 49.354 1.00 22.92 285 LEU A C 1
ATOM 2360 O O . LEU A 1 302 ? -4.957 -5.708 48.671 1.00 25.69 285 LEU A O 1
ATOM 2365 N N . ASN A 1 303 ? -3.465 -5.943 50.342 1.00 23.48 286 ASN A N 1
ATOM 2366 C CA . ASN A 1 303 ? -3.857 -7.326 50.622 1.00 23.99 286 ASN A CA 1
ATOM 2367 C C . ASN A 1 303 ? -4.952 -7.476 51.670 1.00 26.00 286 ASN A C 1
ATOM 2368 O O . ASN A 1 303 ? -5.505 -8.566 51.834 1.00 28.79 286 ASN A O 1
ATOM 2373 N N . LYS A 1 304 ? -5.264 -6.404 52.394 1.00 25.71 287 LYS A N 1
ATOM 2374 C CA . LYS A 1 304 ? -6.207 -6.540 53.504 1.00 29.47 287 LYS A CA 1
ATOM 2375 C C . LYS A 1 304 ? -7.645 -6.214 53.109 1.00 34.71 287 LYS A C 1
ATOM 2376 O O . LYS A 1 304 ? -8.556 -6.391 53.919 1.00 36.47 287 LYS A O 1
ATOM 2383 N N . GLN B 1 21 ? 20.779 10.034 -2.210 1.00 35.68 4 GLN B N 1
ATOM 2384 C CA . GLN B 1 21 ? 21.479 10.370 -3.434 1.00 30.12 4 GLN B CA 1
ATOM 2385 C C . GLN B 1 21 ? 22.677 11.279 -3.197 1.00 22.88 4 GLN B C 1
ATOM 2386 O O . GLN B 1 21 ? 23.419 11.095 -2.240 1.00 20.81 4 GLN B O 1
ATOM 2392 N N . TYR B 1 22 ? 22.873 12.239 -4.092 1.00 19.17 5 TYR B N 1
ATOM 2393 C CA . TYR B 1 22 ? 24.150 12.940 -4.156 1.00 17.86 5 TYR B CA 1
ATOM 2394 C C . TYR B 1 22 ? 23.955 14.410 -4.433 1.00 18.25 5 TYR B C 1
ATOM 2395 O O . TYR B 1 22 ? 22.992 14.810 -5.079 1.00 21.94 5 TYR B O 1
ATOM 2404 N N . ILE B 1 23 ? 24.894 15.214 -3.957 1.00 16.84 6 ILE B N 1
ATOM 2405 C CA . ILE B 1 23 ? 24.865 16.639 -4.223 1.00 15.89 6 ILE B CA 1
ATOM 2406 C C . ILE B 1 23 ? 26.291 17.113 -4.445 1.00 19.20 6 ILE B C 1
ATOM 2407 O O . ILE B 1 23 ? 27.213 16.701 -3.729 1.00 21.37 6 ILE B O 1
ATOM 2412 N N . ASN B 1 24 ? 26.480 17.958 -5.451 1.00 19.02 7 ASN B N 1
ATOM 2413 C CA . ASN B 1 24 ? 27.801 18.509 -5.711 1.00 21.45 7 ASN B CA 1
ATOM 2414 C C . ASN B 1 24 ? 27.994 19.831 -4.990 1.00 21.60 7 ASN B C 1
ATOM 2415 O O . ASN B 1 24 ? 27.245 20.784 -5.215 1.00 22.52 7 ASN B O 1
ATOM 2420 N N . VAL B 1 25 ? 29.000 19.884 -4.123 1.00 17.80 8 VAL B N 1
ATOM 2421 C CA . VAL B 1 25 ? 29.271 21.089 -3.353 1.00 18.98 8 VAL B CA 1
ATOM 2422 C C . VAL B 1 25 ? 30.768 21.265 -3.196 1.00 18.32 8 VAL B C 1
ATOM 2423 O O . VAL B 1 25 ? 31.490 20.297 -2.969 1.00 19.29 8 VAL B O 1
ATOM 2427 N N . ASN B 1 26 ? 31.237 22.499 -3.326 1.00 18.46 9 ASN B N 1
ATOM 2428 C CA . ASN B 1 26 ? 32.590 22.823 -2.886 1.00 18.35 9 ASN B CA 1
ATOM 2429 C C . ASN B 1 26 ? 33.651 21.861 -3.434 1.00 20.99 9 ASN B C 1
ATOM 2430 O O . ASN B 1 26 ? 34.569 21.457 -2.714 1.00 18.74 9 ASN B O 1
ATOM 2435 N N . GLY B 1 27 ? 33.510 21.489 -4.704 1.00 20.39 10 GLY B N 1
ATOM 2436 C CA . GLY B 1 27 ? 34.511 20.675 -5.379 1.00 20.65 10 GLY B CA 1
ATOM 2437 C C . GLY B 1 27 ? 34.385 19.167 -5.206 1.00 21.90 10 GLY B C 1
ATOM 2438 O O . GLY B 1 27 ? 35.221 18.405 -5.715 1.00 22.63 10 GLY B O 1
ATOM 2439 N N . VAL B 1 28 ? 33.345 18.719 -4.505 1.00 20.39 11 VAL B N 1
ATOM 2440 C CA . VAL B 1 28 ? 33.156 17.287 -4.303 1.00 17.90 11 VAL B CA 1
ATOM 2441 C C . VAL B 1 28 ? 31.709 16.828 -4.487 1.00 18.49 11 VAL B C 1
ATOM 2442 O O . VAL B 1 28 ? 30.771 17.611 -4.346 1.00 21.28 11 VAL B O 1
ATOM 2446 N N . ASN B 1 29 ? 31.544 15.551 -4.814 1.00 17.13 12 ASN B N 1
ATOM 2447 C CA A ASN B 1 29 ? 30.226 14.930 -4.874 0.53 19.86 12 ASN B CA 1
ATOM 2448 C CA B ASN B 1 29 ? 30.219 14.947 -4.855 0.47 19.22 12 ASN B CA 1
ATOM 2449 C C . ASN B 1 29 ? 29.967 14.194 -3.562 1.00 17.65 12 ASN B C 1
ATOM 2450 O O . ASN B 1 29 ? 30.625 13.197 -3.291 1.00 18.49 12 ASN B O 1
ATOM 2459 N N . LEU B 1 30 ? 29.025 14.689 -2.752 1.00 15.48 13 LEU B N 1
ATOM 2460 C CA . LEU B 1 30 ? 28.712 14.056 -1.465 1.00 15.46 13 LEU B CA 1
ATOM 2461 C C . LEU B 1 30 ? 27.466 13.181 -1.559 1.00 17.32 13 LEU B C 1
ATOM 2462 O O . LEU B 1 30 ? 26.479 13.553 -2.201 1.00 18.32 13 LEU B O 1
ATOM 2467 N N . HIS B 1 31 ? 27.520 12.022 -0.909 1.00 16.79 14 HIS B N 1
ATOM 2468 C CA . HIS B 1 31 ? 26.380 11.113 -0.815 1.00 15.80 14 HIS B CA 1
ATOM 2469 C C . HIS B 1 31 ? 25.616 11.425 0.469 1.00 17.51 14 HIS B C 1
ATOM 2470 O O . HIS B 1 31 ? 26.219 11.814 1.475 1.00 17.02 14 HIS B O 1
ATOM 2477 N N . TYR B 1 32 ? 24.296 11.249 0.448 1.00 16.30 15 TYR B N 1
ATOM 2478 C CA . TYR B 1 32 ? 23.507 11.407 1.670 1.00 16.72 15 TYR B CA 1
ATOM 2479 C C . TYR B 1 32 ? 22.279 10.502 1.695 1.00 18.36 15 TYR B C 1
ATOM 2480 O O . TYR B 1 32 ? 21.800 10.050 0.649 1.00 21.96 15 TYR B O 1
ATOM 2489 N N . ILE B 1 33 ? 21.794 10.222 2.903 1.00 16.10 16 ILE B N 1
ATOM 2490 C CA . ILE B 1 33 ? 20.509 9.566 3.100 1.00 19.44 16 ILE B CA 1
ATOM 2491 C C . ILE B 1 33 ? 19.470 10.654 3.312 1.00 19.03 16 ILE B C 1
ATOM 2492 O O . ILE B 1 33 ? 19.720 11.619 4.031 1.00 19.99 16 ILE B O 1
ATOM 2497 N N . SER B 1 34 ? 18.311 10.511 2.674 1.00 19.05 17 SER B N 1
ATOM 2498 C CA . SER B 1 34 ? 17.259 11.514 2.761 1.00 20.90 17 SER B CA 1
ATOM 2499 C C . SER B 1 34 ? 15.912 10.847 2.941 1.00 20.79 17 SER B C 1
ATOM 2500 O O . SER B 1 34 ? 15.624 9.843 2.283 1.00 22.17 17 SER B O 1
ATOM 2503 N N . LYS B 1 35 ? 15.096 11.405 3.836 1.00 19.53 18 LYS B N 1
ATOM 2504 C CA . LYS B 1 35 ? 13.689 11.022 3.968 1.00 20.56 18 LYS B CA 1
ATOM 2505 C C . LYS B 1 35 ? 12.846 12.230 4.361 1.00 19.32 18 LYS B C 1
ATOM 2506 O O . LYS B 1 35 ? 13.357 13.196 4.920 1.00 20.71 18 LYS B O 1
ATOM 2512 N N . GLY B 1 36 ? 11.549 12.163 4.094 1.00 17.95 19 GLY B N 1
ATOM 2513 C CA . GLY B 1 36 ? 10.630 13.201 4.542 1.00 17.37 19 GLY B CA 1
ATOM 2514 C C . GLY B 1 36 ? 10.656 14.502 3.749 1.00 18.72 19 GLY B C 1
ATOM 2515 O O . GLY B 1 36 ? 11.293 14.602 2.698 1.00 22.13 19 GLY B O 1
ATOM 2516 N N . GLN B 1 37 ? 9.939 15.497 4.261 1.00 17.75 20 GLN B N 1
ATOM 2517 C CA . GLN B 1 37 ? 9.831 16.811 3.631 1.00 20.26 20 GLN B CA 1
ATOM 2518 C C . GLN B 1 37 ? 9.587 17.875 4.704 1.00 19.55 20 GLN B C 1
ATOM 2519 O O . GLN B 1 37 ? 9.130 17.564 5.815 1.00 20.51 20 GLN B O 1
ATOM 2525 N N . GLY B 1 38 ? 9.886 19.127 4.365 1.00 19.38 21 GLY B N 1
ATOM 2526 C CA . GLY B 1 38 ? 9.671 20.246 5.264 1.00 18.55 21 GLY B CA 1
ATOM 2527 C C . GLY B 1 38 ? 10.985 20.898 5.656 1.00 18.01 21 GLY B C 1
ATOM 2528 O O . GLY B 1 38 ? 11.915 20.971 4.852 1.00 17.41 21 GLY B O 1
ATOM 2529 N N . GLU B 1 39 ? 11.080 21.357 6.896 1.00 17.04 22 GLU B N 1
ATOM 2530 C CA . GLU B 1 39 ? 12.309 21.993 7.352 1.00 16.03 22 GLU B CA 1
ATOM 2531 C C . GLU B 1 39 ? 13.450 20.980 7.373 1.00 15.84 22 GLU B C 1
ATOM 2532 O O . GLU B 1 39 ? 13.237 19.797 7.634 1.00 17.84 22 GLU B O 1
ATOM 2538 N N . LEU B 1 40 ? 14.659 21.453 7.097 1.00 16.57 23 LEU B N 1
ATOM 2539 C CA . LEU B 1 40 ? 15.836 20.588 7.052 1.00 16.57 23 LEU B CA 1
ATOM 2540 C C . LEU B 1 40 ? 16.328 20.225 8.447 1.00 16.35 23 LEU B C 1
ATOM 2541 O O . LEU B 1 40 ? 16.545 21.103 9.287 1.00 16.58 23 LEU B O 1
ATOM 2546 N N . MET B 1 41 ? 16.486 18.928 8.687 1.00 15.82 24 MET B N 1
ATOM 2547 C CA . MET B 1 41 ? 17.235 18.450 9.839 1.00 14.34 24 MET B CA 1
ATOM 2548 C C . MET B 1 41 ? 18.442 17.733 9.262 1.00 15.06 24 MET B C 1
ATOM 2549 O O . MET B 1 41 ? 18.307 16.672 8.651 1.00 15.02 24 MET B O 1
ATOM 2554 N N . LEU B 1 42 ? 19.615 18.337 9.434 1.00 14.12 25 LEU B N 1
ATOM 2555 C CA . LEU B 1 42 ? 20.835 17.868 8.776 1.00 14.33 25 LEU B CA 1
ATOM 2556 C C . LEU B 1 42 ? 21.745 17.230 9.811 1.00 15.24 25 LEU B C 1
ATOM 2557 O O . LEU B 1 42 ? 22.095 17.877 10.807 1.00 15.70 25 LEU B O 1
ATOM 2562 N N . PHE B 1 43 ? 22.111 15.965 9.579 1.00 14.41 26 PHE B N 1
ATOM 2563 C CA . PHE B 1 43 ? 22.905 15.181 10.535 1.00 15.25 26 PHE B CA 1
ATOM 2564 C C . PHE B 1 43 ? 24.342 15.015 10.055 1.00 13.70 26 PHE B C 1
ATOM 2565 O O . PHE B 1 43 ? 24.570 14.623 8.906 1.00 15.26 26 PHE B O 1
ATOM 2573 N N . LEU B 1 44 ? 25.305 15.291 10.936 1.00 13.17 27 LEU B N 1
ATOM 2574 C CA . LEU B 1 44 ? 26.723 15.122 10.616 1.00 12.81 27 LEU B CA 1
ATOM 2575 C C . LEU B 1 44 ? 27.377 14.110 11.555 1.00 15.55 27 LEU B C 1
ATOM 2576 O O . LEU B 1 44 ? 27.523 14.373 12.747 1.00 15.86 27 LEU B O 1
ATOM 2581 N N . HIS B 1 45 ? 27.779 12.966 11.003 1.00 14.28 28 HIS B N 1
ATOM 2582 C CA . HIS B 1 45 ? 28.498 11.936 11.746 1.00 14.98 28 HIS B CA 1
ATOM 2583 C C . HIS B 1 45 ? 29.966 12.313 11.981 1.00 14.78 28 HIS B C 1
ATOM 2584 O O . HIS B 1 45 ? 30.436 13.372 11.542 1.00 15.04 28 HIS B O 1
ATOM 2591 N N . GLY B 1 46 ? 30.682 11.427 12.672 1.00 14.20 29 GLY B N 1
ATOM 2592 C CA . GLY B 1 46 ? 32.115 11.574 12.882 1.00 13.91 29 GLY B CA 1
ATOM 2593 C C . GLY B 1 46 ? 32.858 10.283 12.569 1.00 15.70 29 GLY B C 1
ATOM 2594 O O . GLY B 1 46 ? 32.388 9.458 11.777 1.00 16.52 29 GLY B O 1
ATOM 2595 N N . PHE B 1 47 ? 34.012 10.101 13.208 1.00 14.37 30 PHE B N 1
ATOM 2596 C CA . PHE B 1 47 ? 34.913 8.993 12.900 1.00 14.89 30 PHE B CA 1
ATOM 2597 C C . PHE B 1 47 ? 34.667 7.808 13.829 1.00 15.58 30 PHE B C 1
ATOM 2598 O O . PHE B 1 47 ? 34.550 7.997 15.040 1.00 17.09 30 PHE B O 1
ATOM 2606 N N . PRO B 1 48 ? 34.622 6.578 13.285 1.00 18.29 31 PRO B N 1
ATOM 2607 C CA . PRO B 1 48 ? 34.716 6.181 11.880 1.00 16.93 31 PRO B CA 1
ATOM 2608 C C . PRO B 1 48 ? 33.336 5.748 11.400 1.00 18.36 31 PRO B C 1
ATOM 2609 O O . PRO B 1 48 ? 33.194 4.687 10.794 1.00 19.35 31 PRO B O 1
ATOM 2613 N N . ASP B 1 49 ? 32.324 6.557 11.688 1.00 17.40 32 ASP B N 1
ATOM 2614 C CA . ASP B 1 49 ? 30.962 6.208 11.320 1.00 16.24 32 ASP B CA 1
ATOM 2615 C C . ASP B 1 49 ? 30.641 6.752 9.942 1.00 16.07 32 ASP B C 1
ATOM 2616 O O . ASP B 1 49 ? 31.551 6.982 9.143 1.00 16.75 32 ASP B O 1
ATOM 2621 N N . PHE B 1 50 ? 29.347 6.934 9.677 1.00 15.54 33 PHE B N 1
ATOM 2622 C CA . PHE B 1 50 ? 28.848 7.504 8.426 1.00 15.86 33 PHE B CA 1
ATOM 2623 C C . PHE B 1 50 ? 27.353 7.767 8.595 1.00 15.84 33 PHE B C 1
ATOM 2624 O O . PHE B 1 50 ? 26.833 7.658 9.708 1.00 17.75 33 PHE B O 1
ATOM 2632 N N . SER B 1 51 ? 26.664 8.113 7.512 1.00 16.43 34 SER B N 1
ATOM 2633 C CA . SER B 1 51 ? 25.250 8.488 7.583 1.00 16.82 34 SER B CA 1
ATOM 2634 C C . SER B 1 51 ? 24.381 7.499 8.379 1.00 15.79 34 SER B C 1
ATOM 2635 O O . SER B 1 51 ? 23.441 7.893 9.072 1.00 16.35 34 SER B O 1
ATOM 2638 N N . HIS B 1 52 ? 24.704 6.217 8.276 1.00 16.43 35 HIS B N 1
ATOM 2639 C CA . HIS B 1 52 ? 23.894 5.144 8.869 1.00 16.50 35 HIS B CA 1
ATOM 2640 C C . HIS B 1 52 ? 23.755 5.266 10.391 1.00 17.49 35 HIS B C 1
ATOM 2641 O O . HIS B 1 52 ? 22.806 4.742 10.986 1.00 17.56 35 HIS B O 1
ATOM 2648 N N . ILE B 1 53 ? 24.697 5.945 11.031 1.00 17.17 36 ILE B N 1
ATOM 2649 C CA . ILE B 1 53 ? 24.645 6.026 12.487 1.00 15.84 36 ILE B CA 1
ATOM 2650 C C . ILE B 1 53 ? 23.353 6.725 12.923 1.00 15.98 36 ILE B C 1
ATOM 2651 O O . ILE B 1 53 ? 22.869 6.519 14.042 1.00 17.94 36 ILE B O 1
ATOM 2656 N N . TRP B 1 54 ? 22.781 7.519 12.021 1.00 15.06 37 TRP B N 1
ATOM 2657 C CA . TRP B 1 54 ? 21.590 8.315 12.342 1.00 14.79 37 TRP B CA 1
ATOM 2658 C C . TRP B 1 54 ? 20.271 7.647 11.972 1.00 17.96 37 TRP B C 1
ATOM 2659 O O . TRP B 1 54 ? 19.212 8.286 12.041 1.00 17.62 37 TRP B O 1
ATOM 2670 N N . ARG B 1 55 ? 20.326 6.370 11.604 1.00 17.77 38 ARG B N 1
ATOM 2671 C CA . ARG B 1 55 ? 19.153 5.671 11.066 1.00 17.22 38 ARG B CA 1
ATOM 2672 C C . ARG B 1 55 ? 17.893 5.794 11.933 1.00 18.18 38 ARG B C 1
ATOM 2673 O O . ARG B 1 55 ? 16.782 5.902 11.411 1.00 19.33 38 ARG B O 1
ATOM 2681 N N . HIS B 1 56 ? 18.055 5.773 13.251 1.00 16.81 39 HIS B N 1
ATOM 2682 C CA . HIS B 1 56 ? 16.888 5.831 14.136 1.00 17.20 39 HIS B CA 1
ATOM 2683 C C . HIS B 1 56 ? 16.263 7.220 14.182 1.00 17.66 39 HIS B C 1
ATOM 2684 O O . HIS B 1 56 ? 15.051 7.360 14.389 1.00 18.83 39 HIS B O 1
ATOM 2691 N N . GLN B 1 57 ? 17.085 8.250 13.997 1.00 17.05 40 GLN B N 1
ATOM 2692 C CA . GLN B 1 57 ? 16.562 9.609 13.990 1.00 15.85 40 GLN B CA 1
ATOM 2693 C C . GLN B 1 57 ? 15.957 9.919 12.622 1.00 16.78 40 GLN B C 1
ATOM 2694 O O . GLN B 1 57 ? 14.967 10.633 12.519 1.00 16.97 40 GLN B O 1
ATOM 2700 N N . ILE B 1 58 ? 16.551 9.381 11.567 1.00 18.19 41 ILE B N 1
ATOM 2701 C CA . ILE B 1 58 ? 15.950 9.534 10.243 1.00 19.02 41 ILE B CA 1
ATOM 2702 C C . ILE B 1 58 ? 14.543 8.941 10.249 1.00 20.53 41 ILE B C 1
ATOM 2703 O O . ILE B 1 58 ? 13.585 9.571 9.793 1.00 21.00 41 ILE B O 1
ATOM 2708 N N . ASP B 1 59 ? 14.411 7.737 10.789 1.00 19.81 42 ASP B N 1
ATOM 2709 C CA . ASP B 1 59 ? 13.105 7.080 10.832 1.00 20.67 42 ASP B CA 1
ATOM 2710 C C . ASP B 1 59 ? 12.086 7.874 11.662 1.00 22.54 42 ASP B C 1
ATOM 2711 O O . ASP B 1 59 ? 10.921 8.015 11.271 1.00 24.58 42 ASP B O 1
ATOM 2716 N N . GLU B 1 60 ? 12.529 8.397 12.803 1.00 21.35 43 GLU B N 1
ATOM 2717 C CA . GLU B 1 60 ? 11.628 9.063 13.742 1.00 19.10 43 GLU B CA 1
ATOM 2718 C C . GLU B 1 60 ? 11.193 10.457 13.289 1.00 18.60 43 GLU B C 1
ATOM 2719 O O . GLU B 1 60 ? 10.030 10.835 13.442 1.00 21.29 43 GLU B O 1
ATOM 2725 N N . PHE B 1 61 ? 12.124 11.228 12.738 1.00 17.52 44 PHE B N 1
ATOM 2726 C CA . PHE B 1 61 ? 11.838 12.631 12.449 1.00 17.75 44 PHE B CA 1
ATOM 2727 C C . PHE B 1 61 ? 11.419 12.929 11.016 1.00 17.14 44 PHE B C 1
ATOM 2728 O O . PHE B 1 61 ? 11.062 14.063 10.705 1.00 20.14 44 PHE B O 1
ATOM 2736 N N . SER B 1 62 ? 11.443 11.918 10.154 1.00 19.24 45 SER B N 1
ATOM 2737 C CA . SER B 1 62 ? 11.123 12.133 8.744 1.00 18.62 45 SER B CA 1
ATOM 2738 C C . SER B 1 62 ? 9.630 12.309 8.446 1.00 22.09 45 SER B C 1
ATOM 2739 O O . SER B 1 62 ? 9.243 12.532 7.291 1.00 23.97 45 SER B O 1
ATOM 2742 N N . ASN B 1 63 ? 8.787 12.199 9.465 1.00 21.90 46 ASN B N 1
ATOM 2743 C CA . ASN B 1 63 ? 7.370 12.478 9.260 1.00 22.76 46 ASN B CA 1
ATOM 2744 C C . ASN B 1 63 ? 7.060 13.947 9.507 1.00 22.49 46 ASN B C 1
ATOM 2745 O O . ASN B 1 63 ? 5.966 14.420 9.202 1.00 25.93 46 ASN B O 1
ATOM 2750 N N . ASP B 1 64 ? 8.041 14.677 10.030 1.00 21.47 47 ASP B N 1
ATOM 2751 C CA . ASP B 1 64 ? 7.842 16.088 10.333 1.00 22.16 47 ASP B CA 1
ATOM 2752 C C . ASP B 1 64 ? 8.918 16.985 9.749 1.00 21.72 47 ASP B C 1
ATOM 2753 O O . ASP B 1 64 ? 8.755 18.206 9.716 1.00 25.56 47 ASP B O 1
ATOM 2758 N N . PHE B 1 65 ? 10.018 16.381 9.306 1.00 18.81 48 PHE B N 1
ATOM 2759 C CA . PHE B 1 65 ? 11.171 17.126 8.810 1.00 18.09 48 PHE B CA 1
ATOM 2760 C C . PHE B 1 65 ? 11.689 16.487 7.543 1.00 17.43 48 PHE B C 1
ATOM 2761 O O . PHE B 1 65 ? 11.418 15.315 7.281 1.00 18.43 48 PHE B O 1
ATOM 2769 N N . HIS B 1 66 ? 12.461 17.255 6.775 1.00 17.83 49 HIS B N 1
ATOM 2770 C CA . HIS B 1 66 ? 13.300 16.690 5.731 1.00 17.40 49 HIS B CA 1
ATOM 2771 C C . HIS B 1 66 ? 14.592 16.272 6.421 1.00 16.69 49 HIS B C 1
ATOM 2772 O O . HIS B 1 66 ? 15.438 17.112 6.715 1.00 16.30 49 HIS B O 1
ATOM 2779 N N . THR B 1 67 ? 14.730 14.984 6.716 1.00 15.01 50 THR B N 1
ATOM 2780 C CA . THR B 1 67 ? 15.925 14.505 7.411 1.00 15.82 50 THR B CA 1
ATOM 2781 C C . THR B 1 67 ? 16.982 14.133 6.383 1.00 15.78 50 THR B C 1
ATOM 2782 O O . THR B 1 67 ? 16.718 13.326 5.502 1.00 18.40 50 THR B O 1
ATOM 2786 N N . VAL B 1 68 ? 18.178 14.709 6.510 1.00 13.48 51 VAL B N 1
ATOM 2787 C CA . VAL B 1 68 ? 19.269 14.429 5.585 1.00 15.24 51 VAL B CA 1
ATOM 2788 C C . VAL B 1 68 ? 20.496 14.071 6.396 1.00 15.67 51 VAL B C 1
ATOM 2789 O O . VAL B 1 68 ? 20.927 14.857 7.234 1.00 17.14 51 VAL B O 1
ATOM 2793 N N . ALA B 1 69 ? 21.034 12.875 6.168 1.00 14.93 52 ALA B N 1
ATOM 2794 C CA . ALA B 1 69 ? 22.261 12.455 6.840 1.00 14.93 52 ALA B CA 1
ATOM 2795 C C . ALA B 1 69 ? 23.378 12.356 5.827 1.00 15.75 52 ALA B C 1
ATOM 2796 O O . ALA B 1 69 ? 23.356 11.498 4.953 1.00 16.47 52 ALA B O 1
ATOM 2798 N N . LEU B 1 70 ? 24.352 13.247 5.957 1.00 15.27 53 LEU B N 1
ATOM 2799 C CA . LEU B 1 70 ? 25.452 13.351 5.017 1.00 14.04 53 LEU B CA 1
ATOM 2800 C C . LEU B 1 70 ? 26.517 12.299 5.313 1.00 15.76 53 LEU B C 1
ATOM 2801 O O . LEU B 1 70 ? 26.777 11.982 6.475 1.00 19.03 53 LEU B O 1
ATOM 2806 N N . ASP B 1 71 ? 27.130 11.758 4.263 1.00 16.78 54 ASP B N 1
ATOM 2807 C CA . ASP B 1 71 ? 28.430 11.103 4.397 1.00 14.57 54 ASP B CA 1
ATOM 2808 C C . ASP B 1 71 ? 29.433 12.217 4.149 1.00 15.67 54 ASP B C 1
ATOM 2809 O O . ASP B 1 71 ? 29.443 12.805 3.066 1.00 16.17 54 ASP B O 1
ATOM 2814 N N . LEU B 1 72 ? 30.255 12.531 5.144 1.00 14.74 55 LEU B N 1
ATOM 2815 C CA . LEU B 1 72 ? 31.236 13.602 4.990 1.00 14.35 55 LEU B CA 1
ATOM 2816 C C . LEU B 1 72 ? 32.231 13.208 3.908 1.00 15.57 55 LEU B C 1
ATOM 2817 O O . LEU B 1 72 ? 32.388 12.022 3.603 1.00 15.63 55 LEU B O 1
ATOM 2822 N N . ARG B 1 73 ? 32.904 14.196 3.329 1.00 16.09 56 ARG B N 1
ATOM 2823 C CA . ARG B 1 73 ? 33.878 13.897 2.288 1.00 15.14 56 ARG B CA 1
ATOM 2824 C C . ARG B 1 73 ? 34.882 12.865 2.811 1.00 15.89 56 ARG B C 1
ATOM 2825 O O . ARG B 1 73 ? 35.334 12.935 3.968 1.00 15.90 56 ARG B O 1
ATOM 2833 N N . GLY B 1 74 ? 35.197 11.892 1.964 1.00 14.23 57 GLY B N 1
ATOM 2834 C CA . GLY B 1 74 ? 36.111 10.819 2.316 1.00 15.39 57 GLY B CA 1
ATOM 2835 C C . GLY B 1 74 ? 35.428 9.574 2.856 1.00 15.82 57 GLY B C 1
ATOM 2836 O O . GLY B 1 74 ? 36.041 8.511 2.935 1.00 17.36 57 GLY B O 1
ATOM 2837 N N . TYR B 1 75 ? 34.153 9.696 3.226 1.00 15.12 58 TYR B N 1
ATOM 2838 C CA . TYR B 1 75 ? 33.446 8.593 3.873 1.00 15.48 58 TYR B CA 1
ATOM 2839 C C . TYR B 1 75 ? 32.449 7.897 2.959 1.00 14.75 58 TYR B C 1
ATOM 2840 O O . TYR B 1 75 ? 31.752 8.550 2.177 1.00 15.48 58 TYR B O 1
ATOM 2849 N N . ASN B 1 76 ? 32.362 6.573 3.093 1.00 14.31 59 ASN B N 1
ATOM 2850 C CA . ASN B 1 76 ? 31.330 5.786 2.404 1.00 15.73 59 ASN B CA 1
ATOM 2851 C C . ASN B 1 76 ? 31.287 6.122 0.916 1.00 17.69 59 ASN B C 1
ATOM 2852 O O . ASN B 1 76 ? 32.307 6.009 0.235 1.00 17.77 59 ASN B O 1
ATOM 2857 N N . LEU B 1 77 ? 30.131 6.564 0.420 1.00 16.52 60 LEU B N 1
ATOM 2858 C CA . LEU B 1 77 ? 29.958 6.789 -1.015 1.00 16.23 60 LEU B CA 1
ATOM 2859 C C . LEU B 1 77 ? 30.270 8.224 -1.445 1.00 15.29 60 LEU B C 1
ATOM 2860 O O . LEU B 1 77 ? 30.147 8.573 -2.623 1.00 18.85 60 LEU B O 1
ATOM 2865 N N . SER B 1 78 ? 30.680 9.061 -0.504 1.00 15.84 61 SER B N 1
ATOM 2866 C CA . SER B 1 78 ? 31.057 10.415 -0.870 1.00 14.77 61 SER B CA 1
ATOM 2867 C C . SER B 1 78 ? 32.419 10.404 -1.535 1.00 14.51 61 SER B C 1
ATOM 2868 O O . SER B 1 78 ? 33.228 9.499 -1.312 1.00 16.65 61 SER B O 1
ATOM 2871 N N . GLU B 1 79 ? 32.666 11.415 -2.359 1.00 14.82 62 GLU B N 1
ATOM 2872 C CA . GLU B 1 79 ? 33.962 11.544 -3.023 1.00 15.88 62 GLU B CA 1
ATOM 2873 C C . GLU B 1 79 ? 35.082 11.576 -1.990 1.00 16.16 62 GLU B C 1
ATOM 2874 O O . GLU B 1 79 ? 34.894 12.030 -0.853 1.00 16.55 62 GLU B O 1
ATOM 2880 N N . LYS B 1 80 ? 36.245 11.091 -2.407 1.00 14.28 63 LYS B N 1
ATOM 2881 C CA . LYS B 1 80 ? 37.420 10.997 -1.563 1.00 14.62 63 LYS B CA 1
ATOM 2882 C C . LYS B 1 80 ? 38.550 11.804 -2.209 1.00 16.17 63 LYS B C 1
ATOM 2883 O O . LYS B 1 80 ? 39.473 11.238 -2.818 1.00 19.34 63 LYS B O 1
ATOM 2889 N N . PRO B 1 81 ? 38.473 13.137 -2.101 1.00 16.51 64 PRO B N 1
ATOM 2890 C CA . PRO B 1 81 ? 39.476 13.971 -2.769 1.00 17.05 64 PRO B CA 1
ATOM 2891 C C . PRO B 1 81 ? 40.871 13.736 -2.192 1.00 16.99 64 PRO B C 1
ATOM 2892 O O . PRO B 1 81 ? 41.021 13.245 -1.064 1.00 18.15 64 PRO B O 1
ATOM 2896 N N . SER B 1 82 ? 41.880 14.103 -2.975 1.00 18.40 65 SER B N 1
ATOM 2897 C CA . SER B 1 82 ? 43.277 13.850 -2.635 1.00 18.07 65 SER B CA 1
ATOM 2898 C C . SER B 1 82 ? 43.938 15.040 -1.950 1.00 18.24 65 SER B C 1
ATOM 2899 O O . SER B 1 82 ? 43.715 16.185 -2.336 1.00 19.60 65 SER B O 1
ATOM 2902 N N . GLY B 1 83 ? 44.759 14.762 -0.939 1.00 17.04 66 GLY B N 1
ATOM 2903 C CA . GLY B 1 83 ? 45.579 15.789 -0.313 1.00 17.46 66 GLY B CA 1
ATOM 2904 C C . GLY B 1 83 ? 45.046 16.288 1.021 1.00 17.64 66 GLY B C 1
ATOM 2905 O O . GLY B 1 83 ? 43.833 16.360 1.231 1.00 17.37 66 GLY B O 1
ATOM 2906 N N . LEU B 1 84 ? 45.952 16.647 1.925 1.00 16.24 67 LEU B N 1
ATOM 2907 C CA . LEU B 1 84 ? 45.547 17.132 3.241 1.00 16.37 67 LEU B CA 1
ATOM 2908 C C . LEU B 1 84 ? 44.692 18.388 3.157 1.00 17.11 67 LEU B C 1
ATOM 2909 O O . LEU B 1 84 ? 43.831 18.619 4.010 1.00 17.13 67 LEU B O 1
ATOM 2914 N N . GLU B 1 85 ? 44.931 19.198 2.129 1.00 17.25 68 GLU B N 1
ATOM 2915 C CA . GLU B 1 85 ? 44.237 20.475 1.998 1.00 17.78 68 GLU B CA 1
ATOM 2916 C C . GLU B 1 85 ? 42.733 20.270 1.818 1.00 18.09 68 GLU B C 1
ATOM 2917 O O . GLU B 1 85 ? 41.935 21.144 2.144 1.00 18.38 68 GLU B O 1
ATOM 2923 N N . SER B 1 86 ? 42.355 19.108 1.301 1.00 16.36 69 SER B N 1
ATOM 2924 C CA . SER B 1 86 ? 40.950 18.823 1.029 1.00 16.39 69 SER B CA 1
ATOM 2925 C C . SER B 1 86 ? 40.168 18.450 2.291 1.00 14.81 69 SER B C 1
ATOM 2926 O O . SER B 1 86 ? 38.965 18.229 2.227 1.00 15.26 69 SER B O 1
ATOM 2929 N N . TYR B 1 87 ? 40.849 18.391 3.434 1.00 15.37 70 TYR B N 1
ATOM 2930 C CA . TYR B 1 87 ? 40.198 18.007 4.691 1.00 15.46 70 TYR B CA 1
ATOM 2931 C C . TYR B 1 87 ? 40.434 19.013 5.817 1.00 17.60 70 TYR B C 1
ATOM 2932 O O . TYR B 1 87 ? 40.284 18.675 6.989 1.00 18.70 70 TYR B O 1
ATOM 2941 N N . GLU B 1 88 ? 40.796 20.244 5.450 1.00 17.07 71 GLU B N 1
ATOM 2942 C CA . GLU B 1 88 ? 40.973 21.333 6.414 1.00 17.40 71 GLU B CA 1
ATOM 2943 C C . GLU B 1 88 ? 39.621 21.851 6.876 1.00 17.63 71 GLU B C 1
ATOM 2944 O O . GLU B 1 88 ? 38.635 21.748 6.148 1.00 17.58 71 GLU B O 1
ATOM 2950 N N . ILE B 1 89 ? 39.579 22.420 8.080 1.00 16.02 72 ILE B N 1
ATOM 2951 C CA . ILE B 1 89 ? 38.318 22.872 8.658 1.00 16.94 72 ILE B CA 1
ATOM 2952 C C . ILE B 1 89 ? 37.538 23.853 7.773 1.00 16.78 72 ILE B C 1
ATOM 2953 O O . ILE B 1 89 ? 36.313 23.744 7.673 1.00 16.00 72 ILE B O 1
ATOM 2958 N N . ASP B 1 90 ? 38.216 24.800 7.120 1.00 17.98 73 ASP B N 1
ATOM 2959 C CA . ASP B 1 90 ? 37.483 25.787 6.315 1.00 18.34 73 ASP B CA 1
ATOM 2960 C C . ASP B 1 90 ? 36.771 25.106 5.149 1.00 18.17 73 ASP B C 1
ATOM 2961 O O . ASP B 1 90 ? 35.706 25.546 4.712 1.00 17.45 73 ASP B O 1
ATOM 2966 N N . VAL B 1 91 ? 37.381 24.044 4.632 1.00 16.95 74 VAL B N 1
ATOM 2967 C CA . VAL B 1 91 ? 36.799 23.317 3.507 1.00 16.23 74 VAL B CA 1
ATOM 2968 C C . VAL B 1 91 ? 35.571 22.542 3.982 1.00 17.29 74 VAL B C 1
ATOM 2969 O O . VAL B 1 91 ? 34.521 22.552 3.328 1.00 17.43 74 VAL B O 1
ATOM 2973 N N . LEU B 1 92 ? 35.700 21.887 5.133 1.00 16.74 75 LEU B N 1
ATOM 2974 C CA . LEU B 1 92 ? 34.587 21.124 5.710 1.00 15.17 75 LEU B CA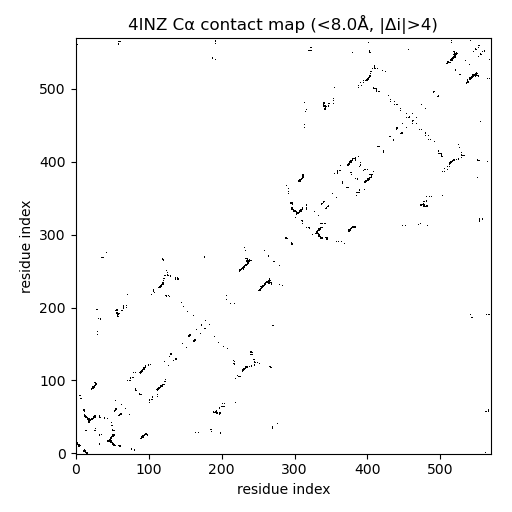 1
ATOM 2975 C C . LEU B 1 92 ? 33.412 22.036 6.077 1.00 17.31 75 LEU B C 1
ATOM 2976 O O . LEU B 1 92 ? 32.253 21.691 5.838 1.00 18.40 75 LEU B O 1
ATOM 2981 N N . VAL B 1 93 ? 33.710 23.194 6.664 1.00 16.67 76 VAL B N 1
ATOM 2982 C CA . VAL B 1 93 ? 32.669 24.172 6.978 1.00 16.22 76 VAL B CA 1
ATOM 2983 C C . VAL B 1 93 ? 31.928 24.648 5.718 1.00 16.63 76 VAL B C 1
ATOM 2984 O O . VAL B 1 93 ? 30.699 24.770 5.709 1.00 16.63 76 VAL B O 1
ATOM 2988 N N . GLU B 1 94 ? 32.676 24.905 4.652 1.00 16.88 77 GLU B N 1
ATOM 2989 C CA . GLU B 1 94 ? 32.065 25.334 3.400 1.00 17.03 77 GLU B CA 1
ATOM 2990 C C . GLU B 1 94 ? 31.215 24.230 2.755 1.00 16.40 77 GLU B C 1
ATOM 2991 O O . GLU B 1 94 ? 30.210 24.528 2.113 1.00 18.14 77 GLU B O 1
ATOM 2997 N N . ASP B 1 95 ? 31.597 22.963 2.924 1.00 15.49 78 ASP B N 1
ATOM 2998 C CA . ASP B 1 95 ? 30.727 21.868 2.470 1.00 16.20 78 ASP B CA 1
ATOM 2999 C C . ASP B 1 95 ? 29.361 22.010 3.115 1.00 16.49 78 ASP B C 1
ATOM 3000 O O . ASP B 1 95 ? 28.332 21.876 2.452 1.00 16.58 78 ASP B O 1
ATOM 3005 N N . ILE B 1 96 ? 29.345 22.235 4.429 1.00 15.27 79 ILE B N 1
ATOM 3006 C CA . ILE B 1 96 ? 28.068 22.295 5.133 1.00 15.64 79 ILE B CA 1
ATOM 3007 C C . ILE B 1 96 ? 27.240 23.471 4.638 1.00 15.06 79 ILE B C 1
ATOM 3008 O O . ILE B 1 96 ? 26.044 23.333 4.365 1.00 15.92 79 ILE B O 1
ATOM 3013 N N . ARG B 1 97 ? 27.876 24.631 4.510 1.00 15.05 80 ARG B N 1
ATOM 3014 C CA . ARG B 1 97 ? 27.166 25.810 4.032 1.00 16.78 80 ARG B CA 1
ATOM 3015 C C . ARG B 1 97 ? 26.556 25.533 2.666 1.00 18.21 80 ARG B C 1
ATOM 3016 O O . ARG B 1 97 ? 25.395 25.880 2.407 1.00 17.72 80 ARG B O 1
ATOM 3024 N N . GLN B 1 98 ? 27.328 24.897 1.790 1.00 16.91 81 GLN B N 1
ATOM 3025 C CA . GLN B 1 98 ? 26.848 24.651 0.428 1.00 16.08 81 GLN B CA 1
ATOM 3026 C C . GLN B 1 98 ? 25.787 23.561 0.344 1.00 16.35 81 GLN B C 1
ATOM 3027 O O . GLN B 1 98 ? 24.923 23.623 -0.524 1.00 16.67 81 GLN B O 1
ATOM 3033 N N . VAL B 1 99 ? 25.856 22.561 1.221 1.00 15.07 82 VAL B N 1
ATOM 3034 C CA . VAL B 1 99 ? 24.793 21.551 1.272 1.00 16.15 82 VAL B CA 1
ATOM 3035 C C . VAL B 1 99 ? 23.465 22.207 1.646 1.00 17.26 82 VAL B C 1
ATOM 3036 O O . VAL B 1 99 ? 22.434 21.977 1.000 1.00 16.77 82 VAL B O 1
ATOM 3040 N N . ILE B 1 100 ? 23.487 23.032 2.688 1.00 15.58 83 ILE B N 1
ATOM 3041 C CA . ILE B 1 100 ? 22.272 23.719 3.119 1.00 15.63 83 ILE B CA 1
ATOM 3042 C C . ILE B 1 100 ? 21.677 24.556 1.976 1.00 16.62 83 ILE B C 1
ATOM 3043 O O . ILE B 1 100 ? 20.502 24.413 1.634 1.00 16.98 83 ILE B O 1
ATOM 3048 N N . GLU B 1 101 ? 22.492 25.410 1.365 1.00 18.69 84 GLU B N 1
ATOM 3049 C CA . GLU B 1 101 ? 22.020 26.234 0.251 1.00 18.83 84 GLU B CA 1
ATOM 3050 C C . GLU B 1 101 ? 21.592 25.391 -0.947 1.00 19.03 84 GLU B C 1
ATOM 3051 O O . GLU B 1 101 ? 20.560 25.662 -1.572 1.00 19.54 84 GLU B O 1
ATOM 3057 N N . GLY B 1 102 ? 22.387 24.371 -1.262 1.00 18.46 85 GLY B N 1
ATOM 3058 C CA . GLY B 1 102 ? 22.157 23.546 -2.437 1.00 17.74 85 GLY B CA 1
ATOM 3059 C C . GLY B 1 102 ? 20.862 22.753 -2.407 1.00 17.90 85 GLY B C 1
ATOM 3060 O O . GLY B 1 102 ? 20.263 22.481 -3.452 1.00 20.98 85 GLY B O 1
ATOM 3061 N N . LEU B 1 103 ? 20.441 22.365 -1.209 1.00 17.34 86 LEU B N 1
ATOM 3062 C CA . LEU B 1 103 ? 19.163 21.682 -1.032 1.00 17.46 86 LEU B CA 1
ATOM 3063 C C . LEU B 1 103 ? 17.995 22.655 -1.023 1.00 18.63 86 LEU B C 1
ATOM 3064 O O . LEU B 1 103 ? 16.834 22.231 -0.954 1.00 19.26 86 LEU B O 1
ATOM 3069 N N . GLY B 1 104 ? 18.300 23.951 -1.092 1.00 18.58 87 GLY B N 1
ATOM 3070 C CA . GLY B 1 104 ? 17.276 24.985 -1.185 1.00 19.37 87 GLY B CA 1
ATOM 3071 C C . GLY B 1 104 ? 1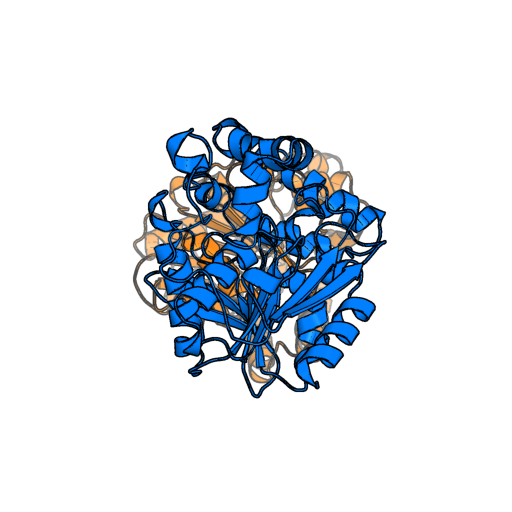6.910 25.694 0.114 1.00 20.71 87 GLY B C 1
ATOM 3072 O O . GLY B 1 104 ? 15.845 26.314 0.212 1.00 23.25 87 GLY B O 1
ATOM 3073 N N . TYR B 1 105 ? 17.795 25.621 1.105 1.00 18.64 88 TYR B N 1
ATOM 3074 C CA . TYR B 1 105 ? 17.524 26.163 2.433 1.00 18.49 88 TYR B CA 1
ATOM 3075 C C . TYR B 1 105 ? 18.377 27.371 2.789 1.00 19.49 88 TYR B C 1
ATOM 3076 O O . TYR B 1 105 ? 19.492 27.525 2.291 1.00 21.05 88 TYR B O 1
ATOM 3085 N N . SER B 1 106 ? 17.866 28.212 3.684 1.00 19.98 89 SER B N 1
ATOM 3086 C CA . SER B 1 106 ? 18.675 29.294 4.240 1.00 21.00 89 SER B CA 1
ATOM 3087 C C . SER B 1 106 ? 19.068 29.009 5.694 1.00 20.39 89 SER B C 1
ATOM 3088 O O . SER B 1 106 ? 19.933 29.683 6.261 1.00 20.94 89 SER B O 1
ATOM 3091 N N . SER B 1 107 ? 18.440 28.000 6.287 1.00 20.63 90 SER B N 1
ATOM 3092 C CA . SER B 1 107 ? 18.774 27.597 7.649 1.00 19.17 90 SER B CA 1
ATOM 3093 C C . SER B 1 107 ? 18.256 26.184 7.913 1.00 19.51 90 SER B C 1
ATOM 3094 O O . SER B 1 107 ? 17.488 25.640 7.113 1.00 19.55 90 SER B O 1
ATOM 3097 N N . CYS B 1 108 ? 18.677 25.586 9.023 1.00 16.80 91 CYS B N 1
ATOM 3098 C CA . CYS B 1 108 ? 18.297 24.210 9.314 1.00 15.58 91 CYS B CA 1
ATOM 3099 C C . CYS B 1 108 ? 18.422 23.911 10.794 1.00 16.56 91 CYS B C 1
ATOM 3100 O O . CYS B 1 108 ? 18.936 24.728 11.565 1.00 18.12 91 CYS B O 1
ATOM 3103 N N . THR B 1 109 ? 17.942 22.735 11.184 1.00 16.21 92 THR B N 1
ATOM 3104 C CA . THR B 1 109 ? 18.288 22.169 12.480 1.00 16.95 92 THR B CA 1
ATOM 3105 C C . THR B 1 109 ? 19.495 21.277 12.243 1.00 16.23 92 THR B C 1
ATOM 3106 O O . THR B 1 109 ? 19.443 20.368 11.420 1.00 18.06 92 THR B O 1
ATOM 3110 N N . LEU B 1 110 ? 20.584 21.554 12.951 1.00 14.43 93 LEU B N 1
ATOM 3111 C CA . LEU B 1 110 ? 21.849 20.859 12.721 1.00 14.18 93 LEU B CA 1
ATOM 3112 C C . LEU B 1 110 ? 22.088 19.889 13.870 1.00 14.77 93 LEU B C 1
ATOM 3113 O O . LEU B 1 110 ? 22.007 20.280 15.036 1.00 15.97 93 LEU B O 1
ATOM 3118 N N . VAL B 1 111 ? 22.367 18.627 13.534 1.00 13.65 94 VAL B N 1
ATOM 3119 C CA . VAL B 1 111 ? 22.490 17.565 14.522 1.00 14.18 94 VAL B CA 1
ATOM 3120 C C . VAL B 1 111 ? 23.842 16.889 14.312 1.00 15.81 94 VAL B C 1
ATOM 3121 O O . VAL B 1 111 ? 24.123 16.382 13.220 1.00 15.90 94 VAL B O 1
ATOM 3125 N N . VAL B 1 112 ? 24.679 16.880 15.348 1.00 13.68 95 VAL B N 1
ATOM 3126 C CA . VAL B 1 112 ? 26.110 16.635 15.132 1.00 14.11 95 VAL B CA 1
ATOM 3127 C C . VAL B 1 112 ? 26.734 15.718 16.180 1.00 16.48 95 VAL B C 1
ATOM 3128 O O . VAL B 1 112 ? 26.267 15.668 17.322 1.00 16.26 95 VAL B O 1
ATOM 3132 N N . HIS B 1 113 ? 27.805 15.022 15.789 1.00 15.42 96 HIS B N 1
ATOM 3133 C CA . HIS B 1 113 ? 28.458 14.026 16.647 1.00 15.52 96 HIS B CA 1
ATOM 3134 C C . HIS B 1 113 ? 29.938 13.910 16.259 1.00 18.03 96 HIS B C 1
ATOM 3135 O O . HIS B 1 113 ? 30.256 13.840 15.080 1.00 18.14 96 HIS B O 1
ATOM 3142 N N . ASP B 1 114 ? 30.836 13.902 17.248 1.00 18.42 97 ASP B N 1
ATOM 3143 C CA . ASP B 1 114 ? 32.262 13.600 17.011 1.00 19.07 97 ASP B CA 1
ATOM 3144 C C . ASP B 1 114 ? 32.923 14.627 16.057 1.00 19.07 97 ASP B C 1
ATOM 3145 O O . ASP B 1 114 ? 32.804 15.831 16.289 1.00 19.98 97 ASP B O 1
ATOM 3150 N N . TRP B 1 115 ? 33.623 14.186 15.009 1.00 17.71 98 TRP B N 1
ATOM 3151 C CA . TRP B 1 115 ? 34.118 15.132 13.989 1.00 17.21 98 TRP B CA 1
ATOM 3152 C C . TRP B 1 115 ? 32.986 15.998 13.415 1.00 16.50 98 TRP B C 1
ATOM 3153 O O . TRP B 1 115 ? 33.188 17.161 13.057 1.00 16.69 98 TRP B O 1
ATOM 3164 N N . GLY B 1 116 ? 31.799 15.419 13.305 1.00 16.71 99 GLY B N 1
ATOM 3165 C CA . GLY B 1 116 ? 30.632 16.171 12.863 1.00 17.22 99 GLY B CA 1
ATOM 3166 C C . GLY B 1 116 ? 30.300 17.320 13.805 1.00 16.80 99 GLY B C 1
ATOM 3167 O O . GLY B 1 116 ? 29.774 18.355 13.374 1.00 15.71 99 GLY B O 1
ATOM 3168 N N . ALA B 1 117 ? 30.595 17.133 15.093 1.00 15.95 100 ALA B N 1
ATOM 3169 C CA . ALA B 1 117 ? 30.395 18.191 16.090 1.00 17.89 100 ALA B CA 1
ATOM 3170 C C . ALA B 1 117 ? 31.518 19.225 16.032 1.00 17.38 100 ALA B C 1
ATOM 3171 O O . ALA B 1 117 ? 31.275 20.417 16.175 1.00 18.36 100 ALA B O 1
ATOM 3173 N N . GLY B 1 118 ? 32.753 18.770 15.826 1.00 17.08 101 GLY B N 1
ATOM 3174 C CA . GLY B 1 118 ? 33.845 19.706 15.621 1.00 18.46 101 GLY B CA 1
ATOM 3175 C C . GLY B 1 118 ? 33.525 20.657 14.476 1.00 18.79 101 GLY B C 1
ATOM 3176 O O . GLY B 1 118 ? 33.652 21.878 14.603 1.00 19.14 101 GLY B O 1
ATOM 3177 N N . ILE B 1 119 ? 33.114 20.086 13.350 1.00 18.06 102 ILE B N 1
ATOM 3178 C CA . ILE B 1 119 ? 32.710 20.863 12.180 1.00 16.88 102 ILE B CA 1
ATOM 3179 C C . ILE B 1 119 ? 31.448 21.677 12.453 1.00 16.49 102 ILE B C 1
ATOM 3180 O O . ILE B 1 119 ? 31.387 22.872 12.149 1.00 16.98 102 ILE B O 1
ATOM 3185 N N . GLY B 1 120 ? 30.447 21.025 13.033 1.00 15.06 103 GLY B N 1
ATOM 3186 C CA . GLY B 1 120 ? 29.152 21.649 13.257 1.00 16.04 103 GLY B CA 1
ATOM 3187 C C . GLY B 1 120 ? 29.142 22.806 14.244 1.00 15.87 103 GLY B C 1
ATOM 3188 O O . GLY B 1 120 ? 28.473 23.814 14.012 1.00 16.28 103 GLY B O 1
ATOM 3189 N N . TRP B 1 121 ? 29.838 22.660 15.371 1.00 15.95 104 TRP B N 1
ATOM 3190 C CA . TRP B 1 121 ? 29.985 23.781 16.299 1.00 15.94 104 TRP B CA 1
ATOM 3191 C C . TRP B 1 121 ? 30.657 24.946 15.582 1.00 17.65 104 TRP B C 1
ATOM 3192 O O . TRP B 1 121 ? 30.250 26.101 15.721 1.00 16.92 104 TRP B O 1
ATOM 3203 N N . THR B 1 122 ? 31.717 24.646 14.837 1.00 17.05 105 THR B N 1
ATOM 3204 C CA . THR B 1 122 ? 32.465 25.698 14.149 1.00 17.54 105 THR B CA 1
ATOM 3205 C C . THR B 1 122 ? 31.569 26.393 13.116 1.00 17.72 105 THR B C 1
ATOM 3206 O O . THR B 1 122 ? 31.544 27.626 13.015 1.00 17.10 105 THR B O 1
ATOM 3210 N N . PHE B 1 123 ? 30.813 25.600 12.370 1.00 16.92 106 PHE B N 1
ATOM 3211 C CA . PHE B 1 123 ? 29.853 26.153 11.417 1.00 17.68 106 PHE B CA 1
ATOM 3212 C C . PHE B 1 123 ? 28.838 27.063 12.118 1.00 18.26 106 PHE B C 1
ATOM 3213 O O . PHE B 1 123 ? 28.561 28.174 11.661 1.00 18.65 106 PHE B O 1
ATOM 3221 N N . ALA B 1 124 ? 28.273 26.582 13.219 1.00 16.98 107 ALA B N 1
ATOM 3222 C CA . ALA B 1 124 ? 27.248 27.346 13.930 1.00 16.73 107 ALA B CA 1
ATOM 3223 C C . ALA B 1 124 ? 27.789 28.684 14.438 1.00 17.75 107 ALA B C 1
ATOM 3224 O O . ALA B 1 124 ? 27.109 29.706 14.344 1.00 17.47 107 ALA B O 1
ATOM 3226 N N . TYR B 1 125 ? 29.006 28.680 14.979 1.00 18.35 108 TYR B N 1
ATOM 3227 C CA . TYR B 1 125 ? 29.631 29.925 15.441 1.00 18.87 108 TYR B CA 1
ATOM 3228 C C . TYR B 1 125 ? 29.892 30.908 14.299 1.00 21.15 108 TYR B C 1
ATOM 3229 O O . TYR B 1 125 ? 29.705 32.122 14.456 1.00 22.78 108 TYR B O 1
ATOM 3238 N N . ARG B 1 126 ? 30.334 30.389 13.156 1.00 19.38 109 ARG B N 1
ATOM 3239 C CA . ARG B 1 126 ? 30.686 31.240 12.017 1.00 20.29 109 ARG B CA 1
ATOM 3240 C C . ARG B 1 126 ? 29.452 31.696 11.235 1.00 21.33 109 ARG B C 1
ATOM 3241 O O . ARG B 1 126 ? 29.445 32.780 10.648 1.00 22.78 109 ARG B O 1
ATOM 3249 N N . TYR B 1 127 ? 28.415 30.862 11.239 1.00 19.43 110 TYR B N 1
ATOM 3250 C CA . TYR B 1 127 ? 27.221 31.087 10.426 1.00 18.44 110 TYR B CA 1
ATOM 3251 C C . TYR B 1 127 ? 25.945 30.853 11.230 1.00 19.92 110 TYR B C 1
ATOM 3252 O O . TYR B 1 127 ? 25.120 30.016 10.870 1.00 20.58 110 TYR B O 1
ATOM 3261 N N . PRO B 1 128 ? 25.780 31.586 12.329 1.00 20.95 111 PRO B N 1
ATOM 3262 C CA . PRO B 1 128 ? 24.643 31.278 13.199 1.00 21.84 111 PRO B CA 1
ATOM 3263 C C . PRO B 1 128 ? 23.302 31.447 12.487 1.00 22.03 111 PRO B C 1
ATOM 3264 O O . PRO B 1 128 ? 22.324 30.790 12.847 1.00 21.87 111 PRO B O 1
ATOM 3268 N N . GLU B 1 129 ? 23.256 32.304 11.475 1.00 21.23 112 GLU B N 1
ATOM 3269 C CA . GLU B 1 129 ? 21.998 32.552 10.781 1.00 22.85 112 GLU B CA 1
ATOM 3270 C C . GLU B 1 129 ? 21.547 31.325 9.985 1.00 20.76 112 GLU B C 1
ATOM 3271 O O . GLU B 1 129 ? 20.373 31.203 9.629 1.00 21.54 112 GLU B O 1
ATOM 3277 N N . TYR B 1 130 ? 22.472 30.404 9.728 1.00 19.81 113 TYR B N 1
ATOM 3278 C CA . TYR B 1 130 ? 22.135 29.170 9.023 1.00 18.20 113 TYR B CA 1
ATOM 3279 C C . TYR B 1 130 ? 21.631 28.077 9.961 1.00 18.20 113 TYR B C 1
ATOM 3280 O O . TYR B 1 130 ? 21.197 27.016 9.502 1.00 16.23 113 TYR B O 1
ATOM 3289 N N . VAL B 1 131 ? 21.717 28.306 11.268 1.00 18.44 114 VAL B N 1
ATOM 3290 C CA . VAL B 1 131 ? 21.352 27.265 12.219 1.00 18.23 114 VAL B CA 1
ATOM 3291 C C . VAL B 1 131 ? 20.214 27.710 13.137 1.00 19.11 114 VAL B C 1
ATOM 3292 O O . VAL B 1 131 ? 20.420 28.524 14.046 1.00 20.85 114 VAL B O 1
ATOM 3296 N N . GLN B 1 132 ? 19.013 27.181 12.891 1.00 17.00 115 GLN B N 1
ATOM 3297 C CA . GLN B 1 132 ? 17.851 27.488 13.725 1.00 17.31 115 GLN B CA 1
ATOM 3298 C C . GLN B 1 132 ? 18.063 26.970 15.134 1.00 18.85 115 GLN B C 1
ATOM 3299 O O . GLN B 1 132 ? 17.824 27.684 16.109 1.00 19.54 115 GLN B O 1
ATOM 3305 N N . LYS B 1 133 ? 18.502 25.717 15.224 1.00 18.07 116 LYS B N 1
ATOM 3306 C CA . LYS B 1 133 ? 18.773 25.060 16.498 1.00 18.04 116 LYS B CA 1
ATOM 3307 C C . LYS B 1 133 ? 19.874 24.050 16.272 1.00 16.31 116 LYS B C 1
ATOM 3308 O O . LYS B 1 133 ? 19.977 23.483 15.184 1.00 17.02 116 LYS B O 1
ATOM 3314 N N . LEU B 1 134 ? 20.691 23.824 17.295 1.00 14.92 117 LEU B N 1
ATOM 3315 C CA . LEU B 1 134 ? 21.774 22.856 17.218 1.00 14.06 117 LEU B CA 1
ATOM 3316 C C . LEU B 1 134 ? 21.564 21.756 18.253 1.00 16.36 117 LEU B C 1
ATOM 3317 O O . LEU B 1 134 ? 21.263 22.036 19.418 1.00 18.25 117 LEU B O 1
ATOM 3322 N N . ILE B 1 135 ? 21.713 20.507 17.820 1.00 14.91 118 ILE B N 1
ATOM 3323 C CA . ILE B 1 135 ? 21.655 19.367 18.717 1.00 13.76 118 ILE B CA 1
ATOM 3324 C C . ILE B 1 135 ? 22.991 18.670 18.612 1.00 15.35 118 ILE B C 1
ATOM 3325 O O . ILE B 1 135 ? 23.339 18.150 17.552 1.00 16.64 118 ILE B O 1
ATOM 3330 N N . ALA B 1 136 ? 23.748 18.683 19.708 1.00 15.52 119 ALA B N 1
ATOM 3331 C CA . ALA B 1 136 ? 25.105 18.151 19.698 1.00 15.29 119 ALA B CA 1
ATOM 3332 C C . ALA B 1 136 ? 25.253 16.951 20.629 1.00 15.69 119 ALA B C 1
ATOM 3333 O O . ALA B 1 136 ? 24.848 17.000 21.792 1.00 16.35 119 ALA B O 1
ATOM 3335 N N . PHE B 1 137 ? 25.835 15.881 20.095 1.00 15.44 120 PHE B N 1
ATOM 3336 C CA . PHE B 1 137 ? 26.164 14.694 20.872 1.00 16.13 120 PHE B CA 1
ATOM 3337 C C . PHE B 1 137 ? 27.653 14.729 21.232 1.00 16.79 120 PHE B C 1
ATOM 3338 O O . PHE B 1 137 ? 28.335 15.705 20.941 1.00 16.82 120 PHE B O 1
ATOM 3346 N N . ASN B 1 138 ? 28.146 13.669 21.863 1.00 16.98 121 ASN B N 1
ATOM 3347 C CA . ASN B 1 138 ? 29.550 13.589 22.263 1.00 16.76 121 ASN B CA 1
ATOM 3348 C C . ASN B 1 138 ? 30.480 14.117 21.187 1.00 16.26 121 ASN B C 1
ATOM 3349 O O . ASN B 1 138 ? 30.400 13.714 20.033 1.00 18.05 121 ASN B O 1
ATOM 3354 N N . GLY B 1 139 ? 31.355 15.029 21.576 1.00 16.75 122 GLY B N 1
ATOM 3355 C CA . GLY B 1 139 ? 32.251 15.669 20.638 1.00 17.29 122 GLY B CA 1
ATOM 3356 C C . GLY B 1 139 ? 32.763 16.963 21.237 1.00 17.02 122 GLY B C 1
ATOM 3357 O O . GLY B 1 139 ? 32.315 17.369 22.308 1.00 17.99 122 GLY B O 1
ATOM 3358 N N . PRO B 1 140 ? 33.709 17.617 20.552 1.00 17.41 123 PRO B N 1
ATOM 3359 C CA . PRO B 1 140 ? 34.348 18.799 21.136 1.00 18.53 123 PRO B CA 1
ATOM 3360 C C . PRO B 1 140 ? 33.594 20.105 20.920 1.00 19.56 123 PRO B C 1
ATOM 3361 O O . PRO B 1 140 ? 33.334 20.484 19.777 1.00 21.79 123 PRO B O 1
ATOM 3365 N N . HIS B 1 141 ? 33.262 20.793 22.008 1.00 18.88 124 HIS B N 1
ATOM 3366 C CA . HIS B 1 141 ? 32.909 22.204 21.910 1.00 17.54 124 HIS B CA 1
ATOM 3367 C C . HIS B 1 141 ? 34.217 22.959 21.676 1.00 19.34 124 HIS B C 1
ATOM 3368 O O . HIS B 1 141 ? 35.214 22.677 22.332 1.00 21.34 124 HIS B O 1
ATOM 3375 N N . PRO B 1 142 ? 34.227 23.907 20.729 1.00 20.64 125 PRO B N 1
ATOM 3376 C CA . PRO B 1 142 ? 35.489 24.553 20.342 1.00 23.02 125 PRO B CA 1
ATOM 3377 C C . PRO B 1 142 ? 36.299 25.112 21.513 1.00 22.88 125 PRO B C 1
ATOM 3378 O O . PRO B 1 142 ? 37.531 25.040 21.484 1.00 22.90 125 PRO B O 1
ATOM 3382 N N . TYR B 1 143 ? 35.630 25.663 22.520 1.00 22.12 126 TYR B N 1
ATOM 3383 C CA . TYR B 1 143 ? 36.342 26.294 23.632 1.00 22.92 126 TYR B CA 1
ATOM 3384 C C . TYR B 1 143 ? 36.583 25.364 24.822 1.00 24.21 126 TYR B C 1
ATOM 3385 O O . TYR B 1 143 ? 37.708 25.277 25.332 1.00 25.22 126 TYR B O 1
ATOM 3394 N N . THR B 1 144 ? 35.543 24.671 25.282 1.00 22.35 127 THR B N 1
ATOM 3395 C CA . THR B 1 144 ? 35.738 23.801 26.433 1.00 22.71 127 THR B CA 1
ATOM 3396 C C . THR B 1 144 ? 36.710 22.656 26.128 1.00 22.66 127 THR B C 1
ATOM 3397 O O . THR B 1 144 ? 37.432 22.199 27.016 1.00 23.76 127 THR B O 1
ATOM 3401 N N . PHE B 1 145 ? 36.755 22.207 24.876 1.00 21.66 128 PHE B N 1
ATOM 3402 C CA . PHE B 1 145 ? 37.646 21.106 24.535 1.00 21.77 128 PHE B CA 1
ATOM 3403 C C . PHE B 1 145 ? 39.106 21.497 24.754 1.00 24.67 128 PHE B C 1
ATOM 3404 O O . PHE B 1 145 ? 39.887 20.720 25.314 1.00 25.07 128 PHE B O 1
ATOM 3412 N N . MET B 1 146 ? 39.471 22.702 24.325 1.00 23.26 129 MET B N 1
ATOM 3413 C CA . MET B 1 146 ? 40.847 23.166 24.493 1.00 24.72 129 MET B CA 1
ATOM 3414 C C . MET B 1 146 ? 41.180 23.290 25.976 1.00 25.98 129 MET B C 1
ATOM 3415 O O . MET B 1 146 ? 42.282 22.947 26.404 1.00 24.77 129 MET B O 1
ATOM 3420 N N . ARG B 1 147 ? 40.219 23.772 26.758 1.00 25.80 130 ARG B N 1
ATOM 3421 C CA . ARG B 1 147 ? 40.397 23.866 28.203 1.00 26.59 130 ARG B CA 1
ATOM 3422 C C . ARG B 1 147 ? 40.696 22.493 28.793 1.00 27.14 130 ARG B C 1
ATOM 3423 O O . ARG B 1 147 ? 41.621 22.338 29.593 1.00 27.59 130 ARG B O 1
ATOM 3431 N N . GLU B 1 148 ? 39.918 21.492 28.394 1.00 24.49 131 GLU B N 1
ATOM 3432 C CA . GLU B 1 148 ? 40.119 20.143 28.918 1.00 24.99 131 GLU B CA 1
ATOM 3433 C C . GLU B 1 148 ? 41.449 19.528 28.469 1.00 27.08 131 GLU B C 1
ATOM 3434 O O . GLU B 1 148 ? 42.091 18.803 29.234 1.00 28.92 131 GLU B O 1
ATOM 3440 N N . LEU B 1 149 ? 41.875 19.817 27.241 1.00 25.48 132 LEU B N 1
ATOM 3441 C CA . LEU B 1 149 ? 43.180 19.337 26.790 1.00 26.85 132 LEU B CA 1
ATOM 3442 C C . LEU B 1 149 ? 44.304 19.939 27.633 1.00 28.79 132 LEU B C 1
ATOM 3443 O O . LEU B 1 149 ? 45.342 19.310 27.852 1.00 29.75 132 LEU B O 1
ATOM 3448 N N . ARG B 1 150 ? 44.095 21.157 28.113 1.00 28.96 133 ARG B N 1
ATOM 3449 C CA . ARG B 1 150 ? 45.115 21.828 28.911 1.00 30.77 133 ARG B CA 1
ATOM 3450 C C . ARG B 1 150 ? 45.167 21.346 30.364 1.00 32.57 133 ARG B C 1
ATOM 3451 O O . ARG B 1 150 ? 46.251 21.270 30.960 1.00 34.96 133 ARG B O 1
ATOM 3459 N N . THR B 1 151 ? 44.007 21.017 30.930 1.00 32.05 134 THR B N 1
ATOM 3460 C CA . THR B 1 151 ? 43.893 20.838 32.379 1.00 33.23 134 THR B CA 1
ATOM 3461 C C . THR B 1 151 ? 43.439 19.460 32.855 1.00 34.37 134 THR B C 1
ATOM 3462 O O . THR B 1 151 ? 43.569 19.140 34.036 1.00 37.71 134 THR B O 1
ATOM 3466 N N . ASN B 1 152 ? 42.898 18.652 31.953 1.00 32.50 135 ASN B N 1
ATOM 3467 C CA . ASN B 1 152 ? 42.270 17.396 32.345 1.00 33.24 135 ASN B CA 1
ATOM 3468 C C . ASN B 1 152 ? 43.121 16.174 31.998 1.00 34.79 135 ASN B C 1
ATOM 3469 O O . ASN B 1 152 ? 43.160 15.752 30.844 1.00 36.48 135 ASN B O 1
ATOM 3474 N N . LYS B 1 153 ? 43.790 15.601 32.998 1.00 34.89 136 LYS B N 1
ATOM 3475 C CA . LYS B 1 153 ? 44.677 14.461 32.759 1.00 36.42 136 LYS B CA 1
ATOM 3476 C C . LYS B 1 153 ? 43.963 13.331 32.024 1.00 35.01 136 LYS B C 1
ATOM 3477 O O . LYS B 1 153 ? 44.562 12.640 31.197 1.00 35.72 136 LYS B O 1
ATOM 3483 N N . ASN B 1 154 ? 42.676 13.161 32.308 1.00 33.90 137 ASN B N 1
ATOM 3484 C CA . ASN B 1 154 ? 41.906 12.085 31.701 1.00 33.87 137 ASN B CA 1
ATOM 3485 C C . ASN B 1 154 ? 41.572 12.363 30.236 1.00 32.19 137 ASN B C 1
ATOM 3486 O O . ASN B 1 154 ? 41.483 11.438 29.428 1.00 34.51 137 ASN B O 1
ATOM 3491 N N . GLN B 1 155 ? 41.382 13.635 29.899 1.00 28.72 138 GLN B N 1
ATOM 3492 C CA . GLN B 1 155 ? 41.116 14.009 28.511 1.00 26.95 138 GLN B CA 1
ATOM 3493 C C . GLN B 1 155 ? 42.395 13.954 27.702 1.00 29.40 138 GLN B C 1
ATOM 3494 O O . GLN B 1 155 ? 42.376 13.638 26.514 1.00 30.00 138 GLN B O 1
ATOM 3500 N N . GLN B 1 156 ? 43.509 14.281 28.353 1.00 32.84 139 GLN B N 1
ATOM 3501 C CA . GLN B 1 156 ? 44.802 14.220 27.697 1.00 33.93 139 GLN B CA 1
ATOM 3502 C C . GLN B 1 156 ? 45.068 12.768 27.331 1.00 36.60 139 GLN B C 1
ATOM 3503 O O . GLN B 1 156 ? 45.408 12.458 26.185 1.00 34.23 139 GLN B O 1
ATOM 3509 N N . LYS B 1 157 ? 44.879 11.877 28.303 1.00 39.77 140 LYS B N 1
ATOM 3510 C CA . LYS B 1 157 ? 45.026 10.447 28.057 1.00 40.29 140 LYS B CA 1
ATOM 3511 C C . LYS B 1 157 ? 44.071 9.986 26.959 1.00 38.75 140 LYS B C 1
ATOM 3512 O O . LYS B 1 157 ? 44.477 9.296 26.019 1.00 37.20 140 LYS B O 1
ATOM 3518 N N . ALA B 1 158 ? 42.805 10.382 27.081 1.00 37.32 141 ALA B N 1
ATOM 3519 C CA . ALA B 1 158 ? 41.767 9.940 26.150 1.00 37.94 141 ALA B CA 1
ATOM 3520 C C . ALA B 1 158 ? 42.063 10.334 24.708 1.00 39.38 141 ALA B C 1
ATOM 3521 O O . ALA B 1 158 ? 41.683 9.618 23.779 1.00 41.10 141 ALA B O 1
ATOM 3523 N N . SER B 1 159 ? 42.740 11.466 24.523 1.00 37.46 142 SER B N 1
ATOM 3524 C CA . SER B 1 159 ? 42.938 12.028 23.185 1.00 36.85 142 SER B CA 1
ATOM 3525 C C . SER B 1 159 ? 44.300 11.734 22.571 1.00 37.26 142 SER B C 1
ATOM 3526 O O . SER B 1 159 ? 44.610 12.248 21.489 1.00 35.65 142 SER B O 1
ATOM 3529 N N . GLU B 1 160 ? 45.103 10.914 23.251 1.00 35.82 143 GLU B N 1
ATOM 3530 C CA . GLU B 1 160 ? 46.455 10.598 22.788 1.00 37.74 143 GLU B CA 1
ATOM 3531 C C . GLU B 1 160 ? 46.443 9.992 21.385 1.00 36.74 143 GLU B C 1
ATOM 3532 O O . GLU B 1 160 ? 47.424 10.089 20.645 1.00 36.84 143 GLU B O 1
ATOM 3538 N N . TYR B 1 161 ? 45.328 9.366 21.027 1.00 36.07 144 TYR B N 1
ATOM 3539 C CA . TYR B 1 161 ? 45.209 8.716 19.729 1.00 34.88 144 TYR B CA 1
ATOM 3540 C C . TYR B 1 161 ? 45.390 9.702 18.571 1.00 30.85 144 TYR B C 1
ATOM 3541 O O . TYR B 1 161 ? 45.897 9.331 17.512 1.00 30.00 144 TYR B O 1
ATOM 3550 N N . ALA B 1 162 ? 45.000 10.957 18.776 1.00 29.96 145 ALA B N 1
ATOM 3551 C CA . ALA B 1 162 ? 45.060 11.950 17.699 1.00 30.52 145 ALA B CA 1
ATOM 3552 C C . ALA B 1 162 ? 46.494 12.203 17.219 1.00 32.21 145 ALA B C 1
ATOM 3553 O O . ALA B 1 162 ? 46.742 12.416 16.024 1.00 30.16 145 ALA B O 1
ATOM 3555 N N . LYS B 1 163 ? 47.435 12.176 18.155 1.00 33.54 146 LYS B N 1
ATOM 3556 C CA . LYS B 1 163 ? 48.839 12.368 17.826 1.00 36.53 146 LYS B CA 1
ATOM 3557 C C . LYS B 1 163 ? 49.381 11.136 17.117 1.00 37.02 146 LYS B C 1
ATOM 3558 O O . LYS B 1 163 ? 50.148 11.239 16.160 1.00 38.89 146 LYS B O 1
ATOM 3564 N N . TRP B 1 164 ? 48.977 9.966 17.596 1.00 35.28 147 TRP B N 1
ATOM 3565 C CA . TRP B 1 164 ? 49.339 8.710 16.954 1.00 34.63 147 TRP B CA 1
ATOM 3566 C C . TRP B 1 164 ? 48.846 8.702 15.507 1.00 32.27 147 TRP B C 1
ATOM 3567 O O . TRP B 1 164 ? 49.542 8.236 14.602 1.00 32.13 147 TRP B O 1
ATOM 3578 N N . PHE B 1 165 ? 47.651 9.249 15.295 1.00 28.92 148 PHE B N 1
ATOM 3579 C CA . PHE B 1 165 ? 47.027 9.276 13.972 1.00 27.07 148 PHE B CA 1
ATOM 3580 C C . PHE B 1 165 ? 47.866 10.025 12.933 1.00 27.14 148 PHE B C 1
ATOM 3581 O O . PHE B 1 165 ? 47.614 9.921 11.732 1.00 29.25 148 PHE B O 1
ATOM 3589 N N . GLN B 1 166 ? 48.854 10.788 13.390 1.00 27.53 149 GLN B N 1
ATOM 3590 C CA . GLN B 1 166 ? 49.722 11.518 12.468 1.00 31.50 149 GLN B CA 1
ATOM 3591 C C . GLN B 1 166 ? 50.670 10.575 11.725 1.00 35.54 149 GLN B C 1
ATOM 3592 O O . GLN B 1 166 ? 51.229 10.933 10.687 1.00 38.66 149 GLN B O 1
ATOM 3598 N N . LYS B 1 167 ? 50.846 9.369 12.256 1.00 35.69 150 LYS B N 1
ATOM 3599 C CA . LYS B 1 167 ? 51.834 8.437 11.712 1.00 37.72 150 LYS B CA 1
ATOM 3600 C C . LYS B 1 167 ? 51.279 7.505 10.635 1.00 38.39 150 LYS B C 1
ATOM 3601 O O . LYS B 1 167 ? 50.124 7.084 10.689 1.00 34.22 150 LYS B O 1
ATOM 3607 N N . GLN B 1 168 ? 52.124 7.183 9.661 1.00 42.68 151 GLN B N 1
ATOM 3608 C CA . GLN B 1 168 ? 51.713 6.387 8.510 1.00 47.47 151 GLN B CA 1
ATOM 3609 C C . GLN B 1 168 ? 51.210 4.998 8.898 1.00 41.76 151 GLN B C 1
ATOM 3610 O O . GLN B 1 168 ? 50.331 4.444 8.242 1.00 43.06 151 GLN B O 1
ATOM 3616 N N . GLU B 1 169 ? 51.761 4.442 9.970 1.00 36.60 152 GLU B N 1
ATOM 3617 C CA . GLU B 1 169 ? 51.404 3.087 10.383 1.00 35.30 152 GLU B CA 1
ATOM 3618 C C . GLU B 1 169 ? 49.944 2.943 10.831 1.00 30.78 152 GLU B C 1
ATOM 3619 O O . GLU B 1 169 ? 49.449 1.830 10.980 1.00 31.05 152 GLU B O 1
ATOM 3625 N N . VAL B 1 170 ? 49.256 4.057 11.060 1.00 28.98 153 VAL B N 1
ATOM 3626 C CA . VAL B 1 170 ? 47.883 3.986 11.564 1.00 26.93 153 VAL B CA 1
ATOM 3627 C C . VAL B 1 170 ? 46.907 3.467 10.506 1.00 26.74 153 VAL B C 1
ATOM 3628 O O . VAL B 1 170 ? 45.973 2.724 10.818 1.00 26.62 153 VAL B O 1
ATOM 3632 N N . GLN B 1 171 ? 47.124 3.835 9.249 1.00 24.44 154 GLN B N 1
ATOM 3633 C CA . GLN B 1 171 ? 46.223 3.359 8.206 1.00 24.92 154 GLN B CA 1
ATOM 3634 C C . GLN B 1 171 ? 46.263 1.832 8.118 1.00 24.86 154 GLN B C 1
ATOM 3635 O O . GLN B 1 171 ? 45.232 1.182 8.005 1.00 25.31 154 GLN B O 1
ATOM 3641 N N . ASP B 1 172 ? 47.462 1.264 8.177 1.00 26.95 155 ASP B N 1
ATOM 3642 C CA . ASP B 1 172 ? 47.612 -0.187 8.163 1.00 28.92 155 ASP B CA 1
ATOM 3643 C C . ASP B 1 172 ? 46.960 -0.835 9.385 1.00 27.39 155 ASP B C 1
ATOM 3644 O O . ASP B 1 172 ? 46.360 -1.904 9.280 1.00 26.99 155 ASP B O 1
ATOM 3649 N N . TYR B 1 173 ? 47.090 -0.199 10.546 1.00 26.71 156 TYR B N 1
ATOM 3650 C CA . TYR B 1 173 ? 46.446 -0.708 11.754 1.00 25.57 156 TYR B CA 1
ATOM 3651 C C . TYR B 1 173 ? 44.927 -0.765 11.578 1.00 25.18 156 TYR B C 1
ATOM 3652 O O . TYR B 1 173 ? 44.271 -1.717 11.993 1.00 25.63 156 TYR B O 1
ATOM 3661 N N . MET B 1 174 ? 44.372 0.264 10.956 1.00 23.12 157 MET B N 1
ATOM 3662 C CA . MET B 1 174 ? 42.928 0.351 10.796 1.00 22.19 157 MET B CA 1
ATOM 3663 C C . MET B 1 174 ? 42.388 -0.622 9.747 1.00 24.64 157 MET B C 1
ATOM 3664 O O . MET B 1 174 ? 41.271 -1.127 9.879 1.00 26.76 157 MET B O 1
ATOM 3669 N N . GLU B 1 175 ? 43.188 -0.882 8.716 1.00 23.07 158 GLU B N 1
ATOM 3670 C CA . GLU B 1 175 ? 42.753 -1.671 7.560 1.00 25.11 158 GLU B CA 1
ATOM 3671 C C . GLU B 1 175 ? 43.052 -3.166 7.650 1.00 24.40 158 GLU B C 1
ATOM 3672 O O . GLU B 1 175 ? 42.311 -3.987 7.108 1.00 24.48 158 GLU B O 1
ATOM 3678 N N . ARG B 1 176 ? 44.147 -3.523 8.304 1.00 25.42 159 ARG B N 1
ATOM 3679 C CA . ARG B 1 176 ? 44.614 -4.903 8.234 1.00 26.18 159 ARG B CA 1
ATOM 3680 C C . ARG B 1 176 ? 43.583 -5.880 8.778 1.00 26.30 159 ARG B C 1
ATOM 3681 O O . ARG B 1 176 ? 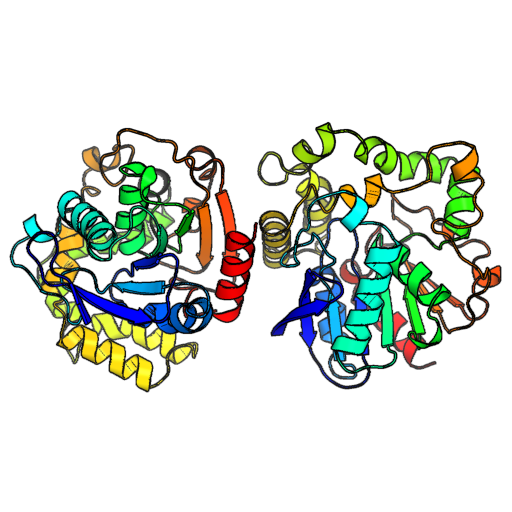42.788 -5.539 9.658 1.00 25.64 159 ARG B O 1
ATOM 3689 N N . ASP B 1 177 ? 43.602 -7.098 8.244 1.00 26.61 160 ASP B N 1
ATOM 3690 C CA . ASP B 1 177 ? 42.676 -8.148 8.666 1.00 27.59 160 ASP B CA 1
ATOM 3691 C C . ASP B 1 177 ? 41.223 -7.695 8.604 1.00 27.59 160 ASP B C 1
ATOM 3692 O O . ASP B 1 177 ? 40.510 -7.750 9.600 1.00 28.33 160 ASP B O 1
ATOM 3697 N N . ASN B 1 178 ? 40.791 -7.249 7.430 1.00 25.39 161 ASN B N 1
ATOM 3698 C CA . ASN B 1 178 ? 39.392 -6.884 7.223 1.00 24.94 161 ASN B CA 1
ATOM 3699 C C . ASN B 1 178 ? 38.982 -5.743 8.162 1.00 25.37 161 ASN B C 1
ATOM 3700 O O . ASN B 1 178 ? 37.968 -5.821 8.862 1.00 24.48 161 ASN B O 1
ATOM 3705 N N . PHE B 1 179 ? 39.797 -4.690 8.168 1.00 26.20 162 PHE B N 1
ATOM 3706 C CA . PHE B 1 179 ? 39.554 -3.487 8.962 1.00 25.85 162 PHE B CA 1
ATOM 3707 C C . PHE B 1 179 ? 39.430 -3.779 10.451 1.00 27.81 162 PHE B C 1
ATOM 3708 O O . PHE B 1 179 ? 38.529 -3.272 11.121 1.00 27.75 162 PHE B O 1
ATOM 3716 N N . SER B 1 180 ? 40.347 -4.592 10.962 1.00 28.01 163 SER B N 1
ATOM 3717 C CA . SER B 1 180 ? 40.348 -4.960 12.372 1.00 28.63 163 SER B CA 1
ATOM 3718 C C . SER B 1 180 ? 40.346 -3.752 13.319 1.00 28.26 163 SER B C 1
ATOM 3719 O O . SER B 1 180 ? 39.632 -3.745 14.313 1.00 28.40 163 SER B O 1
ATOM 3722 N N . GLY B 1 181 ? 41.141 -2.732 13.016 1.00 29.31 164 GLY B N 1
ATOM 3723 C CA . GLY B 1 181 ? 41.228 -1.570 13.888 1.00 28.87 164 GLY B CA 1
ATOM 3724 C C . GLY B 1 181 ? 39.901 -0.847 14.045 1.00 27.36 164 GLY B C 1
ATOM 3725 O O . GLY B 1 181 ? 39.554 -0.366 15.126 1.00 28.25 164 GLY B O 1
ATOM 3726 N N . LEU B 1 182 ? 39.147 -0.770 12.956 1.00 25.01 165 LEU B N 1
ATOM 3727 C CA . LEU B 1 182 ? 37.855 -0.103 12.983 1.00 24.58 165 LEU B CA 1
ATOM 3728 C C . LEU B 1 182 ? 36.798 -1.011 13.607 1.00 25.61 165 LEU B C 1
ATOM 3729 O O . LEU B 1 182 ? 35.935 -0.549 14.354 1.00 25.55 165 LEU B O 1
ATOM 3734 N N . ARG B 1 183 ? 36.876 -2.308 13.313 1.00 27.39 166 ARG B N 1
ATOM 3735 C CA . ARG B 1 183 ? 35.948 -3.268 13.906 1.00 31.09 166 ARG B CA 1
ATOM 3736 C C . ARG B 1 183 ? 36.027 -3.220 15.426 1.00 33.39 166 ARG B C 1
ATOM 3737 O O . ARG B 1 183 ? 35.008 -3.164 16.110 1.00 33.16 166 ARG B O 1
ATOM 3745 N N . LYS B 1 184 ? 37.247 -3.241 15.945 1.00 35.01 167 LYS B N 1
ATOM 3746 C CA . LYS B 1 184 ? 37.461 -3.272 17.384 1.00 39.38 167 LYS B CA 1
ATOM 3747 C C . LYS B 1 184 ? 36.935 -1.992 18.025 1.00 37.59 167 LYS B C 1
ATOM 3748 O O . LYS B 1 184 ? 36.482 -1.992 19.166 1.00 39.51 167 LYS B O 1
ATOM 3754 N N . LEU B 1 185 ? 36.983 -0.906 17.267 1.00 34.28 168 LEU B N 1
ATOM 3755 C CA . LEU B 1 185 ? 36.568 0.402 17.750 1.00 31.28 168 LEU B CA 1
ATOM 3756 C C . LEU B 1 185 ? 35.047 0.515 17.831 1.00 29.74 168 LEU B C 1
ATOM 3757 O O . LEU B 1 185 ? 34.502 0.981 18.834 1.00 31.05 168 LEU B O 1
ATOM 3762 N N . VAL B 1 186 ? 34.368 0.071 16.777 1.00 26.79 169 VAL B N 1
ATOM 3763 C CA . VAL B 1 186 ? 32.940 0.327 16.620 1.00 25.91 169 VAL B CA 1
ATOM 3764 C C . VAL B 1 186 ? 32.053 -0.926 16.626 1.00 25.33 169 VAL B C 1
ATOM 3765 O O . VAL B 1 186 ? 31.008 -0.953 17.282 1.00 26.63 169 VAL B O 1
ATOM 3769 N N . ILE B 1 187 ? 32.463 -1.953 15.892 1.00 25.84 170 ILE B N 1
ATOM 3770 C CA . ILE B 1 187 ? 31.646 -3.153 15.733 1.00 25.90 170 ILE B CA 1
ATOM 3771 C C . ILE B 1 187 ? 31.533 -3.970 17.017 1.00 27.07 170 ILE B C 1
ATOM 3772 O O . ILE B 1 187 ? 30.432 -4.304 17.462 1.00 26.02 170 ILE B O 1
ATOM 3777 N N . ASP B 1 188 ? 32.672 -4.294 17.612 1.00 29.49 171 ASP B N 1
ATOM 3778 C CA . ASP B 1 188 ? 32.675 -5.190 18.761 1.00 31.65 171 ASP B CA 1
ATOM 3779 C C . ASP B 1 188 ? 31.830 -4.693 19.948 1.00 31.54 171 ASP B C 1
ATOM 3780 O O . ASP B 1 188 ? 31.023 -5.452 20.484 1.00 31.49 171 ASP B O 1
ATOM 3785 N N . PRO B 1 189 ? 32.000 -3.423 20.355 1.00 31.78 172 PRO B N 1
ATOM 3786 C CA . PRO B 1 189 ? 31.146 -2.945 21.451 1.00 31.51 172 PRO B CA 1
ATOM 3787 C C . PRO B 1 189 ? 29.666 -2.876 21.072 1.00 29.15 172 PRO B C 1
ATOM 3788 O O . PRO B 1 189 ? 28.799 -3.142 21.915 1.00 28.73 172 PRO B O 1
ATOM 3792 N N . GLY B 1 190 ? 29.378 -2.527 19.820 1.00 26.80 173 GLY B N 1
ATOM 3793 C CA . GLY B 1 190 ? 27.999 -2.424 19.363 1.00 26.86 173 GLY B CA 1
ATOM 3794 C C . GLY B 1 190 ? 27.306 -3.775 19.315 1.00 26.14 173 GLY B C 1
ATOM 3795 O O . GLY B 1 190 ? 26.122 -3.901 19.651 1.00 26.85 173 GLY B O 1
ATOM 3796 N N . VAL B 1 191 ? 28.044 -4.792 18.885 1.00 27.70 174 VAL B N 1
ATOM 3797 C CA . VAL B 1 191 ? 27.515 -6.154 18.857 1.00 30.41 174 VAL B CA 1
ATOM 3798 C C . VAL B 1 191 ? 27.356 -6.693 20.271 1.00 32.55 174 VAL B C 1
ATOM 3799 O O . VAL B 1 191 ? 26.340 -7.307 20.607 1.00 34.13 174 VAL B O 1
ATOM 3803 N N . LYS B 1 192 ? 28.364 -6.454 21.101 1.00 34.95 175 LYS B N 1
ATOM 3804 C CA . LYS B 1 192 ? 28.340 -6.927 22.478 1.00 38.69 175 LYS B CA 1
ATOM 3805 C C . LYS B 1 192 ? 27.168 -6.329 23.262 1.00 36.46 175 LYS B C 1
ATOM 3806 O O . LYS B 1 192 ? 26.489 -7.036 24.011 1.00 38.11 175 LYS B O 1
ATOM 3812 N N . LYS B 1 193 ? 26.926 -5.033 23.079 1.00 32.87 176 LYS B N 1
ATOM 3813 C CA . LYS B 1 193 ? 25.879 -4.339 23.828 1.00 31.01 176 LYS B CA 1
ATOM 3814 C C . LYS B 1 193 ? 24.509 -4.460 23.170 1.00 31.29 176 LYS B C 1
ATOM 3815 O O . LYS B 1 193 ? 23.489 -4.128 23.777 1.00 33.92 176 LYS B O 1
ATOM 3821 N N . GLY B 1 194 ? 24.490 -4.921 21.925 1.00 28.24 177 GLY B N 1
ATOM 3822 C CA . GLY B 1 194 ? 23.244 -5.248 21.264 1.00 29.44 177 GLY B CA 1
ATOM 3823 C C . GLY B 1 194 ? 22.583 -4.142 20.463 1.00 29.89 177 GLY B C 1
ATOM 3824 O O . GLY B 1 194 ? 21.409 -4.267 20.115 1.00 33.72 177 GLY B O 1
ATOM 3825 N N . TYR B 1 195 ? 23.307 -3.065 20.161 1.00 24.97 178 TYR B N 1
ATOM 3826 C CA . TYR B 1 195 ? 22.705 -1.980 19.378 1.00 24.35 178 TYR B CA 1
ATOM 3827 C C . TYR B 1 195 ? 23.088 -1.999 17.893 1.00 25.39 178 TYR B C 1
ATOM 3828 O O . TYR B 1 195 ? 22.654 -1.138 17.124 1.00 25.34 178 TYR B O 1
ATOM 3837 N N . LEU B 1 196 ? 23.896 -2.979 17.497 1.00 23.19 179 LEU B N 1
ATOM 3838 C CA . LEU B 1 196 ? 24.176 -3.208 16.082 1.00 22.85 179 LEU B CA 1
ATOM 3839 C C . LEU B 1 196 ? 23.677 -4.582 15.675 1.00 24.18 179 LEU B C 1
ATOM 3840 O O . LEU B 1 196 ? 24.051 -5.588 16.279 1.00 25.88 179 LEU B O 1
ATOM 3845 N N . THR B 1 197 ? 22.832 -4.622 14.651 1.00 24.86 180 THR B N 1
ATOM 3846 C CA . THR B 1 197 ? 22.344 -5.885 14.108 1.00 25.53 180 THR B CA 1
ATOM 3847 C C . THR B 1 197 ? 23.374 -6.397 13.108 1.00 26.46 180 THR B C 1
ATOM 3848 O O . THR B 1 197 ? 24.297 -5.673 12.747 1.00 26.25 180 THR B O 1
ATOM 3852 N N . ALA B 1 198 ? 23.226 -7.638 12.658 1.00 27.38 181 ALA B N 1
ATOM 3853 C CA . ALA B 1 198 ? 24.112 -8.164 11.623 1.00 25.28 181 ALA B CA 1
ATOM 3854 C C . ALA B 1 198 ? 24.092 -7.264 10.393 1.00 25.77 181 ALA B C 1
ATOM 3855 O O . ALA B 1 198 ? 25.121 -7.034 9.757 1.00 25.48 181 ALA B O 1
ATOM 3857 N N . ASP B 1 199 ? 22.915 -6.753 10.053 1.00 25.77 182 ASP B N 1
ATOM 3858 C CA . ASP B 1 199 ? 22.793 -5.860 8.902 1.00 25.83 182 ASP B CA 1
ATOM 3859 C C . ASP B 1 199 ? 23.546 -4.546 9.126 1.00 24.36 182 ASP B C 1
ATOM 3860 O O . ASP B 1 199 ? 24.162 -4.011 8.200 1.00 23.61 182 ASP B O 1
ATOM 3865 N N . ASP B 1 200 ? 23.500 -4.022 10.351 1.00 22.20 183 ASP B N 1
ATOM 3866 C CA . ASP B 1 200 ? 24.256 -2.811 10.675 1.00 20.90 183 ASP B CA 1
ATOM 3867 C C . ASP B 1 200 ? 25.752 -3.069 10.517 1.00 19.69 183 ASP B C 1
ATOM 3868 O O . ASP B 1 200 ? 26.495 -2.236 9.987 1.00 20.54 183 ASP B O 1
ATOM 3873 N N . VAL B 1 201 ? 26.199 -4.219 11.012 1.00 19.65 184 VAL B N 1
ATOM 3874 C CA . VAL B 1 201 ? 27.598 -4.596 10.890 1.00 19.24 184 VAL B CA 1
ATOM 3875 C C . VAL B 1 201 ? 27.995 -4.666 9.415 1.00 19.84 184 VAL B C 1
ATOM 3876 O O . VAL B 1 201 ? 29.038 -4.156 9.016 1.00 20.16 184 VAL B O 1
ATOM 3880 N N . GLN B 1 202 ? 27.162 -5.298 8.599 1.00 21.45 185 GLN B N 1
ATOM 3881 C CA . GLN B 1 202 ? 27.480 -5.379 7.180 1.00 22.02 185 GLN B CA 1
ATOM 3882 C C . GLN B 1 202 ? 27.539 -3.981 6.560 1.00 21.14 185 GLN B C 1
ATOM 3883 O O . GLN B 1 202 ? 28.396 -3.706 5.722 1.00 21.47 185 GLN B O 1
ATOM 3889 N N . ALA B 1 203 ? 26.630 -3.102 6.971 1.00 19.93 186 ALA B N 1
ATOM 3890 C CA . ALA B 1 203 ? 26.610 -1.733 6.455 1.00 18.60 186 ALA B CA 1
ATOM 3891 C C . ALA B 1 203 ? 27.902 -0.989 6.805 1.00 18.21 186 ALA B C 1
ATOM 3892 O O . ALA B 1 203 ? 28.473 -0.286 5.974 1.00 18.74 186 ALA B O 1
ATOM 3894 N N . TYR B 1 204 ? 28.360 -1.138 8.042 1.00 19.14 187 TYR B N 1
ATOM 3895 C CA . TYR B 1 204 ? 29.622 -0.523 8.448 1.00 17.96 187 TYR B CA 1
ATOM 3896 C C . TYR B 1 204 ? 30.795 -1.057 7.630 1.00 18.75 187 TYR B C 1
ATOM 3897 O O . TYR B 1 204 ? 31.629 -0.285 7.148 1.00 18.25 187 TYR B O 1
ATOM 3906 N N . MET B 1 205 ? 30.870 -2.377 7.483 1.00 17.08 188 MET B N 1
ATOM 3907 C CA . MET B 1 205 ? 31.961 -2.970 6.714 1.00 16.42 188 MET B CA 1
ATOM 3908 C C . MET B 1 205 ? 31.971 -2.421 5.292 1.00 18.43 188 MET B C 1
ATOM 3909 O O . MET B 1 205 ? 33.019 -2.030 4.780 1.00 18.70 188 MET B O 1
ATOM 3914 N N . ASN B 1 206 ? 30.806 -2.391 4.651 1.00 17.68 189 ASN B N 1
ATOM 3915 C CA . ASN B 1 206 ? 30.731 -1.819 3.314 1.00 16.17 189 ASN B CA 1
ATOM 3916 C C . ASN B 1 206 ? 31.188 -0.357 3.299 1.00 17.62 189 ASN B C 1
ATOM 3917 O O . ASN B 1 206 ? 31.853 0.083 2.359 1.00 19.32 189 ASN B O 1
ATOM 3922 N N . SER B 1 207 ? 30.821 0.401 4.329 1.00 16.87 190 SER B N 1
ATOM 3923 C CA . SER B 1 207 ? 31.168 1.820 4.364 1.00 16.11 190 SER B CA 1
ATOM 3924 C C . SER B 1 207 ? 32.675 2.008 4.396 1.00 16.84 190 SER B C 1
ATOM 3925 O O . SER B 1 207 ? 33.208 2.933 3.774 1.00 17.59 190 SER B O 1
ATOM 3928 N N . TRP B 1 208 ? 33.360 1.119 5.108 1.00 18.08 191 TRP B N 1
ATOM 3929 C CA . TRP B 1 208 ? 34.814 1.192 5.197 1.00 15.89 191 TRP B CA 1
ATOM 3930 C C . TRP B 1 208 ? 35.502 0.743 3.912 1.00 18.05 191 TRP B C 1
ATOM 3931 O O . TRP B 1 208 ? 36.548 1.291 3.552 1.00 20.33 191 TRP B O 1
ATOM 3942 N N . GLU B 1 209 ? 34.922 -0.246 3.228 1.00 17.99 192 GLU B N 1
ATOM 3943 C CA . GLU B 1 209 ? 35.447 -0.685 1.935 1.00 18.09 192 GLU B CA 1
ATOM 3944 C C . GLU B 1 209 ? 35.254 0.387 0.865 1.00 17.43 192 GLU B C 1
ATOM 3945 O O . GLU B 1 209 ? 36.127 0.592 0.015 1.00 19.17 192 GLU B O 1
ATOM 3951 N N . ASN B 1 210 ? 34.104 1.059 0.902 1.00 18.04 193 ASN B N 1
ATOM 3952 C CA . ASN B 1 210 ? 33.779 2.080 -0.087 1.00 17.14 193 ASN B CA 1
ATOM 3953 C C . ASN B 1 210 ? 34.400 3.440 0.227 1.00 18.06 193 ASN B C 1
ATOM 3954 O O . ASN B 1 210 ? 34.670 4.229 -0.682 1.00 19.13 193 ASN B O 1
ATOM 3959 N N . GLY B 1 211 ? 34.618 3.703 1.517 1.00 19.05 194 GLY B N 1
ATOM 3960 C CA . GLY B 1 211 ? 35.225 4.945 1.960 1.00 17.63 194 GLY B CA 1
ATOM 3961 C C . GLY B 1 211 ? 36.738 4.840 1.906 1.00 18.55 194 GLY B C 1
ATOM 3962 O O . GLY B 1 211 ? 37.277 3.888 1.353 1.00 20.80 194 GLY B O 1
ATOM 3963 N N . SER B 1 212 ? 37.421 5.820 2.483 1.00 17.16 195 SER B N 1
ATOM 3964 C CA . SER B 1 212 ? 38.880 5.848 2.462 1.00 17.70 195 SER B CA 1
ATOM 3965 C C . SER B 1 212 ? 39.432 6.120 3.843 1.00 18.88 195 SER B C 1
ATOM 3966 O O . SER B 1 212 ? 39.197 7.187 4.407 1.00 19.49 195 SER B O 1
ATOM 3969 N N . VAL B 1 213 ? 40.187 5.167 4.381 1.00 18.11 196 VAL B N 1
ATOM 3970 C CA . VAL B 1 213 ? 40.795 5.370 5.691 1.00 17.90 196 VAL B CA 1
ATOM 3971 C C . VAL B 1 213 ? 41.826 6.494 5.632 1.00 17.58 196 VAL B C 1
ATOM 3972 O O . VAL B 1 213 ? 41.988 7.246 6.589 1.00 19.34 196 VAL B O 1
ATOM 3976 N N . LEU B 1 214 ? 42.501 6.629 4.492 1.00 18.31 197 LEU B N 1
ATOM 3977 C CA . LEU B 1 214 ? 43.440 7.736 4.315 1.00 17.20 197 LEU B CA 1
ATOM 3978 C C . LEU B 1 214 ? 42.706 9.072 4.431 1.00 19.07 197 LEU B C 1
ATOM 3979 O O . LEU B 1 214 ? 43.182 10.006 5.095 1.00 18.60 197 LEU B O 1
ATOM 3984 N N . SER B 1 215 ? 41.541 9.157 3.794 1.00 17.66 198 SER B N 1
ATOM 3985 C CA . SER B 1 215 ? 40.732 10.365 3.881 1.00 15.52 198 SER B CA 1
ATOM 3986 C C . SER B 1 215 ? 40.324 10.613 5.331 1.00 14.93 198 SER B C 1
ATOM 3987 O O . SER B 1 215 ? 40.452 11.726 5.824 1.00 16.37 198 SER B O 1
ATOM 3990 N N . MET B 1 216 ? 39.839 9.573 6.011 1.00 16.49 199 MET B N 1
ATOM 3991 C CA . MET B 1 216 ? 39.411 9.722 7.403 1.00 17.20 199 MET B CA 1
ATOM 3992 C C . MET B 1 216 ? 40.509 10.299 8.273 1.00 17.26 199 MET B C 1
ATOM 3993 O O . MET B 1 216 ? 40.265 11.166 9.112 1.00 19.04 199 MET B O 1
ATOM 3998 N N . LEU B 1 217 ? 41.715 9.772 8.099 1.00 17.25 200 LEU B N 1
ATOM 3999 C CA . LEU B 1 217 ? 42.834 10.154 8.949 1.00 18.17 200 LEU B CA 1
ATOM 4000 C C . LEU B 1 217 ? 43.325 11.552 8.600 1.00 19.70 200 LEU B C 1
ATOM 4001 O O . LEU B 1 217 ? 43.897 12.248 9.444 1.00 21.06 200 LEU B O 1
ATOM 4006 N N . SER B 1 218 ? 43.098 11.961 7.355 1.00 20.40 201 SER B N 1
ATOM 4007 C CA . SER B 1 218 ? 43.529 13.282 6.898 1.00 20.35 201 SER B CA 1
ATOM 4008 C C . SER B 1 218 ? 42.883 14.403 7.710 1.00 18.46 201 SER B C 1
ATOM 4009 O O . SER B 1 218 ? 43.495 15.448 7.925 1.00 19.06 201 SER B O 1
ATOM 4012 N N . TYR B 1 219 ? 41.641 14.196 8.142 1.00 17.02 202 TYR B N 1
ATOM 4013 C CA . TYR B 1 219 ? 40.985 15.142 9.042 1.00 17.98 202 TYR B CA 1
ATOM 4014 C C . TYR B 1 219 ? 41.885 15.431 10.245 1.00 17.86 202 TYR B C 1
ATOM 4015 O O . TYR B 1 219 ? 42.088 16.584 10.633 1.00 17.95 202 TYR B O 1
ATOM 4024 N N . TYR B 1 220 ? 42.410 14.367 10.844 1.00 18.47 203 TYR B N 1
ATOM 4025 C CA . TYR B 1 220 ? 43.199 14.488 12.069 1.00 17.56 203 TYR B CA 1
ATOM 4026 C C . TYR B 1 220 ? 44.574 15.076 11.808 1.00 19.00 203 TYR B C 1
ATOM 4027 O O . TYR B 1 220 ? 45.172 15.732 12.677 1.00 20.83 203 TYR B O 1
ATOM 4036 N N . ARG B 1 221 ? 45.089 14.820 10.614 1.00 19.33 204 ARG B N 1
ATOM 4037 C CA . ARG B 1 221 ? 46.443 15.249 10.293 1.00 20.63 204 ARG B CA 1
ATOM 4038 C C . ARG B 1 221 ? 46.567 16.763 10.102 1.00 22.25 204 ARG B C 1
ATOM 4039 O O . ARG B 1 221 ? 47.675 17.288 10.000 1.00 26.18 204 ARG B O 1
ATOM 4047 N N . ASN B 1 222 ? 45.432 17.460 10.091 1.00 21.40 205 ASN B N 1
ATOM 4048 C CA . ASN B 1 222 ? 45.427 18.925 10.031 1.00 21.88 205 ASN B CA 1
ATOM 4049 C C . ASN B 1 222 ? 45.192 19.591 11.386 1.00 22.05 205 ASN B C 1
ATOM 4050 O O . ASN B 1 222 ? 45.224 20.820 11.491 1.00 23.95 205 ASN B O 1
ATOM 4055 N N . LEU B 1 223 ? 44.941 18.789 12.417 1.00 21.28 206 LEU B N 1
ATOM 4056 C CA . LEU B 1 223 ? 44.656 19.340 13.751 1.00 22.92 206 LEU B CA 1
ATOM 4057 C C . LEU B 1 223 ? 45.859 20.049 14.350 1.00 25.79 206 LEU B C 1
ATOM 4058 O O . LEU B 1 223 ? 46.999 19.617 14.158 1.00 24.70 206 LEU B O 1
ATOM 4063 N N . LYS B 1 224 ? 45.601 21.130 15.085 1.00 28.13 207 LYS B N 1
ATOM 4064 C CA . LYS B 1 224 ? 46.672 21.902 15.709 1.00 31.37 207 LYS B CA 1
ATOM 4065 C C . LYS B 1 224 ? 46.530 21.849 17.226 1.00 32.94 207 LYS B C 1
ATOM 4066 O O . LYS B 1 224 ? 46.166 22.842 17.858 1.00 33.04 207 LYS B O 1
ATOM 4072 N N . ILE B 1 225 ? 46.813 20.688 17.808 1.00 31.87 208 ILE B N 1
ATOM 4073 C CA . ILE B 1 225 ? 46.611 20.494 19.243 1.00 32.14 208 ILE B CA 1
ATOM 4074 C C . ILE B 1 225 ? 47.747 19.706 19.880 1.00 35.10 208 ILE B C 1
ATOM 4075 O O . ILE B 1 225 ? 47.551 19.016 20.879 1.00 36.83 208 ILE B O 1
ATOM 4080 N N . PHE B 1 226 ? 48.941 19.817 19.314 1.00 36.17 209 PHE B N 1
ATOM 4081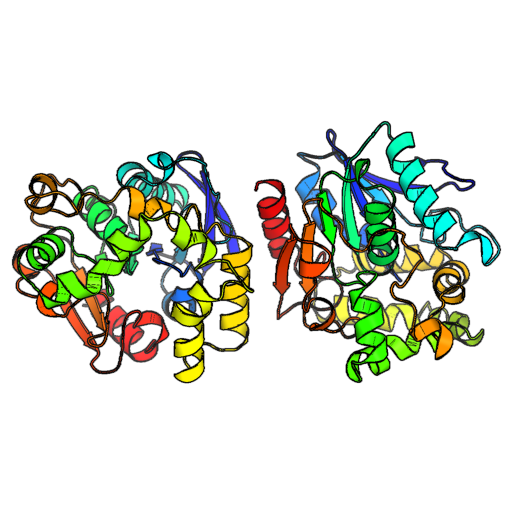 C CA . PHE B 1 226 ? 50.037 18.962 19.750 1.00 39.69 209 PHE B CA 1
ATOM 4082 C C . PHE B 1 226 ? 51.209 19.720 20.361 1.00 44.33 209 PHE B C 1
ATOM 4083 O O . PHE B 1 226 ? 51.891 19.198 21.235 1.00 50.11 209 PHE B O 1
ATOM 4091 N N . THR B 1 227 ? 51.431 20.953 19.920 1.00 44.85 210 THR B N 1
ATOM 4092 C CA . THR B 1 227 ? 52.493 21.778 20.497 1.00 45.19 210 THR B CA 1
ATOM 4093 C C . THR B 1 227 ? 51.970 22.584 21.686 1.00 46.97 210 THR B C 1
ATOM 4094 O O . THR B 1 227 ? 50.812 23.001 21.696 1.00 45.66 210 THR B O 1
ATOM 4098 N N . GLU B 1 228 ? 52.812 22.800 22.695 1.00 50.21 211 GLU B N 1
ATOM 4099 C CA . GLU B 1 228 ? 52.401 23.623 23.831 1.00 52.08 211 GLU B CA 1
ATOM 4100 C C . GLU B 1 228 ? 51.827 24.937 23.315 1.00 50.19 211 GLU B C 1
ATOM 4101 O O . GLU B 1 228 ? 50.845 25.454 23.847 1.00 50.10 211 GLU B O 1
ATOM 4107 N N . GLU B 1 229 ? 52.446 25.454 22.259 1.00 48.52 212 GLU B N 1
ATOM 4108 C CA . GLU B 1 229 ? 52.000 26.668 21.593 1.00 48.15 212 GLU B CA 1
ATOM 4109 C C . GLU B 1 229 ? 50.561 26.552 21.104 1.00 45.30 212 GLU B C 1
ATOM 4110 O O . GLU B 1 229 ? 49.724 27.405 21.400 1.00 45.85 212 GLU B O 1
ATOM 4116 N N . ASP B 1 230 ? 50.281 25.498 20.344 1.00 41.21 213 ASP B N 1
ATOM 4117 C CA . ASP B 1 230 ? 48.955 25.307 19.779 1.00 39.96 213 ASP B CA 1
ATOM 4118 C C . ASP B 1 230 ? 47.912 25.029 20.859 1.00 35.31 213 ASP B C 1
ATOM 4119 O O . ASP B 1 230 ? 46.751 25.387 20.700 1.00 34.10 213 ASP B O 1
ATOM 4124 N N . LEU B 1 231 ? 48.331 24.397 21.954 1.00 34.18 214 LEU B N 1
ATOM 4125 C CA . LEU B 1 231 ? 47.421 24.089 23.053 1.00 36.27 214 LEU B CA 1
ATOM 4126 C C . LEU B 1 231 ? 46.959 25.336 23.797 1.00 36.85 214 LEU B C 1
ATOM 4127 O O . LEU B 1 231 ? 45.937 25.306 24.486 1.00 36.88 214 LEU B O 1
ATOM 4132 N N . ARG B 1 232 ? 47.708 26.428 23.661 1.00 34.93 215 ARG B N 1
ATOM 4133 C CA . ARG B 1 232 ? 47.342 27.676 24.325 1.00 34.46 215 ARG B CA 1
ATOM 4134 C C . ARG B 1 232 ? 46.178 28.383 23.625 1.00 34.85 215 ARG B C 1
ATOM 4135 O O . ARG B 1 232 ? 45.541 29.263 24.210 1.00 36.18 215 ARG B O 1
ATOM 4143 N N . ARG B 1 233 ? 45.898 27.991 22.383 1.00 31.93 216 ARG B N 1
ATOM 4144 C CA . ARG B 1 233 ? 44.796 28.576 21.618 1.00 31.74 216 ARG B CA 1
ATOM 4145 C C . ARG B 1 233 ? 43.464 28.446 22.344 1.00 30.12 216 ARG B C 1
ATOM 4146 O O . ARG B 1 233 ? 43.188 27.425 22.970 1.00 29.32 216 ARG B O 1
ATOM 4154 N N . LYS B 1 234 ? 42.631 29.476 22.233 1.00 30.55 217 LYS B N 1
ATOM 4155 C CA . LYS B 1 234 ? 41.340 29.482 22.915 1.00 29.35 217 LYS B CA 1
ATOM 4156 C C . LYS B 1 234 ? 40.351 28.471 22.337 1.00 28.49 217 LYS B C 1
ATOM 4157 O O . LYS B 1 234 ? 39.554 27.883 23.072 1.00 26.99 217 LYS B O 1
ATOM 4163 N N . SER B 1 235 ? 40.384 28.275 21.023 1.00 26.33 218 SER B N 1
ATOM 4164 C CA . SER B 1 235 ? 39.427 27.361 20.404 1.00 26.34 218 SER B CA 1
ATOM 4165 C C . SER B 1 235 ? 40.098 26.365 19.466 1.00 25.25 218 SER B C 1
ATOM 4166 O O . SER B 1 235 ? 41.167 26.632 18.912 1.00 27.10 218 SER B O 1
ATOM 4169 N N . LEU B 1 236 ? 39.460 25.210 19.309 1.00 21.20 219 LEU B N 1
ATOM 4170 C CA . LEU B 1 236 ? 40.005 24.118 18.515 1.00 20.35 219 LEU B CA 1
ATOM 4171 C C . LEU B 1 236 ? 40.260 24.551 17.072 1.00 21.62 219 LEU B C 1
ATOM 4172 O O . LEU B 1 236 ? 41.264 24.167 16.462 1.00 22.53 219 LEU B O 1
ATOM 4177 N N . PHE B 1 237 ? 39.331 25.337 16.528 1.00 23.60 220 PHE B N 1
ATOM 4178 C CA . PHE B 1 237 ? 39.493 25.942 15.216 1.00 21.95 220 PHE B CA 1
ATOM 4179 C C . PHE B 1 237 ? 39.244 27.423 15.408 1.00 23.42 220 PHE B C 1
ATOM 4180 O O . PHE B 1 237 ? 38.502 27.809 16.309 1.00 24.10 220 PHE B O 1
ATOM 4188 N N . PRO B 1 238 ? 39.880 28.262 14.584 1.00 25.02 221 PRO B N 1
ATOM 4189 C CA . PRO B 1 238 ? 39.781 29.715 14.748 1.00 25.84 221 PRO B CA 1
ATOM 4190 C C . PRO B 1 238 ? 38.338 30.205 14.731 1.00 25.50 221 PRO B C 1
ATOM 4191 O O . PRO B 1 238 ? 37.566 29.814 13.852 1.00 24.51 221 PRO B O 1
ATOM 4195 N N . LEU B 1 239 ? 37.994 31.053 15.698 1.00 25.62 222 LEU B N 1
ATOM 4196 C CA . LEU B 1 239 ? 36.677 31.681 15.777 1.00 24.29 222 LEU B CA 1
ATOM 4197 C C . LEU B 1 239 ? 36.807 33.123 16.255 1.00 25.62 222 LEU B C 1
ATOM 4198 O O . LEU B 1 239 ? 37.666 33.435 17.085 1.00 28.37 222 LEU B O 1
ATOM 4203 N N . GLU B 1 240 ? 35.943 33.991 15.738 1.00 26.47 223 GLU B N 1
ATOM 4204 C CA . GLU B 1 240 ? 35.896 35.388 16.159 1.00 30.61 223 GLU B CA 1
ATOM 4205 C C . GLU B 1 240 ? 35.076 35.597 17.435 1.00 32.94 223 GLU B C 1
ATOM 4206 O O . GLU B 1 240 ? 35.369 36.499 18.219 1.00 35.63 223 GLU B O 1
ATOM 4212 N N . GLU B 1 241 ? 34.043 34.781 17.633 1.00 33.59 224 GLU B N 1
ATOM 4213 C CA . GLU B 1 241 ? 33.170 34.934 18.802 1.00 35.41 224 GLU B CA 1
ATOM 4214 C C . GLU B 1 241 ? 33.298 33.767 19.778 1.00 33.00 224 GLU B C 1
ATOM 4215 O O . GLU B 1 241 ? 33.540 32.633 19.366 1.00 33.24 224 GLU B O 1
ATOM 4221 N N . GLU B 1 242 ? 33.135 34.058 21.068 1.00 31.16 225 GLU B N 1
ATOM 4222 C CA . GLU B 1 242 ? 33.189 33.044 22.120 1.00 30.54 225 GLU B CA 1
ATOM 4223 C C . GLU B 1 242 ? 31.787 32.583 22.501 1.00 30.04 225 GLU B C 1
ATOM 4224 O O . GLU B 1 242 ? 31.604 31.477 23.019 1.00 30.45 225 GLU B O 1
ATOM 4230 N N . VAL B 1 243 ? 30.797 33.429 22.238 1.00 29.01 226 VAL B N 1
ATOM 4231 C CA . VAL B 1 243 ? 29.416 33.141 22.627 1.00 28.67 226 VAL B CA 1
ATOM 4232 C C . VAL B 1 243 ? 28.517 32.831 21.433 1.00 27.33 226 VAL B C 1
ATOM 4233 O O . VAL B 1 243 ? 28.459 33.600 20.476 1.00 29.84 226 VAL B O 1
ATOM 4237 N N . LEU B 1 244 ? 27.824 31.695 21.503 1.00 23.95 227 LEU B N 1
ATOM 4238 C CA . LEU B 1 244 ? 26.844 31.294 20.499 1.00 23.05 227 LEU B CA 1
ATOM 4239 C C . LEU B 1 244 ? 25.458 31.418 21.118 1.00 26.20 227 LEU B C 1
ATOM 4240 O O . LEU B 1 244 ? 25.183 30.808 22.151 1.00 26.40 227 LEU B O 1
ATOM 4245 N N . ASN B 1 245 ? 24.587 32.201 20.486 1.00 26.38 228 ASN B N 1
ATOM 4246 C CA . ASN B 1 245 ? 23.314 32.576 21.106 1.00 26.25 228 ASN B CA 1
ATOM 4247 C C . ASN B 1 245 ? 22.069 31.811 20.664 1.00 27.36 228 ASN B C 1
ATOM 4248 O O . ASN B 1 245 ? 20.970 32.065 21.164 1.00 31.03 228 ASN B O 1
ATOM 4253 N N . ILE B 1 246 ? 22.233 30.873 19.743 1.00 23.38 229 ILE B N 1
ATOM 4254 C CA . ILE B 1 246 ? 21.098 30.094 19.258 1.00 22.31 229 ILE B CA 1
ATOM 4255 C C . ILE B 1 246 ? 20.706 29.016 20.273 1.00 20.69 229 ILE B C 1
ATOM 4256 O O . ILE B 1 246 ? 21.473 28.702 21.183 1.00 20.62 229 ILE B O 1
ATOM 4261 N N . PRO B 1 247 ? 19.502 28.447 20.124 1.00 21.16 230 PRO B N 1
ATOM 4262 C CA . PRO B 1 247 ? 19.109 27.378 21.045 1.00 18.64 230 PRO B CA 1
ATOM 4263 C C . PRO B 1 247 ? 19.915 26.114 20.750 1.00 18.00 230 PRO B C 1
ATOM 4264 O O . PRO B 1 247 ? 20.030 25.713 19.591 1.00 19.67 230 PRO B O 1
ATOM 4268 N N . VAL B 1 248 ? 20.461 25.506 21.796 1.00 17.61 231 VAL B N 1
ATOM 4269 C CA . VAL B 1 248 ? 21.277 24.306 21.668 1.00 17.47 231 VAL B CA 1
ATOM 4270 C C . VAL B 1 248 ? 20.834 23.236 22.666 1.00 18.74 231 VAL B C 1
ATOM 4271 O O . VAL B 1 248 ? 20.517 23.539 23.822 1.00 20.30 231 VAL B O 1
ATOM 4275 N N . GLN B 1 249 ? 20.818 21.990 22.205 1.00 17.59 232 GLN B N 1
ATOM 4276 C CA . GLN B 1 249 ? 20.594 20.839 23.065 1.00 16.92 232 GLN B CA 1
ATOM 4277 C C . GLN B 1 249 ? 21.807 19.925 23.010 1.00 17.04 232 GLN B C 1
ATOM 4278 O O . GLN B 1 249 ? 22.281 19.577 21.916 1.00 18.05 232 GLN B O 1
ATOM 4284 N N . ILE B 1 250 ? 22.321 19.550 24.183 1.00 15.78 233 ILE B N 1
ATOM 4285 C CA . ILE B 1 250 ? 23.396 18.561 24.278 1.00 16.52 233 ILE B CA 1
ATOM 4286 C C . ILE B 1 250 ? 22.815 17.232 24.736 1.00 17.69 233 ILE B C 1
ATOM 4287 O O . ILE B 1 250 ? 22.044 17.189 25.699 1.00 18.59 233 ILE B O 1
ATOM 4292 N N . ILE B 1 251 ? 23.179 16.149 24.053 1.00 17.07 234 ILE B N 1
ATOM 4293 C CA . ILE B 1 251 ? 22.762 14.813 24.463 1.00 17.77 234 ILE B CA 1
ATOM 4294 C C . ILE B 1 251 ? 24.031 13.972 24.553 1.00 17.02 234 ILE B C 1
ATOM 4295 O O . ILE B 1 251 ? 24.652 13.656 23.537 1.00 18.56 234 ILE B O 1
ATOM 4300 N N . TRP B 1 252 ? 24.422 13.629 25.773 1.00 15.99 235 TRP B N 1
ATOM 4301 C CA . TRP B 1 252 ? 25.802 13.225 26.051 1.00 14.67 235 TRP B CA 1
ATOM 4302 C C . TRP B 1 252 ? 25.880 11.890 26.772 1.00 17.72 235 TRP B C 1
ATOM 4303 O O . TRP B 1 252 ? 25.268 11.724 27.823 1.00 18.83 235 TRP B O 1
ATOM 4314 N N . GLY B 1 253 ? 26.640 10.948 26.217 1.00 18.61 236 GLY B N 1
ATOM 4315 C CA . GLY B 1 253 ? 26.861 9.666 26.871 1.00 18.83 236 GLY B CA 1
ATOM 4316 C C . GLY B 1 253 ? 28.012 9.767 27.855 1.00 19.56 236 GLY B C 1
ATOM 4317 O O . GLY B 1 253 ? 29.135 10.051 27.453 1.00 19.24 236 GLY B O 1
ATOM 4318 N N . ASN B 1 254 ? 27.738 9.548 29.141 1.00 19.45 237 ASN B N 1
ATOM 4319 C CA . ASN B 1 254 ? 28.753 9.748 30.175 1.00 21.58 237 ASN B CA 1
ATOM 4320 C C . ASN B 1 254 ? 29.925 8.771 30.104 1.00 22.14 237 ASN B C 1
ATOM 4321 O O . ASN B 1 254 ? 31.013 9.068 30.602 1.00 25.01 237 ASN B O 1
ATOM 4326 N N . GLN B 1 255 ? 29.707 7.599 29.514 1.00 21.65 238 GLN B N 1
ATOM 4327 C CA . GLN B 1 255 ? 30.737 6.558 29.533 1.00 22.33 238 GLN B CA 1
ATOM 4328 C C . GLN B 1 255 ? 31.738 6.666 28.384 1.00 21.84 238 GLN B C 1
ATOM 4329 O O . GLN B 1 255 ? 32.646 5.847 28.264 1.00 23.50 238 GLN B O 1
ATOM 4335 N N . ASP B 1 256 ? 31.570 7.681 27.547 1.00 20.75 239 ASP B N 1
ATOM 4336 C CA . ASP B 1 256 ? 32.451 7.892 26.403 1.00 21.36 239 ASP B CA 1
ATOM 4337 C C . ASP B 1 256 ? 33.921 7.895 26.828 1.00 23.26 239 ASP B C 1
ATOM 4338 O O . ASP B 1 256 ? 34.335 8.732 27.617 1.00 24.60 239 ASP B O 1
ATOM 4343 N N . PRO B 1 257 ? 34.717 6.955 26.300 1.00 24.69 240 PRO B N 1
ATOM 4344 C CA . PRO B 1 257 ? 36.146 6.948 26.643 1.00 26.59 240 PRO B CA 1
ATOM 4345 C C . PRO B 1 257 ? 36.950 7.988 25.859 1.00 27.53 240 PRO B C 1
ATOM 4346 O O . PRO B 1 257 ? 38.139 8.181 26.130 1.00 28.13 240 PRO B O 1
ATOM 4350 N N . THR B 1 258 ? 36.308 8.648 24.899 1.00 24.88 241 THR B N 1
ATOM 4351 C CA . THR B 1 258 ? 37.007 9.588 24.024 1.00 25.66 241 THR B CA 1
ATOM 4352 C C . THR B 1 258 ? 36.826 11.031 24.470 1.00 22.48 241 THR B C 1
ATOM 4353 O O . THR B 1 258 ? 37.749 11.832 24.394 1.00 24.63 241 THR B O 1
ATOM 4357 N N . PHE B 1 259 ? 35.628 11.362 24.932 1.00 22.35 242 PHE B N 1
ATOM 4358 C CA . PHE B 1 259 ? 35.352 12.714 25.406 1.00 21.78 242 PHE B CA 1
ATOM 4359 C C . PHE B 1 259 ? 34.863 12.675 26.845 1.00 23.58 242 PHE B C 1
ATOM 4360 O O . PHE B 1 259 ? 33.833 12.075 27.143 1.00 26.08 242 PHE B O 1
ATOM 4368 N N . MET B 1 260 ? 35.620 13.305 27.738 1.00 23.14 243 MET B N 1
ATOM 4369 C CA . MET B 1 260 ? 35.328 13.262 29.166 1.00 25.07 243 MET B CA 1
ATOM 4370 C C . MET B 1 260 ? 34.122 14.133 29.525 1.00 25.73 243 MET B C 1
ATOM 4371 O O . MET B 1 260 ? 33.806 15.088 28.817 1.00 23.54 243 MET B O 1
ATOM 4376 N N . PRO B 1 261 ? 33.446 13.806 30.638 1.00 27.28 244 PRO B N 1
ATOM 4377 C CA . PRO B 1 261 ? 32.239 14.543 31.024 1.00 27.06 244 PRO B CA 1
ATOM 4378 C C . PRO B 1 261 ? 32.500 16.026 31.260 1.00 25.16 244 PRO B C 1
ATOM 4379 O O . PRO B 1 261 ? 31.598 16.843 31.045 1.00 26.18 244 PRO B O 1
ATOM 4383 N N . GLU B 1 262 ? 33.712 16.370 31.691 1.00 24.11 245 GLU B N 1
ATOM 4384 C CA . GLU B 1 262 ? 34.039 17.752 32.031 1.00 23.97 245 GLU B CA 1
ATOM 4385 C C . GLU B 1 262 ? 34.042 18.699 30.832 1.00 22.99 245 GLU B C 1
ATOM 4386 O O . GLU B 1 262 ? 34.126 19.914 30.996 1.00 24.90 245 GLU B O 1
ATOM 4392 N N . ASN B 1 263 ? 33.959 18.152 29.627 1.00 21.95 246 ASN B N 1
ATOM 4393 C CA . ASN B 1 263 ? 33.777 18.998 28.456 1.00 20.55 246 ASN B CA 1
ATOM 4394 C C . ASN B 1 263 ? 32.514 19.860 28.567 1.00 21.78 246 ASN B C 1
ATOM 4395 O O . ASN B 1 263 ? 32.397 20.906 27.926 1.00 22.74 246 ASN B O 1
ATOM 4400 N N . LEU B 1 264 ? 31.567 19.416 29.384 1.00 20.74 247 LEU B N 1
ATOM 4401 C CA . LEU B 1 264 ? 30.310 20.145 29.543 1.00 21.73 247 LEU B CA 1
ATOM 4402 C C . LEU B 1 264 ? 30.352 21.188 30.658 1.00 23.92 247 LEU B C 1
ATOM 4403 O O . LEU B 1 264 ? 29.454 22.023 30.751 1.00 25.00 247 LEU B O 1
ATOM 4408 N N . ASP B 1 265 ? 31.379 21.133 31.505 1.00 25.18 248 ASP B N 1
ATOM 4409 C CA . ASP B 1 265 ? 31.502 22.087 32.604 1.00 26.85 248 ASP B CA 1
ATOM 4410 C C . ASP B 1 265 ? 31.578 23.520 32.087 1.00 27.57 248 ASP B C 1
ATOM 4411 O O . ASP B 1 265 ? 32.406 23.833 31.232 1.00 29.15 248 ASP B O 1
ATOM 4416 N N . GLY B 1 266 ? 30.716 24.385 32.616 1.00 27.61 249 GLY B N 1
ATOM 4417 C CA . GLY B 1 266 ? 30.709 25.791 32.254 1.00 27.15 249 GLY B CA 1
ATOM 4418 C C . GLY B 1 266 ? 30.428 26.087 30.790 1.00 27.20 249 GLY B C 1
ATOM 4419 O O . GLY B 1 266 ? 30.737 27.174 30.299 1.00 27.91 249 GLY B O 1
ATOM 4420 N N . ILE B 1 267 ? 29.836 25.129 30.084 1.00 26.06 250 ILE B N 1
ATOM 4421 C CA . ILE B 1 267 ? 29.566 25.325 28.665 1.00 25.62 250 ILE B CA 1
ATOM 4422 C C . ILE B 1 267 ? 28.549 26.449 28.460 1.00 25.30 250 ILE B C 1
ATOM 4423 O O . ILE B 1 267 ? 28.547 27.111 27.423 1.00 26.31 250 ILE B O 1
ATOM 4428 N N . GLU B 1 268 ? 27.708 26.678 29.467 1.00 24.03 251 GLU B N 1
ATOM 4429 C CA . GLU B 1 268 ? 26.679 27.705 29.377 1.00 28.20 251 GLU B CA 1
ATOM 4430 C C . GLU B 1 268 ? 27.269 29.114 29.283 1.00 27.87 251 GLU B C 1
ATOM 4431 O O . GLU B 1 268 ? 26.584 30.053 28.877 1.00 28.46 251 GLU B O 1
ATOM 4437 N N . GLU B 1 269 ? 28.533 29.270 29.668 1.00 28.45 252 GLU B N 1
ATOM 4438 C CA . GLU B 1 269 ? 29.190 30.562 29.524 1.00 30.09 252 GLU B CA 1
ATOM 4439 C C . GLU B 1 269 ? 29.413 30.863 28.043 1.00 28.67 252 GLU B C 1
ATOM 4440 O O . GLU B 1 269 ? 29.400 32.021 27.624 1.00 29.58 252 GLU B O 1
ATOM 4446 N N . TYR B 1 270 ? 29.613 29.810 27.254 1.00 25.49 253 TYR B N 1
ATOM 4447 C CA . TYR B 1 270 ? 29.816 29.955 25.818 1.00 25.30 253 TYR B CA 1
ATOM 4448 C C . TYR B 1 270 ? 28.511 29.823 25.041 1.00 23.94 253 TYR B C 1
ATOM 4449 O O . TYR B 1 270 ? 28.401 30.315 23.923 1.00 27.99 253 TYR B O 1
ATOM 4458 N N . VAL B 1 271 ? 27.532 29.147 25.634 1.00 20.73 254 VAL B N 1
ATOM 4459 C CA . VAL B 1 271 ? 26.270 28.856 24.953 1.00 21.04 254 VAL B CA 1
ATOM 4460 C C . VAL B 1 271 ? 25.114 29.099 25.931 1.00 20.93 254 VAL B C 1
ATOM 4461 O O . VAL B 1 271 ? 24.619 28.171 26.558 1.00 22.97 254 VAL B O 1
ATOM 4465 N N . PRO B 1 272 ? 24.686 30.361 26.066 1.00 22.75 255 PRO B N 1
ATOM 4466 C CA . PRO B 1 272 ? 23.783 30.729 27.168 1.00 24.34 255 PRO B CA 1
ATOM 4467 C C . PRO B 1 272 ? 22.428 30.032 27.113 1.00 24.23 255 PRO B C 1
ATOM 4468 O O . PRO B 1 272 ? 21.829 29.733 28.161 1.00 24.09 255 PRO B O 1
ATOM 4472 N N . ASN B 1 273 ? 21.937 29.794 25.905 1.00 22.69 256 ASN B N 1
ATOM 4473 C CA A ASN B 1 273 ? 20.642 29.158 25.724 0.49 23.27 256 ASN B CA 1
ATOM 4474 C CA B ASN B 1 273 ? 20.639 29.158 25.728 0.51 22.61 256 ASN B CA 1
ATOM 4475 C C . ASN B 1 273 ? 20.817 27.682 25.422 1.00 23.65 256 ASN B C 1
ATOM 4476 O O . ASN B 1 273 ? 20.558 27.231 24.306 1.00 26.83 256 ASN B O 1
ATOM 4485 N N . ILE B 1 274 ? 21.279 26.942 26.421 1.00 22.43 257 ILE B N 1
ATOM 4486 C CA . ILE B 1 274 ? 21.585 25.533 26.236 1.00 22.70 257 ILE B CA 1
ATOM 4487 C C . ILE B 1 274 ? 20.814 24.663 27.209 1.00 21.00 257 ILE B C 1
ATOM 4488 O O . ILE B 1 274 ? 20.535 25.077 28.338 1.00 24.91 257 ILE B O 1
ATOM 4493 N N . SER B 1 275 ? 20.439 23.476 26.742 1.00 18.97 258 SER B N 1
ATOM 4494 C CA . SER B 1 275 ? 19.883 22.427 27.590 1.00 19.80 258 SER B CA 1
ATOM 4495 C C . SER B 1 275 ? 20.810 21.227 27.485 1.00 19.40 258 SER B C 1
ATOM 4496 O O . SER B 1 275 ? 21.324 20.931 26.411 1.00 20.82 258 SER B O 1
ATOM 4499 N N . VAL B 1 276 ? 21.037 20.545 28.600 1.00 17.43 259 VAL B N 1
ATOM 4500 C CA . VAL B 1 276 ? 21.952 19.416 28.617 1.00 18.41 259 VAL B CA 1
ATOM 4501 C C . VAL B 1 276 ? 21.260 18.172 29.164 1.00 18.90 259 VAL B C 1
ATOM 4502 O O . VAL B 1 276 ? 20.640 18.217 30.229 1.00 20.09 259 VAL B O 1
ATOM 4506 N N . HIS B 1 277 ? 21.356 17.067 28.429 1.00 18.10 260 HIS B N 1
ATOM 4507 C CA . HIS B 1 277 ? 20.831 15.782 28.898 1.00 17.88 260 HIS B CA 1
ATOM 4508 C C . HIS B 1 277 ? 21.973 14.783 28.899 1.00 18.84 260 HIS B C 1
ATOM 4509 O O . HIS B 1 277 ? 22.567 14.516 27.844 1.00 20.95 260 HIS B O 1
ATOM 4516 N N . ARG B 1 278 ? 22.290 14.242 30.075 1.00 17.40 261 ARG B N 1
ATOM 4517 C CA . ARG B 1 278 ? 23.390 13.286 30.198 1.00 19.21 261 ARG B CA 1
ATOM 4518 C C . ARG B 1 278 ? 22.861 11.877 30.461 1.00 21.31 261 ARG B C 1
ATOM 4519 O O . ARG B 1 278 ? 22.049 11.675 31.370 1.00 22.85 261 ARG B O 1
ATOM 4527 N N . LEU B 1 279 ? 23.327 10.914 29.666 1.00 20.06 262 LEU B N 1
ATOM 4528 C CA . LEU B 1 279 ? 22.968 9.508 29.837 1.00 19.02 262 LEU B CA 1
ATOM 4529 C C . LEU B 1 279 ? 24.064 8.770 30.600 1.00 21.47 262 LEU B C 1
ATOM 4530 O O . LEU B 1 279 ? 25.189 8.638 30.119 1.00 21.24 262 LEU B O 1
ATOM 4535 N N . ALA B 1 280 ? 23.746 8.292 31.795 1.00 24.99 263 ALA B N 1
ATOM 4536 C CA . ALA B 1 280 ? 24.739 7.584 32.597 1.00 26.21 263 ALA B CA 1
ATOM 4537 C C . ALA B 1 280 ? 25.105 6.235 31.980 1.00 28.31 263 ALA B C 1
ATOM 4538 O O . ALA B 1 280 ? 26.215 5.732 32.178 1.00 28.88 263 ALA B O 1
ATOM 4540 N N . GLU B 1 281 ? 24.167 5.655 31.235 1.00 28.65 264 GLU B N 1
ATOM 4541 C CA . GLU B 1 281 ? 24.315 4.296 30.720 1.00 33.83 264 GLU B CA 1
ATOM 4542 C C . GLU B 1 281 ? 24.659 4.244 29.232 1.00 30.48 264 GLU B C 1
ATOM 4543 O O . GLU B 1 281 ? 24.570 3.184 28.611 1.00 34.03 264 GLU B O 1
ATOM 4549 N N . ALA B 1 282 ? 25.042 5.380 28.658 1.00 24.86 265 ALA B N 1
ATOM 4550 C CA . ALA B 1 282 ? 25.481 5.405 27.261 1.00 21.23 265 ALA B CA 1
ATOM 4551 C C . ALA B 1 282 ? 26.924 5.861 27.142 1.00 21.87 265 ALA B C 1
ATOM 4552 O O . ALA B 1 282 ? 27.433 6.593 27.997 1.00 21.49 265 ALA B O 1
ATOM 4554 N N . SER B 1 283 ? 27.568 5.432 26.061 1.00 20.60 266 SER B N 1
ATOM 4555 C CA . SER B 1 283 ? 28.949 5.781 25.788 1.00 20.06 266 SER B CA 1
ATOM 4556 C C . SER B 1 283 ? 29.035 6.819 24.666 1.00 19.84 266 SER B C 1
ATOM 4557 O O . SER B 1 283 ? 28.300 7.810 24.651 1.00 21.95 266 SER B O 1
ATOM 4560 N N . HIS B 1 284 ? 29.911 6.562 23.706 1.00 19.53 267 HIS B N 1
ATOM 4561 C CA . HIS B 1 284 ? 30.288 7.560 22.710 1.00 19.79 267 HIS B CA 1
ATOM 4562 C C . HIS B 1 284 ? 29.159 7.998 21.779 1.00 18.55 267 HIS B C 1
ATOM 4563 O O . HIS B 1 284 ? 29.165 9.121 21.280 1.00 18.79 267 HIS B O 1
ATOM 4570 N N . ALA B 1 285 ? 28.199 7.115 21.532 1.00 18.33 268 ALA B N 1
ATOM 4571 C CA . ALA B 1 285 ? 27.213 7.359 20.473 1.00 17.47 268 ALA B CA 1
ATOM 4572 C C . ALA B 1 285 ? 25.780 7.078 20.926 1.00 17.24 268 ALA B C 1
ATOM 4573 O O . ALA B 1 285 ? 25.165 6.098 20.504 1.00 17.10 268 ALA B O 1
ATOM 4575 N N . PRO B 1 286 ? 25.241 7.947 21.791 1.00 17.79 269 PRO B N 1
ATOM 4576 C CA . PRO B 1 286 ? 23.897 7.758 22.343 1.00 16.18 269 PRO B CA 1
ATOM 4577 C C . PRO B 1 286 ? 22.841 7.589 21.255 1.00 16.32 269 PRO B C 1
ATOM 4578 O O . PRO B 1 286 ? 21.871 6.882 21.475 1.00 17.98 269 PRO B O 1
ATOM 4582 N N . GLN B 1 287 ? 23.016 8.246 20.111 1.00 16.45 270 GLN B N 1
ATOM 4583 C CA . GLN B 1 287 ? 21.954 8.262 19.109 1.00 16.79 270 GLN B CA 1
ATOM 4584 C C . GLN B 1 287 ? 21.566 6.858 18.644 1.00 17.62 270 GLN B C 1
ATOM 4585 O O . GLN B 1 287 ? 20.392 6.609 18.331 1.00 18.36 270 GLN B O 1
ATOM 4591 N N . HIS B 1 288 ? 22.521 5.930 18.586 1.00 17.19 271 HIS B N 1
ATOM 4592 C CA . HIS B 1 288 ? 22.124 4.559 18.248 1.00 18.16 271 HIS B CA 1
ATOM 4593 C C . HIS B 1 288 ? 22.276 3.540 19.382 1.00 18.04 271 HIS B C 1
ATOM 4594 O O . HIS B 1 288 ? 21.787 2.421 19.270 1.00 19.45 271 HIS B O 1
ATOM 4601 N N . GLU B 1 289 ? 22.903 3.945 20.487 1.00 19.07 272 GLU B N 1
ATOM 4602 C CA . GLU B 1 289 ? 22.949 3.098 21.678 1.00 18.20 272 GLU B CA 1
ATOM 4603 C C . GLU B 1 289 ? 21.618 3.118 22.414 1.00 18.46 272 GLU B C 1
ATOM 4604 O O . GLU B 1 289 ? 21.130 2.074 22.870 1.00 21.60 272 GLU B O 1
ATOM 4610 N N . LYS B 1 290 ? 21.054 4.317 22.551 1.00 18.37 273 LYS B N 1
ATOM 4611 C CA . LYS B 1 290 ? 19.793 4.527 23.269 1.00 18.65 273 LYS B CA 1
ATOM 4612 C C . LYS B 1 290 ? 18.843 5.385 22.435 1.00 18.67 273 LYS B C 1
ATOM 4613 O O . LYS B 1 290 ? 18.489 6.489 22.840 1.00 18.31 273 LYS B O 1
ATOM 4619 N N . PRO B 1 291 ? 18.441 4.882 21.255 1.00 19.67 274 PRO B N 1
ATOM 4620 C CA . PRO B 1 291 ? 17.678 5.707 20.312 1.00 18.90 274 PRO B CA 1
ATOM 4621 C C . PRO B 1 291 ? 16.350 6.246 20.855 1.00 20.31 274 PRO B C 1
ATOM 4622 O O . PRO B 1 291 ? 16.016 7.396 20.534 1.00 21.87 274 PRO B O 1
ATOM 4626 N N . GLN B 1 292 ? 15.610 5.459 21.644 1.00 20.72 275 GLN B N 1
ATOM 4627 C CA . GLN B 1 292 ? 14.310 5.921 22.130 1.00 23.11 275 GLN B CA 1
ATOM 4628 C C . GLN B 1 292 ? 14.465 7.097 23.082 1.00 21.33 275 GLN B C 1
ATOM 4629 O O . GLN B 1 292 ? 13.762 8.101 22.956 1.00 22.25 275 GLN B O 1
ATOM 4635 N N . GLU B 1 293 ? 15.380 6.973 24.039 1.00 20.26 276 GLU B N 1
ATOM 4636 C CA . GLU B 1 293 ? 15.623 8.064 24.974 1.00 21.67 276 GLU B CA 1
ATOM 4637 C C . GLU B 1 293 ? 16.093 9.316 24.237 1.00 20.41 276 GLU B C 1
ATOM 4638 O O . GLU B 1 293 ? 15.611 10.427 24.484 1.00 20.47 276 GLU B O 1
ATOM 4644 N N . VAL B 1 294 ? 17.046 9.132 23.333 1.00 18.12 277 VAL B N 1
ATOM 4645 C CA . VAL B 1 294 ? 17.572 10.243 22.555 1.00 16.23 277 VAL B CA 1
ATOM 4646 C C . VAL B 1 294 ? 16.461 10.922 21.756 1.00 15.90 277 VAL B C 1
ATOM 4647 O O . VAL B 1 294 ? 16.327 12.144 21.786 1.00 16.82 277 VAL B O 1
ATOM 4651 N N . ASN B 1 295 ? 15.662 10.138 21.039 1.00 16.21 278 ASN B N 1
ATOM 4652 C CA . ASN B 1 295 ? 14.550 10.715 20.290 1.00 17.28 278 ASN B CA 1
ATOM 4653 C C . ASN B 1 295 ? 13.570 11.502 21.173 1.00 17.26 278 ASN B C 1
ATOM 4654 O O . ASN B 1 295 ? 13.085 12.564 20.773 1.00 18.58 278 ASN B O 1
ATOM 4659 N N . ASN B 1 296 ? 13.272 10.982 22.363 1.00 17.46 279 ASN B N 1
ATOM 4660 C CA . ASN B 1 296 ? 12.364 11.684 23.276 1.00 17.98 279 ASN B CA 1
ATOM 4661 C C . ASN B 1 296 ? 12.927 13.044 23.678 1.00 17.58 279 ASN B C 1
ATOM 4662 O O . ASN B 1 296 ? 12.221 14.051 23.701 1.00 17.40 279 ASN B O 1
ATOM 4667 N N . VAL B 1 297 ? 14.213 13.063 24.004 1.00 17.96 280 VAL B N 1
ATOM 4668 C CA . VAL B 1 297 ? 14.887 14.310 24.354 1.00 18.58 280 VAL B CA 1
ATOM 4669 C C . VAL B 1 297 ? 14.911 15.279 23.165 1.00 17.82 280 VAL B C 1
ATOM 4670 O O . VAL B 1 297 ? 14.645 16.474 23.319 1.00 17.75 280 VAL B O 1
ATOM 4674 N N . MET B 1 298 ? 15.222 14.770 21.979 1.00 17.81 281 MET B N 1
ATOM 4675 C CA . MET B 1 298 ? 15.199 15.623 20.788 1.00 15.54 281 MET B CA 1
ATOM 4676 C C . MET B 1 298 ? 13.821 16.260 20.598 1.00 16.13 281 MET B C 1
ATOM 4677 O O . MET B 1 298 ? 13.721 17.473 20.402 1.00 18.44 281 MET B O 1
ATOM 4682 N N . TRP B 1 299 ? 12.762 15.459 20.667 1.00 15.66 282 TRP B N 1
ATOM 4683 C CA . TRP B 1 299 ? 11.412 16.017 20.508 1.00 17.01 282 TRP B CA 1
ATOM 4684 C C . TRP B 1 299 ? 11.144 17.086 21.561 1.00 17.97 282 TRP B C 1
ATOM 4685 O O . TRP B 1 299 ? 10.575 18.139 21.273 1.00 18.62 282 TRP B O 1
ATOM 4696 N N . ASN B 1 300 ? 11.542 16.797 22.795 1.00 18.06 283 ASN B N 1
ATOM 4697 C CA . ASN B 1 300 ? 11.313 17.729 23.896 1.00 18.01 283 ASN B CA 1
ATOM 4698 C C . ASN B 1 300 ? 11.937 19.086 23.606 1.00 18.26 283 ASN B C 1
ATOM 4699 O O . ASN B 1 300 ? 11.313 20.134 23.814 1.00 17.95 283 ASN B O 1
ATOM 4704 N N . PHE B 1 301 ? 13.174 19.059 23.116 1.00 17.26 284 PHE B N 1
ATOM 4705 C CA . PHE B 1 301 ? 13.900 20.279 22.763 1.00 16.88 284 PHE B CA 1
ATOM 4706 C C . PHE B 1 301 ? 13.259 20.995 21.574 1.00 19.12 284 PHE B C 1
ATOM 4707 O O . PHE B 1 301 ? 13.074 22.220 21.585 1.00 19.85 284 PHE B O 1
ATOM 4715 N N . LEU B 1 302 ? 12.924 20.233 20.540 1.00 19.71 285 LEU B N 1
ATOM 4716 C CA . LEU B 1 302 ? 12.350 20.830 19.335 1.00 18.48 285 LEU B CA 1
ATOM 4717 C C . LEU B 1 302 ? 11.016 21.505 19.630 1.00 20.39 285 LEU B C 1
ATOM 4718 O O . LEU B 1 302 ? 10.645 22.494 18.980 1.00 21.76 285 LEU B O 1
ATOM 4723 N N . ASN B 1 303 ? 10.303 20.980 20.623 1.00 20.70 286 ASN B N 1
ATOM 4724 C CA . ASN B 1 303 ? 8.967 21.477 20.946 1.00 24.95 286 ASN B CA 1
ATOM 4725 C C . ASN B 1 303 ? 8.934 22.579 22.003 1.00 26.98 286 ASN B C 1
ATOM 4726 O O . ASN B 1 303 ? 7.882 23.195 22.227 1.00 28.37 286 ASN B O 1
ATOM 4731 N N . LYS B 1 304 ? 10.074 22.834 22.644 1.00 31.01 287 LYS B N 1
ATOM 4732 C CA . LYS B 1 304 ? 10.176 23.916 23.624 1.00 37.82 287 LYS B CA 1
ATOM 4733 C C . LYS B 1 304 ? 10.132 25.277 22.951 1.00 43.63 287 LYS B C 1
ATOM 4734 O O . LYS B 1 304 ? 9.273 26.108 23.247 1.00 49.59 287 LYS B O 1
#

Organism: Priestia megaterium (NCBI:txid1404)